Protein AF-A0A848DRW5-F1 (afdb_monomer_lite)

Structure (mmCIF, N/CA/C/O backbone):
data_AF-A0A848DRW5-F1
#
_entry.id   AF-A0A848DRW5-F1
#
loop_
_atom_site.group_PDB
_atom_site.id
_atom_site.type_symbol
_atom_site.label_atom_id
_atom_site.label_alt_id
_atom_site.label_comp_id
_atom_site.label_asym_id
_atom_site.label_entity_id
_atom_site.label_seq_id
_atom_site.pdbx_PDB_ins_code
_atom_site.Cartn_x
_atom_site.Cartn_y
_atom_site.Cartn_z
_atom_site.occupancy
_atom_site.B_iso_or_equiv
_atom_site.auth_seq_id
_atom_site.auth_comp_id
_atom_site.auth_asym_id
_atom_site.auth_atom_id
_atom_site.pdbx_PDB_model_num
ATOM 1 N N . MET A 1 1 ? -23.170 29.047 -53.902 1.00 37.53 1 MET A N 1
ATOM 2 C CA . MET A 1 1 ? -21.726 29.084 -53.579 1.00 37.53 1 MET A CA 1
ATOM 3 C C . MET A 1 1 ? -21.581 29.762 -52.217 1.00 37.53 1 MET A C 1
ATOM 5 O O . MET A 1 1 ? -21.713 30.968 -52.165 1.00 37.53 1 MET A O 1
ATOM 9 N N . GLY A 1 2 ? -21.474 29.113 -51.060 1.00 36.97 2 GLY A N 1
ATOM 10 C CA . GLY A 1 2 ? -21.252 27.703 -50.750 1.00 36.97 2 GLY A CA 1
ATOM 11 C C . GLY A 1 2 ? -19.866 27.449 -50.143 1.00 36.97 2 GLY A C 1
ATOM 12 O O . GLY A 1 2 ? -19.053 26.840 -50.822 1.00 36.97 2 GLY A O 1
ATOM 13 N N . SER A 1 3 ? -19.614 27.896 -48.905 1.00 32.66 3 SER A N 1
ATOM 14 C CA . SER A 1 3 ? -18.585 27.358 -47.984 1.00 32.66 3 SER A CA 1
ATOM 15 C C . SER A 1 3 ? -18.775 27.987 -46.586 1.00 32.66 3 SER A C 1
ATOM 17 O O . SER A 1 3 ? -18.531 29.167 -46.382 1.00 32.66 3 SER A O 1
ATOM 19 N N . ASN A 1 4 ? -19.571 27.379 -45.713 1.00 30.14 4 ASN A N 1
ATOM 20 C CA . ASN A 1 4 ? -19.303 26.292 -44.761 1.00 30.14 4 ASN A CA 1
ATOM 21 C C . ASN A 1 4 ? -18.574 26.698 -43.466 1.00 30.14 4 ASN A C 1
ATOM 23 O O . ASN A 1 4 ? -17.451 27.190 -43.447 1.00 30.14 4 ASN A O 1
ATOM 27 N N . THR A 1 5 ? -19.308 26.437 -42.395 1.00 33.09 5 THR A N 1
ATOM 28 C CA . THR A 1 5 ? -19.076 26.585 -40.964 1.00 33.09 5 THR A CA 1
ATOM 29 C C . THR A 1 5 ? -18.045 25.604 -40.390 1.00 33.09 5 THR A C 1
ATOM 31 O O . THR A 1 5 ? -17.834 24.521 -40.928 1.00 33.09 5 THR A O 1
ATOM 34 N N . SER A 1 6 ? -17.580 25.955 -39.180 1.00 30.66 6 SER A N 1
ATOM 35 C CA . SER A 1 6 ? -17.273 25.078 -38.029 1.00 30.66 6 SER A CA 1
ATOM 36 C C . SER A 1 6 ? -16.055 24.144 -38.069 1.00 30.66 6 SER A C 1
ATOM 38 O O . SER A 1 6 ? -16.101 23.109 -38.716 1.00 30.66 6 SER A O 1
ATOM 40 N N . SER A 1 7 ? -15.074 24.406 -37.189 1.00 30.36 7 SER A N 1
ATOM 41 C CA . SER A 1 7 ? -14.689 23.460 -36.118 1.00 30.36 7 SER A CA 1
ATOM 42 C C . SER A 1 7 ? -13.694 24.081 -35.117 1.00 30.36 7 SER A C 1
ATOM 44 O O . SER A 1 7 ? -12.486 23.862 -35.177 1.00 30.36 7 SER A O 1
ATOM 46 N N . THR A 1 8 ? -14.199 24.833 -34.142 1.00 37.59 8 THR A N 1
ATOM 47 C CA . THR A 1 8 ? -13.554 24.976 -32.829 1.00 37.59 8 THR A CA 1
ATOM 48 C C . THR A 1 8 ? -14.194 23.952 -31.902 1.00 37.59 8 THR A C 1
ATOM 50 O O . THR A 1 8 ? -15.345 24.102 -31.504 1.00 37.59 8 THR A O 1
ATOM 53 N N . GLY A 1 9 ? -13.473 22.884 -31.572 1.00 37.50 9 GLY A N 1
ATOM 54 C CA . GLY A 1 9 ? -13.960 21.914 -30.599 1.00 37.50 9 GLY A CA 1
ATOM 55 C C . GLY A 1 9 ? -13.289 20.561 -30.712 1.00 37.50 9 GLY A C 1
ATOM 56 O O . GLY A 1 9 ? -13.831 19.683 -31.371 1.00 37.50 9 GLY A O 1
ATOM 57 N N . GLN A 1 10 ? -12.147 20.405 -30.039 1.00 32.62 10 GLN A N 1
ATOM 58 C CA . GLN A 1 10 ? -11.669 19.135 -29.480 1.00 32.62 10 GLN A CA 1
ATOM 59 C C . GLN A 1 10 ? -10.348 19.374 -28.736 1.00 32.62 10 GLN A C 1
ATOM 61 O O . GLN A 1 10 ? -9.283 19.080 -29.250 1.00 32.62 10 GLN A O 1
ATOM 66 N N . ASP A 1 11 ? -10.415 19.945 -27.528 1.00 31.95 11 ASP A N 1
ATOM 67 C CA . ASP A 1 11 ? -9.298 19.817 -26.572 1.00 31.95 11 ASP A CA 1
ATOM 68 C C . ASP A 1 11 ? -9.738 19.894 -25.097 1.00 31.95 11 ASP A C 1
ATOM 70 O O . ASP A 1 11 ? -9.044 20.368 -24.202 1.00 31.95 11 ASP A O 1
ATOM 74 N N . ALA A 1 12 ? -10.952 19.415 -24.814 1.00 32.66 12 ALA A N 1
ATOM 75 C CA . ALA A 1 12 ? -11.492 19.344 -23.460 1.00 32.66 12 ALA A CA 1
ATOM 76 C C . ALA A 1 12 ? -12.154 17.984 -23.224 1.00 32.66 12 ALA A C 1
ATOM 78 O O . ALA A 1 12 ? -13.377 17.868 -23.121 1.00 32.66 12 ALA A O 1
ATOM 79 N N . ALA A 1 13 ? -11.341 16.932 -23.114 1.00 32.81 13 ALA A N 1
ATOM 80 C CA . ALA A 1 13 ? -11.789 15.681 -22.513 1.00 32.81 13 ALA A CA 1
ATOM 81 C C . ALA A 1 13 ? -12.068 15.921 -21.014 1.00 32.81 13 ALA A C 1
ATOM 83 O O . ALA A 1 13 ? -11.191 15.921 -20.152 1.00 32.81 13 ALA A O 1
ATOM 84 N N . ALA A 1 14 ? -13.338 16.214 -20.752 1.00 33.53 14 ALA A N 1
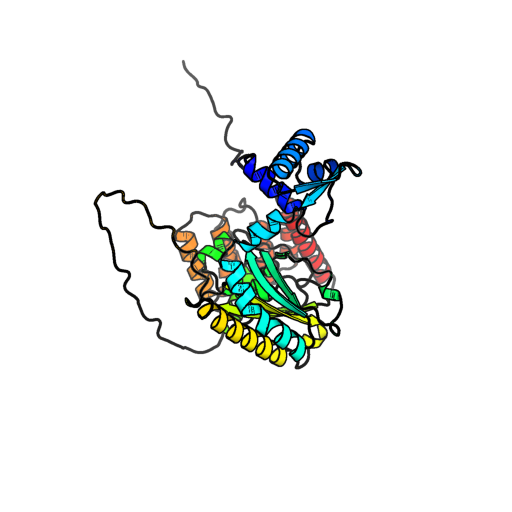ATOM 85 C CA . ALA A 1 14 ? -13.992 16.578 -19.507 1.00 33.53 14 ALA A CA 1
ATOM 86 C C . ALA A 1 14 ? -13.573 15.786 -18.248 1.00 33.53 14 ALA A C 1
ATOM 88 O O . ALA A 1 14 ? -14.058 14.684 -17.983 1.00 33.53 14 ALA A O 1
ATOM 89 N N . ARG A 1 15 ? -12.855 16.448 -17.331 1.00 39.75 15 ARG A N 1
ATOM 90 C CA . ARG A 1 15 ? -13.100 16.248 -15.893 1.00 39.75 15 ARG A CA 1
ATOM 91 C C . ARG A 1 15 ? -14.485 16.824 -15.601 1.00 39.75 15 ARG A C 1
ATOM 93 O O . ARG A 1 15 ? -14.624 18.038 -15.479 1.00 39.75 15 ARG A O 1
ATOM 100 N N . ARG A 1 16 ? -15.518 15.976 -15.525 1.00 43.88 16 ARG A N 1
ATOM 101 C CA . ARG A 1 16 ? -16.859 16.416 -15.096 1.00 43.88 16 ARG A CA 1
ATOM 102 C C . ARG A 1 16 ? -16.724 17.255 -13.814 1.00 43.88 16 ARG A C 1
ATOM 104 O O . ARG A 1 16 ? -16.046 16.792 -12.890 1.00 43.88 16 ARG A O 1
ATOM 111 N N . PRO A 1 17 ? -17.341 18.447 -13.720 1.00 49.00 17 PRO A N 1
ATOM 112 C CA . PRO A 1 17 ? -17.369 19.181 -12.464 1.00 49.00 17 PRO A CA 1
ATOM 113 C C . PRO A 1 17 ? -17.977 18.262 -11.404 1.00 49.00 17 PRO A C 1
ATOM 115 O O . PRO A 1 17 ? -19.083 17.751 -11.575 1.00 49.00 17 PRO A O 1
ATOM 118 N N . THR A 1 18 ? -17.216 17.969 -10.344 1.00 60.12 18 THR A N 1
ATOM 119 C CA . THR A 1 18 ? -17.706 17.133 -9.240 1.00 60.12 18 THR A CA 1
ATOM 120 C C . THR A 1 18 ? -19.030 17.708 -8.752 1.00 60.12 18 THR A C 1
ATOM 122 O O . THR A 1 18 ? -19.083 18.891 -8.415 1.00 60.12 18 THR A O 1
ATOM 125 N N . SER A 1 19 ? -20.075 16.876 -8.727 1.00 80.56 19 SER A N 1
ATOM 126 C CA . SER A 1 19 ? -21.398 17.245 -8.219 1.00 80.56 19 SER A CA 1
ATOM 127 C C . SER A 1 19 ? -21.306 17.804 -6.795 1.00 80.56 19 SER A C 1
ATOM 129 O O . SER A 1 19 ? -20.317 17.574 -6.095 1.00 80.56 19 SER A O 1
ATOM 131 N N . SER A 1 20 ? -22.343 18.501 -6.331 1.00 78.50 20 SER A N 1
ATOM 132 C CA . SER A 1 20 ? -22.431 18.985 -4.943 1.00 78.50 20 SER A CA 1
ATOM 133 C C . SER A 1 20 ? -22.132 17.878 -3.920 1.00 78.50 20 SER A C 1
ATOM 135 O O . SER A 1 20 ? -21.348 18.093 -2.999 1.00 78.50 20 SER A O 1
ATOM 137 N N . ALA A 1 21 ? -22.654 16.667 -4.141 1.00 77.88 21 ALA A N 1
ATOM 138 C CA . ALA A 1 21 ? -22.347 15.486 -3.333 1.00 77.88 21 ALA A CA 1
ATOM 139 C C . ALA A 1 21 ? -20.860 15.084 -3.408 1.00 77.88 21 ALA A C 1
ATOM 141 O O . ALA A 1 21 ? -20.236 14.780 -2.392 1.00 77.88 21 ALA A O 1
ATOM 142 N N . GLY A 1 22 ? -20.254 15.133 -4.599 1.00 80.88 22 GLY A N 1
ATOM 143 C CA . GLY A 1 22 ? -18.822 14.885 -4.778 1.00 80.88 22 GLY A CA 1
ATOM 144 C C . GLY A 1 22 ? -17.940 15.913 -4.061 1.00 80.88 22 GLY A C 1
ATOM 145 O O . GLY A 1 22 ? -16.915 15.547 -3.484 1.00 80.88 22 GLY A O 1
ATOM 146 N N . GLN A 1 23 ? -18.342 17.185 -4.054 1.00 86.81 23 GLN A N 1
ATOM 147 C CA . GLN A 1 23 ? -17.650 18.251 -3.325 1.00 86.81 23 GLN A CA 1
ATOM 148 C C . GLN A 1 23 ? -17.807 18.100 -1.808 1.00 86.81 23 GLN A C 1
ATOM 150 O O . GLN A 1 23 ? -16.812 18.215 -1.099 1.00 86.81 23 GLN A O 1
ATOM 155 N N . ALA A 1 24 ? -19.003 17.760 -1.316 1.00 87.50 24 ALA A N 1
ATOM 156 C CA . ALA A 1 24 ? -19.244 17.463 0.098 1.00 87.50 24 ALA A CA 1
ATOM 157 C C . ALA A 1 24 ? -18.370 16.294 0.588 1.00 87.50 24 ALA A C 1
ATOM 159 O O . ALA A 1 24 ? -17.691 16.400 1.606 1.00 87.50 24 ALA A O 1
ATOM 160 N N . ALA A 1 25 ? -18.295 15.208 -0.189 1.00 84.69 25 ALA A N 1
ATOM 161 C CA . ALA A 1 25 ? -17.447 14.064 0.136 1.00 84.69 25 ALA A CA 1
ATOM 162 C C . ALA A 1 25 ? -15.947 14.406 0.115 1.00 84.69 25 ALA A C 1
ATOM 164 O O . ALA A 1 25 ? -15.179 13.871 0.912 1.00 84.69 25 ALA A O 1
ATOM 165 N N . ARG A 1 26 ? -15.502 15.281 -0.800 1.00 86.19 26 ARG A N 1
ATOM 166 C CA . ARG A 1 26 ? -14.122 15.798 -0.793 1.00 86.19 26 ARG A CA 1
ATOM 167 C C . ARG A 1 26 ? -13.860 16.641 0.450 1.00 86.19 26 ARG A C 1
ATOM 169 O O . ARG A 1 26 ? -12.825 16.448 1.066 1.00 86.19 26 ARG A O 1
ATOM 176 N N . LEU A 1 27 ? -14.806 17.495 0.833 1.00 91.88 27 LEU A N 1
ATOM 177 C CA . LEU A 1 27 ? -14.697 18.334 2.020 1.00 91.88 27 LEU A CA 1
ATOM 178 C C . LEU A 1 27 ? -14.564 17.500 3.298 1.00 91.88 27 LEU A C 1
ATOM 180 O O . LEU A 1 27 ? -13.649 17.743 4.074 1.00 91.88 27 LEU A O 1
ATOM 184 N N . LEU A 1 28 ? -15.404 16.477 3.489 1.00 89.19 28 LEU A N 1
ATOM 185 C CA . LEU A 1 28 ? -15.298 15.576 4.646 1.00 89.19 28 LEU A CA 1
ATOM 186 C C . LEU A 1 28 ? -13.928 14.882 4.723 1.00 89.19 28 LEU A C 1
ATOM 188 O O . LEU A 1 28 ? -13.393 14.679 5.810 1.00 89.19 28 LEU A O 1
ATOM 192 N N . ARG A 1 29 ? -13.323 14.548 3.575 1.00 85.69 29 ARG A N 1
ATOM 193 C CA . ARG A 1 29 ? -11.991 13.924 3.530 1.00 85.69 29 ARG A CA 1
ATOM 194 C C . ARG A 1 29 ? -10.858 14.852 3.969 1.00 85.69 29 ARG A C 1
ATOM 196 O O . ARG A 1 29 ? -9.834 14.331 4.392 1.00 85.69 29 ARG A O 1
ATOM 203 N N . GLU A 1 30 ? -11.029 16.173 3.938 1.00 89.25 30 GLU A N 1
ATOM 204 C CA . GLU A 1 30 ? -10.008 17.117 4.427 1.00 89.25 30 GLU A CA 1
ATOM 205 C C . GLU A 1 30 ? -9.815 17.049 5.951 1.00 89.25 30 GLU A C 1
ATOM 207 O O . GLU A 1 30 ? -8.764 17.430 6.472 1.00 89.25 30 GLU A O 1
ATOM 212 N N . PHE A 1 31 ? -10.795 16.515 6.682 1.00 84.75 31 PHE A N 1
ATOM 213 C CA . PHE A 1 31 ? -10.673 16.246 8.115 1.00 84.75 31 PHE A CA 1
ATOM 214 C C . PHE A 1 31 ? -9.910 14.946 8.415 1.00 84.75 31 PHE A C 1
ATOM 216 O O . PHE A 1 31 ? -9.454 14.738 9.539 1.00 84.75 31 PHE A O 1
ATOM 223 N N . ALA A 1 32 ? -9.728 14.060 7.429 1.00 72.06 32 ALA A N 1
ATOM 224 C CA . ALA A 1 32 ? -9.037 12.793 7.632 1.00 72.06 32 ALA A CA 1
ATOM 225 C C . ALA A 1 32 ? -7.512 12.997 7.709 1.00 72.06 32 ALA A C 1
ATOM 227 O O . ALA A 1 32 ? -6.865 13.311 6.713 1.00 72.06 32 ALA A O 1
ATOM 228 N N . GLY A 1 33 ? -6.923 12.768 8.888 1.00 57.34 33 GLY A N 1
ATOM 229 C CA . GLY A 1 33 ? -5.467 12.801 9.095 1.00 57.34 33 GLY A CA 1
ATOM 230 C C . GLY A 1 33 ? -4.848 14.195 9.268 1.00 57.34 33 GLY A C 1
ATOM 231 O O . GLY A 1 33 ? -3.626 14.300 9.264 1.00 57.34 33 GLY A O 1
ATOM 232 N N . GLY A 1 34 ? -5.664 15.245 9.419 1.00 63.91 34 GLY A N 1
ATOM 233 C CA . GLY A 1 34 ? -5.224 16.613 9.724 1.00 63.91 34 GLY A CA 1
ATOM 234 C C . GLY A 1 34 ? -5.689 17.108 11.104 1.00 63.91 34 GLY A C 1
ATOM 235 O O . GLY A 1 34 ? -6.137 16.299 11.919 1.00 63.91 34 GLY A O 1
ATOM 236 N N . PRO A 1 35 ? -5.594 18.426 11.375 1.00 67.56 35 PRO A N 1
ATOM 237 C CA . PRO A 1 35 ? -6.158 19.047 12.574 1.00 67.56 35 PRO A CA 1
ATOM 238 C C . PRO A 1 35 ? -7.641 18.705 12.747 1.00 67.56 35 PRO A C 1
ATOM 240 O O . PRO A 1 35 ? -8.377 18.641 11.758 1.00 67.56 35 PRO A O 1
ATOM 243 N N . ARG A 1 36 ? -8.060 18.485 14.002 1.00 75.50 36 ARG A N 1
ATOM 244 C CA . ARG A 1 36 ? -9.447 18.126 14.348 1.00 75.50 36 ARG A CA 1
ATOM 245 C C . ARG A 1 36 ? -10.440 19.213 13.939 1.00 75.50 36 ARG A C 1
ATOM 247 O O . ARG A 1 36 ? -11.510 18.880 13.437 1.00 75.50 36 ARG A O 1
ATOM 254 N N . ASP A 1 37 ? -10.024 20.468 14.076 1.00 87.38 37 ASP A N 1
ATOM 255 C CA . ASP A 1 37 ? -10.833 21.645 13.790 1.00 87.38 37 ASP A CA 1
ATOM 256 C C . ASP A 1 37 ? -10.267 22.384 12.571 1.00 87.38 37 ASP A C 1
ATOM 258 O O . ASP A 1 37 ? -9.054 22.584 12.450 1.00 87.38 37 ASP A O 1
ATOM 262 N N . ARG A 1 38 ? -11.134 22.770 11.631 1.00 89.69 38 ARG A N 1
ATOM 263 C CA . ARG A 1 38 ? -10.745 23.432 10.374 1.00 89.69 38 ARG A CA 1
ATOM 264 C C . ARG A 1 38 ? -11.637 24.634 10.093 1.00 89.69 38 ARG A C 1
ATOM 266 O O . ARG A 1 38 ? -12.861 24.561 10.209 1.00 89.69 38 ARG A O 1
ATOM 273 N N . GLY A 1 39 ? -11.032 25.732 9.645 1.00 89.44 39 GLY A N 1
ATOM 274 C CA . GLY A 1 39 ? -11.755 26.947 9.258 1.00 89.44 39 GLY A CA 1
ATOM 275 C C . GLY A 1 39 ? -12.180 26.973 7.782 1.00 89.44 39 GLY A C 1
ATOM 276 O O . GLY A 1 39 ? -11.535 26.392 6.907 1.00 89.44 39 GLY A O 1
ATOM 277 N N . VAL A 1 40 ? -13.221 27.754 7.466 1.00 90.75 40 VAL A N 1
ATOM 278 C CA . VAL A 1 40 ? -13.752 27.919 6.091 1.00 90.75 40 VAL A CA 1
ATOM 279 C C . VAL A 1 40 ? -12.672 28.363 5.092 1.00 90.75 40 VAL A C 1
ATOM 281 O O . VAL A 1 40 ? -12.647 27.906 3.949 1.00 90.75 40 VAL A O 1
ATOM 284 N N . ARG A 1 41 ? -11.764 29.260 5.504 1.00 89.00 41 ARG A N 1
ATOM 285 C CA . ARG A 1 41 ? -10.698 29.796 4.633 1.00 89.00 41 ARG A CA 1
ATOM 286 C C . ARG A 1 41 ? -9.667 28.731 4.260 1.00 89.00 41 ARG A C 1
ATOM 288 O O . ARG A 1 41 ? -9.222 28.696 3.115 1.00 89.00 41 ARG A O 1
ATOM 295 N N . GLU A 1 42 ? -9.312 27.872 5.209 1.00 87.25 42 GLU A N 1
ATOM 296 C CA . GLU A 1 42 ? -8.340 26.798 5.005 1.00 87.25 42 GLU A CA 1
ATOM 297 C C . GLU A 1 42 ? -8.897 25.733 4.066 1.00 87.25 42 GLU A C 1
ATOM 299 O O . GLU A 1 42 ? -8.239 25.360 3.096 1.00 87.25 42 GLU A O 1
ATOM 304 N N . LEU A 1 43 ? -10.144 25.316 4.300 1.00 89.31 43 LEU A N 1
ATOM 305 C CA . LEU A 1 43 ? -10.839 24.329 3.474 1.00 89.31 43 LEU A CA 1
ATOM 306 C C . LEU A 1 43 ? -11.076 24.839 2.047 1.00 89.31 43 LEU A C 1
ATOM 308 O O . LEU A 1 43 ? -10.898 24.090 1.088 1.00 89.31 43 LEU A O 1
ATOM 312 N N . ALA A 1 44 ? -11.410 26.123 1.881 1.00 90.06 44 ALA A N 1
ATOM 313 C CA . ALA A 1 44 ? -11.530 26.744 0.562 1.00 90.06 44 ALA A CA 1
ATOM 314 C C . ALA A 1 44 ? -10.212 26.678 -0.225 1.00 90.06 44 ALA A C 1
ATOM 316 O O . ALA A 1 44 ? -10.215 26.317 -1.405 1.00 90.06 44 ALA A O 1
ATOM 317 N N . ARG A 1 45 ? -9.083 26.956 0.443 1.00 88.00 45 ARG A N 1
ATOM 318 C CA . ARG A 1 45 ? -7.749 26.860 -0.160 1.00 88.00 45 ARG A CA 1
ATOM 319 C C . ARG A 1 45 ? -7.384 25.416 -0.507 1.00 88.00 45 ARG A C 1
ATOM 321 O O . ARG A 1 45 ? -6.912 25.177 -1.611 1.00 88.00 45 ARG A O 1
ATOM 328 N N . ALA A 1 46 ? -7.619 24.471 0.403 1.00 84.44 46 ALA A N 1
ATOM 329 C CA . ALA A 1 46 ? -7.286 23.059 0.206 1.00 84.44 46 ALA A CA 1
ATOM 330 C C . ALA A 1 46 ? -8.071 22.426 -0.957 1.00 84.44 46 ALA A C 1
ATOM 332 O O . ALA A 1 46 ? -7.519 21.672 -1.756 1.00 84.44 46 ALA A O 1
ATOM 333 N N . LEU A 1 47 ? -9.352 22.774 -1.096 1.00 85.06 47 LEU A N 1
ATOM 334 C CA . LEU A 1 47 ? -10.230 22.200 -2.117 1.00 85.06 47 LEU A CA 1
ATOM 335 C C . LEU A 1 47 ? -10.174 22.929 -3.467 1.00 85.06 47 LEU A C 1
ATOM 337 O O . LEU A 1 47 ? -10.680 22.387 -4.456 1.00 85.06 47 LEU A O 1
ATOM 341 N N . GLY A 1 48 ? -9.591 24.134 -3.512 1.00 87.81 48 GLY A N 1
ATOM 342 C CA . GLY A 1 48 ? -9.616 25.012 -4.684 1.00 87.81 48 GLY A CA 1
ATOM 343 C C . GLY A 1 48 ? -11.023 25.525 -5.008 1.00 87.81 48 GLY A C 1
ATOM 344 O O . GLY A 1 48 ? -11.389 25.622 -6.176 1.00 87.81 48 GLY A O 1
ATOM 345 N N . LEU A 1 49 ? -11.840 25.788 -3.981 1.00 89.56 49 LEU A N 1
ATOM 346 C CA . LEU A 1 49 ? -13.243 26.198 -4.113 1.00 89.56 49 LEU A CA 1
ATOM 347 C C . LEU A 1 49 ? -13.475 27.604 -3.544 1.00 89.56 49 LEU A C 1
ATOM 349 O O . LEU A 1 49 ? -12.791 28.047 -2.624 1.00 89.56 49 LEU A O 1
ATOM 353 N N . GLY A 1 50 ? -14.496 28.298 -4.054 1.00 90.50 50 GLY A N 1
ATOM 354 C CA . GLY A 1 50 ? -14.915 29.592 -3.513 1.00 90.50 50 GLY A CA 1
ATOM 355 C C . GLY A 1 50 ? -15.423 29.480 -2.069 1.00 90.50 50 GLY A C 1
ATOM 356 O O . GLY A 1 50 ? -16.132 28.532 -1.723 1.00 90.50 50 GLY A O 1
ATOM 357 N N . LYS A 1 51 ? -15.111 30.480 -1.231 1.00 89.62 51 LYS A N 1
ATOM 358 C CA . LYS A 1 51 ? -15.498 30.519 0.196 1.00 89.62 51 LYS A CA 1
ATOM 359 C C . LYS A 1 51 ? -17.002 30.319 0.413 1.00 89.62 51 LYS A C 1
ATOM 361 O O . LYS A 1 51 ? -17.383 29.591 1.320 1.00 89.62 51 LYS A O 1
ATOM 366 N N . SER A 1 52 ? -17.844 30.908 -0.439 1.00 87.56 52 SER A N 1
ATOM 367 C CA . SER A 1 52 ? -19.305 30.753 -0.379 1.00 87.56 52 SER A CA 1
ATOM 368 C C . SER A 1 52 ? -19.756 29.308 -0.617 1.00 87.56 52 SER A C 1
ATOM 370 O O . SER A 1 52 ? -20.652 28.816 0.064 1.00 87.56 52 SER A O 1
ATOM 372 N N . THR A 1 53 ? -19.100 28.595 -1.538 1.00 88.56 53 THR A N 1
ATOM 373 C CA . THR A 1 53 ? -19.399 27.186 -1.833 1.00 88.56 53 THR A CA 1
ATOM 374 C C . THR A 1 53 ? -19.004 26.295 -0.662 1.00 88.56 53 THR A C 1
ATOM 376 O O . THR A 1 53 ? -19.805 25.478 -0.220 1.00 88.56 53 THR A O 1
ATOM 379 N N . VAL A 1 54 ? -17.801 26.494 -0.119 1.00 92.12 54 VAL A N 1
ATOM 380 C CA . VAL A 1 54 ? -17.308 25.750 1.049 1.00 92.12 54 VAL A CA 1
ATOM 381 C C . VAL A 1 54 ? -18.193 26.004 2.264 1.00 92.12 54 VAL A C 1
ATOM 383 O O . VAL A 1 54 ? -18.583 25.055 2.932 1.00 92.12 54 VAL A O 1
ATOM 386 N N . HIS A 1 55 ? -18.578 27.258 2.511 1.00 89.94 55 HIS A N 1
ATOM 387 C CA . HIS A 1 55 ? -19.457 27.602 3.624 1.00 89.94 55 HIS A CA 1
ATOM 388 C C . HIS A 1 55 ? -20.825 26.918 3.517 1.00 89.94 55 HIS A C 1
ATOM 390 O O . HIS A 1 55 ? -21.288 26.327 4.487 1.00 89.94 55 HIS A O 1
ATOM 396 N N . ARG A 1 56 ? -21.437 26.907 2.324 1.00 88.88 56 ARG A N 1
ATOM 397 C CA . ARG A 1 56 ? -22.713 26.214 2.090 1.00 88.88 56 ARG A CA 1
ATOM 398 C C . ARG A 1 56 ? -22.603 24.699 2.284 1.00 88.88 56 ARG A C 1
ATOM 400 O O . ARG A 1 56 ? -23.510 24.097 2.846 1.00 88.88 56 ARG A O 1
ATOM 407 N N . LEU A 1 57 ? -21.506 24.084 1.835 1.00 92.25 57 LEU A N 1
ATOM 408 C CA . LEU A 1 57 ? -21.257 22.654 2.048 1.00 92.25 57 LEU A CA 1
ATOM 409 C C . LEU A 1 57 ? -21.073 22.332 3.536 1.00 92.25 57 LEU A C 1
ATOM 411 O O . LEU A 1 57 ? -21.634 21.351 4.008 1.00 92.25 57 LEU A O 1
ATOM 415 N N . LEU A 1 58 ? -20.330 23.164 4.268 1.00 92.62 58 LEU A N 1
ATOM 416 C CA . LEU A 1 58 ? -20.125 23.019 5.710 1.00 92.62 58 LEU A CA 1
ATOM 417 C C . LEU A 1 58 ? -21.433 23.139 6.490 1.00 92.62 58 LEU A C 1
ATOM 419 O O . LEU A 1 58 ? -21.710 22.291 7.328 1.00 92.62 58 LEU A O 1
ATOM 423 N N . GLN A 1 59 ? -22.260 24.140 6.178 1.00 89.75 59 GLN A N 1
ATOM 424 C CA . GLN A 1 59 ? -23.570 24.288 6.811 1.00 89.75 59 GLN A CA 1
ATOM 425 C C . GLN A 1 59 ? -24.497 23.113 6.504 1.00 89.75 59 GLN A C 1
ATOM 427 O O . GLN A 1 59 ? -25.151 22.618 7.412 1.00 89.75 59 GLN A O 1
ATOM 432 N N . ALA A 1 60 ? -24.530 22.642 5.254 1.00 87.81 60 ALA A N 1
ATOM 433 C CA . ALA A 1 60 ? -25.333 21.480 4.889 1.00 87.81 60 ALA A CA 1
ATOM 434 C C . ALA A 1 60 ? -24.876 20.222 5.645 1.00 87.81 60 ALA A C 1
ATOM 436 O O . ALA A 1 60 ? -25.693 19.523 6.226 1.00 87.81 60 ALA A O 1
ATOM 437 N N . LEU A 1 61 ? -23.568 19.959 5.703 1.00 90.44 61 LEU A N 1
ATOM 438 C CA . LEU A 1 61 ? -23.019 18.811 6.430 1.00 90.44 61 LEU A CA 1
ATOM 439 C C . LEU A 1 61 ? -23.231 18.914 7.949 1.00 90.44 61 LEU A C 1
ATOM 441 O O . LEU A 1 61 ? -23.474 17.896 8.588 1.00 90.44 61 LEU A O 1
ATOM 445 N N . ALA A 1 62 ? -23.167 20.119 8.520 1.00 90.19 62 ALA A N 1
ATOM 446 C CA . ALA A 1 62 ? -23.471 20.347 9.930 1.00 90.19 62 ALA A CA 1
ATOM 447 C C . ALA A 1 62 ? -24.968 20.177 10.238 1.00 90.19 62 ALA A C 1
ATOM 449 O O . ALA A 1 62 ? -25.322 19.597 11.259 1.00 90.19 62 ALA A O 1
ATOM 450 N N . ALA A 1 63 ? -25.854 20.622 9.340 1.00 86.44 63 ALA A N 1
ATOM 451 C CA . ALA A 1 63 ? -27.299 20.426 9.470 1.00 86.44 63 ALA A CA 1
ATOM 452 C C . ALA A 1 63 ? -27.698 18.941 9.414 1.00 86.44 63 ALA A C 1
ATOM 454 O O . ALA A 1 63 ? -28.602 18.525 10.129 1.00 86.44 63 ALA A O 1
ATOM 455 N N . GLU A 1 64 ? -26.982 18.140 8.622 1.00 87.25 64 GLU A N 1
ATOM 456 C CA . GLU A 1 64 ? -27.126 16.677 8.566 1.00 87.25 64 GLU A CA 1
ATOM 457 C C . GLU A 1 64 ? -26.403 15.951 9.721 1.00 87.25 64 GLU A C 1
ATOM 459 O O . GLU A 1 64 ? -26.314 14.725 9.729 1.00 87.25 64 GLU A O 1
ATOM 464 N N . GLY A 1 65 ? -25.840 16.686 10.688 1.00 83.00 65 GLY A N 1
ATOM 465 C CA . GLY A 1 65 ? -25.171 16.116 11.860 1.00 83.00 65 GLY A CA 1
ATOM 466 C C . GLY A 1 65 ? -23.844 15.415 11.562 1.00 83.00 65 GLY A C 1
ATOM 467 O O . GLY A 1 65 ? -23.364 14.645 12.384 1.00 83.00 65 GLY A O 1
ATOM 468 N N . LEU A 1 66 ? -23.232 15.654 10.397 1.00 86.94 66 LEU A N 1
ATOM 469 C CA . LEU A 1 66 ? -21.934 15.074 10.027 1.00 86.94 66 LEU A CA 1
ATOM 470 C C . LEU A 1 66 ? -20.751 15.931 10.496 1.00 86.94 66 LEU A C 1
ATOM 472 O O . LEU A 1 66 ? -19.626 15.436 10.587 1.00 86.94 66 LEU A O 1
ATOM 476 N N . LEU A 1 67 ? -20.989 17.211 10.783 1.00 92.19 67 LEU A N 1
ATOM 477 C CA . LEU A 1 67 ? -19.993 18.138 11.311 1.00 92.19 67 LEU A CA 1
ATOM 478 C C . LEU A 1 67 ? -20.535 18.875 12.531 1.00 92.19 67 LEU A C 1
ATOM 480 O O . LEU A 1 67 ? -21.688 19.297 12.538 1.00 92.19 67 LEU A O 1
ATOM 484 N N . ASP A 1 68 ? -19.663 19.112 13.499 1.00 87.88 68 ASP A N 1
ATOM 485 C CA . ASP A 1 68 ? -19.891 20.094 14.548 1.00 87.88 68 ASP A CA 1
ATOM 486 C C . ASP A 1 68 ? -19.346 21.452 14.098 1.00 87.88 68 ASP A C 1
ATOM 488 O O . ASP A 1 68 ? -18.358 21.534 13.365 1.00 87.88 68 ASP A O 1
ATOM 492 N N . HIS A 1 69 ? -20.013 22.528 14.511 1.00 92.31 69 HIS A N 1
ATOM 493 C CA . HIS A 1 69 ? -19.577 23.899 14.257 1.00 92.31 69 HIS A CA 1
ATOM 494 C C . HIS A 1 69 ? -19.396 24.624 15.585 1.00 92.31 69 HIS A C 1
ATOM 496 O O . HIS A 1 69 ? -20.374 24.931 16.273 1.00 92.31 69 HIS A O 1
ATOM 502 N N . ASP A 1 70 ? -18.148 24.937 15.915 1.00 88.38 70 ASP A N 1
ATOM 503 C CA . ASP A 1 70 ? -17.839 25.793 17.047 1.00 88.38 70 ASP A CA 1
ATOM 504 C C . ASP A 1 70 ? -18.052 27.257 16.647 1.00 88.38 70 ASP A C 1
ATOM 506 O O . ASP A 1 70 ? -17.300 27.836 15.862 1.00 88.38 70 ASP A O 1
ATOM 510 N N . ARG A 1 71 ? -19.091 27.874 17.214 1.00 83.69 71 ARG A N 1
ATOM 511 C CA . ARG A 1 71 ? -19.437 29.275 16.946 1.00 83.69 71 ARG A CA 1
ATOM 512 C C . ARG A 1 71 ? -18.437 30.269 17.536 1.00 83.69 71 ARG A C 1
ATOM 514 O O . ARG A 1 71 ? -18.390 31.393 17.044 1.00 83.69 71 ARG A O 1
ATOM 521 N N . ALA A 1 72 ? -17.668 29.890 18.558 1.00 80.50 72 ALA A N 1
ATOM 522 C CA . ALA A 1 72 ? -16.692 30.776 19.186 1.00 80.50 72 ALA A CA 1
ATOM 523 C C . ALA A 1 72 ? -15.438 30.926 18.315 1.00 80.50 72 ALA A C 1
ATOM 525 O O . ALA A 1 72 ? -14.977 32.042 18.082 1.00 80.50 72 ALA A O 1
ATOM 526 N N . SER A 1 73 ? -14.917 29.816 17.786 1.00 83.31 73 SER A N 1
ATOM 527 C CA . SER A 1 73 ? -13.750 29.821 16.893 1.00 83.31 73 SER A CA 1
ATOM 528 C C . SER A 1 73 ? -14.104 29.927 15.401 1.00 83.31 73 SER A C 1
ATOM 530 O O . SER A 1 73 ? -13.238 30.233 14.579 1.00 83.31 73 SER A O 1
ATOM 532 N N . GLY A 1 74 ? -15.363 29.681 15.023 1.00 84.38 74 GLY A N 1
ATOM 533 C CA . GLY A 1 74 ? -15.815 29.620 13.628 1.00 84.38 74 GLY A CA 1
ATOM 534 C C . GLY A 1 74 ? -15.267 28.411 12.859 1.00 84.38 74 GLY A C 1
ATOM 535 O O . GLY A 1 74 ? -15.202 28.435 11.622 1.00 84.38 74 GLY A O 1
ATOM 536 N N . THR A 1 75 ? -14.816 27.382 13.580 1.00 90.00 75 THR A N 1
ATOM 537 C CA . THR A 1 75 ? -14.229 26.163 13.019 1.00 90.00 75 THR A CA 1
ATOM 538 C C . THR A 1 75 ? -15.236 25.020 12.995 1.00 90.00 75 THR A C 1
ATOM 540 O O . THR A 1 75 ? -16.252 25.030 13.690 1.00 90.00 75 THR A O 1
ATOM 543 N N . TYR A 1 76 ? -14.968 24.046 12.132 1.00 92.44 76 TYR A N 1
ATOM 544 C CA . TYR A 1 76 ? -15.769 22.838 11.988 1.00 92.44 76 TYR A CA 1
ATOM 545 C C . TYR A 1 76 ? -14.934 21.623 12.366 1.00 92.44 76 TYR A C 1
ATOM 547 O O . TYR A 1 76 ? -13.723 21.641 12.153 1.00 92.44 76 TYR A O 1
ATOM 555 N N . SER A 1 77 ? -15.577 20.565 12.847 1.00 89.50 77 SER A N 1
ATOM 556 C CA . SER A 1 77 ? -14.951 19.273 13.145 1.00 89.50 77 SER A CA 1
ATOM 557 C C . SER A 1 77 ? -15.896 18.117 12.816 1.00 89.50 77 SER A C 1
ATOM 559 O O . SER A 1 77 ? -17.089 18.322 12.600 1.00 89.50 77 SER A O 1
ATOM 561 N N . LEU A 1 78 ? -15.368 16.895 12.687 1.00 88.69 78 LEU A N 1
ATOM 562 C CA . LEU A 1 78 ? -16.195 15.714 12.408 1.00 88.69 78 LEU A CA 1
ATOM 563 C C . LEU A 1 78 ? -17.040 15.352 13.632 1.00 88.69 78 LEU A C 1
ATOM 565 O O . LEU A 1 78 ? -16.485 15.087 14.697 1.00 88.69 78 LEU A O 1
ATOM 569 N N . ASN A 1 79 ? -18.355 15.252 13.443 1.00 89.44 79 ASN A N 1
ATOM 570 C CA . ASN A 1 79 ? -19.259 14.767 14.480 1.00 89.44 79 ASN A CA 1
ATOM 571 C C . ASN A 1 79 ? -19.110 13.240 14.660 1.00 89.44 79 ASN A C 1
ATOM 573 O O . ASN A 1 79 ? -18.766 12.510 13.721 1.00 89.44 79 ASN A O 1
ATOM 577 N N . LEU A 1 80 ? -19.418 12.738 15.861 1.00 77.19 80 LEU A N 1
ATOM 578 C CA . LEU A 1 80 ? -19.406 11.309 16.196 1.00 77.19 80 LEU A CA 1
ATOM 579 C C . LEU A 1 80 ? -20.281 10.453 15.256 1.00 77.19 80 LEU A C 1
ATOM 581 O O . LEU A 1 80 ? -19.917 9.312 14.969 1.00 77.19 80 LEU A O 1
ATOM 585 N N . ALA A 1 81 ? -21.361 11.002 14.696 1.00 71.81 81 ALA A N 1
ATOM 586 C CA . ALA A 1 81 ? -22.222 10.317 13.730 1.00 71.81 81 ALA A CA 1
ATOM 587 C C . ALA A 1 81 ? -21.448 9.793 12.504 1.00 71.81 81 ALA A C 1
ATOM 589 O O . ALA A 1 81 ? -21.775 8.742 11.954 1.00 71.81 81 ALA A O 1
ATOM 590 N N . VAL A 1 82 ? -20.363 10.463 12.091 1.00 81.19 82 VAL A N 1
ATOM 591 C CA . VAL A 1 82 ? -19.501 9.989 10.992 1.00 81.19 82 VAL A CA 1
ATOM 592 C C . VAL A 1 82 ? -18.771 8.697 11.371 1.00 81.19 82 VAL A C 1
ATOM 594 O O . VAL A 1 82 ? -18.605 7.808 10.532 1.00 81.19 82 VAL A O 1
ATOM 597 N N . TYR A 1 83 ? -18.362 8.561 12.635 1.00 70.69 83 TYR A N 1
ATOM 598 C CA . TYR A 1 83 ? -17.776 7.327 13.157 1.00 70.69 83 TYR A CA 1
ATOM 599 C C . TYR A 1 83 ? -18.818 6.205 13.227 1.00 70.69 83 TYR A C 1
ATOM 601 O O . TYR A 1 83 ? -18.541 5.091 12.782 1.00 70.69 83 TYR A O 1
ATOM 609 N N . GLU A 1 84 ? -20.030 6.497 13.700 1.00 64.00 84 GLU A N 1
ATOM 610 C CA . GLU A 1 84 ? -21.135 5.529 13.741 1.00 64.00 84 GLU A CA 1
ATOM 611 C C . GLU A 1 84 ? -21.495 5.019 12.338 1.00 64.00 84 GLU A C 1
ATOM 613 O O . GLU A 1 84 ? -21.615 3.811 12.126 1.00 64.00 84 GLU A O 1
ATOM 618 N N . LEU A 1 85 ? -21.558 5.911 11.343 1.00 70.62 85 LEU A N 1
ATOM 619 C CA . LEU A 1 85 ? -21.734 5.544 9.936 1.00 70.62 85 LEU A CA 1
ATOM 620 C C . LEU A 1 85 ? -20.591 4.656 9.434 1.00 70.62 85 LEU A C 1
ATOM 622 O O . LEU A 1 85 ? -20.845 3.639 8.786 1.00 70.62 85 LEU A O 1
ATOM 626 N N . GLY A 1 86 ? -19.342 4.991 9.766 1.00 67.50 86 GLY A N 1
ATOM 627 C CA . GLY A 1 86 ? -18.178 4.162 9.449 1.00 67.50 86 GLY A CA 1
ATOM 628 C C . GLY A 1 86 ? -18.286 2.751 10.036 1.00 67.50 86 GLY A C 1
ATOM 629 O O . GLY A 1 86 ? -18.007 1.770 9.346 1.00 67.50 86 GLY A O 1
ATOM 630 N N . GLN A 1 87 ? -18.784 2.640 11.268 1.00 59.22 87 GLN A N 1
ATOM 631 C CA . GLN A 1 87 ? -19.021 1.366 11.943 1.00 59.22 87 GLN A CA 1
ATOM 632 C C . GLN A 1 87 ? -20.140 0.554 11.281 1.00 59.22 87 GLN A C 1
ATOM 634 O O . GLN A 1 87 ? -20.094 -0.666 11.318 1.00 59.22 87 GLN A O 1
ATOM 639 N N . THR A 1 88 ? -21.118 1.159 10.601 1.00 57.12 88 THR A N 1
ATOM 640 C CA . THR A 1 88 ? -22.157 0.379 9.890 1.00 57.12 88 THR A CA 1
ATOM 641 C C . THR A 1 88 ? -21.655 -0.354 8.639 1.00 57.12 88 THR A C 1
ATOM 643 O O . THR A 1 88 ? -22.364 -1.209 8.096 1.00 57.12 88 THR A O 1
ATOM 646 N N . ALA A 1 89 ? -20.423 -0.094 8.186 1.00 63.81 89 ALA A N 1
ATOM 647 C CA . ALA A 1 89 ? -19.807 -0.844 7.099 1.00 63.81 89 ALA A CA 1
ATOM 648 C C . ALA A 1 89 ? -19.482 -2.280 7.554 1.00 63.81 89 ALA A C 1
ATOM 650 O O . ALA A 1 89 ? -18.422 -2.563 8.109 1.00 63.81 89 ALA A O 1
ATOM 651 N N . ALA A 1 90 ? -20.394 -3.211 7.265 1.00 55.75 90 ALA A N 1
ATOM 652 C CA . ALA A 1 90 ? -20.343 -4.627 7.647 1.00 55.75 90 ALA A CA 1
ATOM 653 C C . ALA A 1 90 ? -18.968 -5.309 7.455 1.00 55.75 90 ALA A C 1
ATOM 655 O O . ALA A 1 90 ? -18.551 -6.114 8.286 1.00 55.75 90 ALA A O 1
ATOM 656 N N . GLY A 1 91 ? -18.233 -4.979 6.386 1.00 62.97 91 GLY A N 1
ATOM 657 C CA . GLY A 1 91 ? -16.895 -5.528 6.133 1.00 62.97 91 GLY A CA 1
ATOM 658 C C . GLY A 1 91 ? -15.812 -5.030 7.100 1.00 62.97 91 GLY A C 1
ATOM 659 O O . GLY A 1 91 ? -14.894 -5.779 7.426 1.00 62.97 91 GLY A O 1
ATOM 660 N N . HIS A 1 92 ? -15.919 -3.791 7.590 1.00 67.06 92 HIS A N 1
ATOM 661 C CA . HIS A 1 92 ? -14.969 -3.211 8.548 1.00 67.06 92 HIS A CA 1
ATOM 662 C C . HIS A 1 92 ? -15.169 -3.781 9.953 1.00 67.06 92 HIS A C 1
ATOM 664 O O . HIS A 1 92 ? -14.184 -4.148 10.589 1.00 67.06 92 HIS A O 1
ATOM 670 N N . LEU A 1 93 ? -16.420 -3.973 10.391 1.00 69.25 93 LEU A N 1
ATOM 671 C CA . LEU A 1 93 ? -16.715 -4.600 11.687 1.00 69.25 93 LEU A CA 1
ATOM 672 C C . LEU A 1 93 ? -16.191 -6.037 11.779 1.00 69.25 93 LEU A C 1
ATOM 674 O O . LEU A 1 93 ? -15.585 -6.402 12.785 1.00 69.25 93 LEU A O 1
ATOM 678 N N . ARG A 1 94 ? -16.380 -6.846 10.726 1.00 80.56 94 ARG A N 1
ATOM 679 C CA . ARG A 1 94 ? -15.890 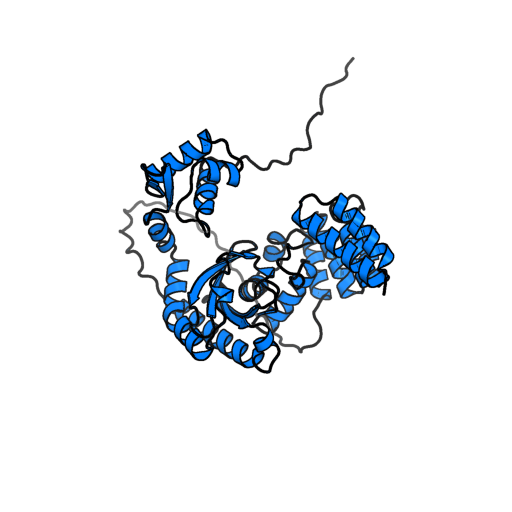-8.237 10.702 1.00 80.56 94 ARG A CA 1
ATOM 680 C C . ARG A 1 94 ? -14.370 -8.302 10.777 1.00 80.56 94 ARG A C 1
ATOM 682 O O . ARG A 1 94 ? -13.831 -9.089 11.551 1.00 80.56 94 ARG A O 1
ATOM 689 N N . LEU A 1 95 ? -13.683 -7.467 9.994 1.00 87.06 95 LEU A N 1
ATOM 690 C CA . LEU A 1 95 ? -12.223 -7.411 9.996 1.00 87.06 95 LEU A CA 1
ATOM 691 C C . LEU A 1 95 ? -11.687 -6.950 11.354 1.00 87.06 95 LEU A C 1
ATOM 693 O O . LEU A 1 95 ? -10.745 -7.559 11.861 1.00 87.06 95 LEU A O 1
ATOM 697 N N . LYS A 1 96 ? -12.300 -5.924 11.958 1.00 85.62 96 LYS A N 1
ATOM 698 C CA . LYS A 1 96 ? -11.933 -5.448 13.295 1.00 85.62 96 LYS A CA 1
ATOM 699 C C . LYS A 1 96 ? -12.078 -6.560 14.335 1.00 85.62 96 LYS A C 1
ATOM 701 O O . LYS A 1 96 ? -11.097 -6.897 14.992 1.00 85.62 96 LYS A O 1
ATOM 706 N N . ALA A 1 97 ? -13.252 -7.189 14.415 1.00 86.88 97 ALA A N 1
ATOM 707 C CA . ALA A 1 97 ? -13.521 -8.268 15.367 1.00 86.88 97 ALA A CA 1
ATOM 708 C C . ALA A 1 97 ? -12.563 -9.464 15.200 1.00 86.88 97 ALA A C 1
ATOM 710 O O . ALA A 1 97 ? -12.096 -10.033 16.183 1.00 86.88 97 ALA A O 1
ATOM 711 N N . ALA A 1 98 ? -12.219 -9.826 13.959 1.00 90.88 98 ALA A N 1
ATOM 712 C CA . ALA A 1 98 ? -11.260 -10.896 13.681 1.00 90.88 98 ALA A CA 1
ATOM 713 C C . ALA A 1 98 ? -9.810 -10.527 14.051 1.00 90.88 98 ALA A C 1
ATOM 715 O O . ALA A 1 98 ? -9.016 -11.404 14.399 1.00 90.88 98 ALA A O 1
ATOM 716 N N . THR A 1 99 ? -9.466 -9.242 13.955 1.00 92.75 99 THR A N 1
ATOM 717 C CA . THR A 1 99 ? -8.119 -8.706 14.191 1.00 92.75 99 THR A CA 1
ATOM 718 C C . THR A 1 99 ? -7.807 -8.548 15.673 1.00 92.75 99 THR A C 1
ATOM 720 O O . THR A 1 99 ? -6.699 -8.867 16.103 1.00 92.75 99 THR A O 1
ATOM 723 N N . GLU A 1 100 ? -8.760 -8.024 16.440 1.00 89.94 100 GLU A N 1
ATOM 724 C CA . GLU A 1 100 ? -8.556 -7.514 17.800 1.00 89.94 100 GLU A CA 1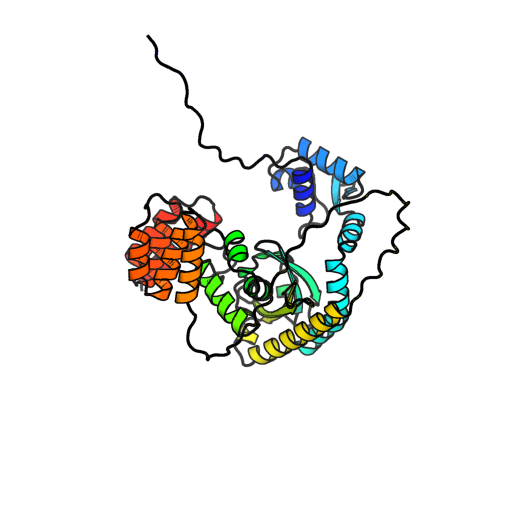
ATOM 725 C C . GLU A 1 100 ? -7.879 -8.521 18.752 1.00 89.94 100 GLU A C 1
ATOM 727 O O . GLU A 1 100 ? -6.900 -8.141 19.389 1.00 89.94 100 GLU A O 1
ATOM 732 N N . PRO A 1 101 ? -8.238 -9.822 18.766 1.00 88.56 101 PRO A N 1
ATOM 733 C CA . PRO A 1 101 ? -7.570 -10.801 19.630 1.00 88.56 101 PRO A CA 1
ATOM 734 C C . PRO A 1 101 ? -6.140 -11.168 19.201 1.00 88.56 101 PRO A C 1
ATOM 736 O O . PRO A 1 101 ? -5.417 -11.801 19.963 1.00 88.56 101 PRO A O 1
ATOM 739 N N . VAL A 1 102 ? -5.748 -10.868 17.958 1.00 93.81 102 VAL A N 1
ATOM 740 C CA . VAL A 1 102 ? -4.470 -11.306 17.366 1.00 93.81 102 VAL A CA 1
ATOM 741 C C . VAL A 1 102 ? -3.442 -10.182 17.354 1.00 93.81 102 VAL A C 1
ATOM 743 O O . VAL A 1 102 ? -2.252 -10.425 17.543 1.00 93.81 102 VAL A O 1
ATOM 746 N N . ILE A 1 103 ? -3.882 -8.946 17.120 1.00 93.06 103 ILE A N 1
ATOM 747 C CA . ILE A 1 103 ? -2.975 -7.815 16.909 1.00 93.06 103 ILE A CA 1
ATOM 748 C C . ILE A 1 103 ? -2.145 -7.480 18.158 1.00 93.06 103 ILE A C 1
ATOM 750 O O . ILE A 1 103 ? -0.968 -7.145 18.027 1.00 93.06 103 ILE A O 1
ATOM 754 N N . ASP A 1 104 ? -2.716 -7.636 19.356 1.00 90.75 104 ASP A N 1
ATOM 755 C CA . ASP A 1 104 ? -1.998 -7.411 20.615 1.00 90.75 104 ASP A CA 1
ATOM 756 C C . ASP A 1 104 ? -0.965 -8.514 20.903 1.00 90.75 104 ASP A C 1
ATOM 758 O O . ASP A 1 104 ? 0.144 -8.202 21.341 1.00 90.75 104 ASP A O 1
ATOM 762 N N . ASP A 1 105 ? -1.266 -9.781 20.583 1.00 91.12 105 ASP A N 1
ATOM 763 C CA . ASP A 1 105 ? -0.296 -10.887 20.673 1.00 91.12 105 ASP A CA 1
ATOM 764 C C . ASP A 1 105 ? 0.884 -10.665 19.720 1.00 91.12 105 ASP A C 1
ATOM 766 O O . ASP A 1 105 ? 2.046 -10.742 20.125 1.00 91.12 105 ASP A O 1
ATOM 770 N N . LEU A 1 106 ? 0.602 -10.296 18.465 1.00 92.44 106 LEU A N 1
ATOM 771 C CA . LEU A 1 106 ? 1.642 -9.985 17.485 1.00 92.44 106 LEU A CA 1
ATOM 772 C C . LEU A 1 106 ? 2.529 -8.830 17.945 1.00 92.44 106 LEU A C 1
ATOM 774 O O . LEU A 1 106 ? 3.753 -8.926 17.830 1.00 92.44 106 LEU A O 1
ATOM 778 N N . ARG A 1 107 ? 1.943 -7.754 18.486 1.00 90.88 107 ARG A N 1
ATOM 779 C CA . ARG A 1 107 ? 2.709 -6.634 19.049 1.00 90.88 107 ARG A CA 1
ATOM 780 C C . ARG A 1 107 ? 3.601 -7.119 20.188 1.00 90.88 107 ARG A C 1
ATOM 782 O O . ARG A 1 107 ? 4.791 -6.824 20.192 1.00 90.88 107 ARG A O 1
ATOM 789 N N . ASN A 1 108 ? 3.057 -7.888 21.129 1.00 90.31 108 ASN A N 1
ATOM 790 C CA . ASN A 1 108 ? 3.802 -8.360 22.297 1.00 90.31 108 ASN A CA 1
ATOM 791 C C . ASN A 1 108 ? 4.962 -9.292 21.911 1.00 90.31 108 ASN A C 1
ATOM 793 O O . ASN A 1 108 ? 6.063 -9.147 22.436 1.00 90.31 108 ASN A O 1
ATOM 797 N N . ARG A 1 109 ? 4.747 -10.210 20.963 1.00 90.81 109 ARG A N 1
ATOM 798 C CA . ARG A 1 109 ? 5.763 -11.178 20.512 1.00 90.81 109 ARG A CA 1
ATOM 799 C C . ARG A 1 109 ? 6.820 -10.574 19.595 1.00 90.81 109 ARG A C 1
ATOM 801 O O . ARG A 1 109 ? 7.982 -10.992 19.625 1.00 90.81 109 ARG A O 1
ATOM 808 N N . SER A 1 110 ? 6.428 -9.617 18.756 1.00 89.00 110 SER A N 1
ATOM 809 C CA . SER A 1 110 ? 7.377 -8.883 17.915 1.00 89.00 110 SER A CA 1
ATOM 810 C C . SER A 1 110 ? 8.163 -7.852 18.723 1.00 89.00 110 SER A C 1
ATOM 812 O O . SER A 1 110 ? 9.330 -7.623 18.425 1.00 89.00 110 SER A O 1
ATOM 814 N N . GLY A 1 111 ? 7.553 -7.259 19.754 1.00 88.44 111 GLY A N 1
ATOM 815 C CA . GLY A 1 111 ? 8.072 -6.074 20.436 1.00 88.44 111 GLY A CA 1
ATOM 816 C C . GLY A 1 111 ? 7.956 -4.803 19.589 1.00 88.44 111 GLY A C 1
ATOM 817 O O . GLY A 1 111 ? 8.558 -3.786 19.928 1.00 88.44 111 GLY A O 1
ATOM 818 N N . GLN A 1 112 ? 7.203 -4.849 18.489 1.00 89.75 112 GLN A N 1
ATOM 819 C CA . GLN A 1 112 ? 7.199 -3.850 17.423 1.00 89.75 112 GLN A CA 1
ATOM 820 C C . GLN A 1 112 ? 5.778 -3.380 17.107 1.00 89.75 112 GLN A C 1
ATOM 822 O O . GLN A 1 112 ? 4.791 -3.977 17.544 1.00 89.75 112 GLN A O 1
ATOM 827 N N . THR A 1 113 ? 5.664 -2.275 16.372 1.00 89.00 113 THR A N 1
ATOM 828 C CA . THR A 1 113 ? 4.359 -1.718 16.002 1.00 89.00 113 THR A CA 1
ATOM 829 C C . THR A 1 113 ? 3.695 -2.598 14.948 1.00 89.00 113 THR A C 1
ATOM 831 O O . THR A 1 113 ? 4.282 -2.883 13.904 1.00 89.00 113 THR A O 1
ATOM 834 N N . VAL A 1 114 ? 2.449 -3.000 15.199 1.00 92.69 114 VAL A N 1
ATOM 835 C CA . VAL A 1 114 ? 1.655 -3.830 14.281 1.00 92.69 114 VAL A CA 1
ATOM 836 C C . VAL A 1 114 ? 0.519 -3.007 13.697 1.00 92.69 114 VAL A C 1
ATOM 838 O O . VAL A 1 114 ? -0.148 -2.249 14.404 1.00 92.69 114 VAL A O 1
ATOM 841 N N . GLN A 1 115 ? 0.298 -3.141 12.392 1.00 92.81 115 GLN A N 1
ATOM 842 C CA . GLN A 1 115 ? -0.712 -2.380 11.660 1.00 92.81 115 GLN A CA 1
ATOM 843 C C . GLN A 1 115 ? -1.515 -3.287 10.734 1.00 92.81 115 GLN A C 1
ATOM 845 O O . GLN A 1 115 ? -0.953 -4.203 10.133 1.00 92.81 115 GLN A O 1
ATOM 850 N N . ILE A 1 116 ? -2.807 -2.986 10.586 1.00 94.81 116 ILE A N 1
ATOM 851 C CA . ILE A 1 116 ? -3.694 -3.627 9.609 1.00 94.81 116 ILE A CA 1
ATOM 852 C C . ILE A 1 116 ? -4.119 -2.599 8.578 1.00 94.81 116 ILE A C 1
ATOM 854 O O . ILE A 1 116 ? -4.744 -1.592 8.920 1.00 94.81 116 ILE A O 1
ATOM 858 N N . GLY A 1 117 ? -3.778 -2.859 7.320 1.00 91.94 117 GLY A N 1
ATOM 859 C CA . GLY A 1 117 ? -4.085 -1.993 6.190 1.00 91.94 117 GLY A CA 1
ATOM 860 C C . GLY A 1 117 ? -5.099 -2.616 5.238 1.00 91.94 117 GLY A C 1
ATOM 861 O O . GLY A 1 117 ? -5.070 -3.819 5.000 1.00 91.94 117 GLY A O 1
ATOM 862 N N . VAL A 1 118 ? -5.962 -1.794 4.645 1.00 91.69 118 VAL A N 1
ATOM 863 C CA . VAL A 1 118 ? -6.856 -2.186 3.545 1.00 91.69 118 VAL A CA 1
ATOM 864 C C . VAL A 1 118 ? -6.542 -1.379 2.293 1.00 91.69 118 VAL A C 1
ATOM 866 O O . VAL A 1 118 ? -6.261 -0.181 2.375 1.00 91.69 118 VAL A O 1
ATOM 869 N N . LEU A 1 119 ? -6.610 -2.023 1.129 1.00 88.25 119 LEU A N 1
ATOM 870 C CA . LEU A 1 119 ? -6.362 -1.363 -0.149 1.00 88.25 119 LEU A CA 1
ATOM 871 C C . LEU A 1 119 ? -7.580 -0.523 -0.565 1.00 88.25 119 LEU A C 1
ATOM 873 O O . LEU A 1 119 ? -8.734 -0.979 -0.534 1.00 88.25 119 LEU A O 1
ATOM 877 N N . ARG A 1 120 ? -7.326 0.724 -0.963 1.00 83.75 120 ARG A N 1
ATOM 878 C CA . ARG A 1 120 ? -8.308 1.665 -1.509 1.00 83.75 120 ARG A CA 1
ATOM 879 C C . ARG A 1 120 ? -7.694 2.397 -2.697 1.00 83.75 120 ARG A C 1
ATOM 881 O O . ARG A 1 120 ? -6.967 3.371 -2.537 1.00 83.75 120 ARG A O 1
ATOM 888 N N . GLY A 1 121 ? -8.018 1.924 -3.900 1.00 84.06 121 GLY A N 1
ATOM 889 C CA . GLY A 1 121 ? -7.375 2.415 -5.117 1.00 84.06 121 GLY A CA 1
ATOM 890 C C . GLY A 1 121 ? -5.881 2.093 -5.090 1.00 84.06 121 GLY A C 1
ATOM 891 O O . GLY A 1 121 ? -5.514 0.946 -4.858 1.00 84.06 121 GLY A O 1
ATOM 892 N N . THR A 1 122 ? -5.044 3.112 -5.274 1.00 85.50 122 THR A N 1
ATOM 893 C CA . THR A 1 122 ? -3.575 3.022 -5.232 1.00 85.50 122 THR A CA 1
ATOM 894 C C . THR A 1 122 ? -2.984 3.209 -3.832 1.00 85.50 122 THR A C 1
ATOM 896 O O . THR A 1 122 ? -1.764 3.267 -3.696 1.00 85.50 122 THR A O 1
ATOM 899 N N . ASP A 1 123 ? -3.821 3.328 -2.796 1.00 84.62 123 ASP A N 1
ATOM 900 C CA . ASP A 1 123 ? -3.389 3.626 -1.431 1.00 84.62 123 ASP A CA 1
ATOM 901 C C . ASP A 1 123 ? -3.736 2.507 -0.452 1.00 84.62 123 ASP A C 1
ATOM 903 O O . ASP A 1 123 ? -4.765 1.835 -0.569 1.00 84.62 123 ASP A O 1
ATOM 907 N N . ILE A 1 124 ? -2.901 2.363 0.573 1.00 88.56 124 ILE A N 1
ATOM 908 C CA . ILE A 1 124 ? -3.207 1.592 1.773 1.00 88.56 124 ILE A CA 1
ATOM 909 C C . ILE A 1 124 ? -3.805 2.522 2.834 1.00 88.56 124 ILE A C 1
ATOM 911 O O . ILE A 1 124 ? -3.318 3.636 3.035 1.00 88.56 124 ILE A O 1
ATOM 915 N N . ILE A 1 125 ? -4.854 2.066 3.522 1.00 85.12 125 ILE A N 1
ATOM 916 C CA . ILE A 1 125 ? -5.438 2.751 4.682 1.00 85.12 125 ILE A CA 1
ATOM 917 C C . ILE A 1 125 ? -5.336 1.850 5.910 1.00 85.12 125 ILE A C 1
ATOM 919 O O . ILE A 1 125 ? -5.908 0.761 5.922 1.00 85.12 125 ILE A O 1
ATOM 923 N N . TYR A 1 126 ? -4.646 2.313 6.952 1.00 86.44 126 TYR A N 1
ATOM 924 C CA . TYR A 1 126 ? -4.500 1.597 8.216 1.00 86.44 126 TYR A CA 1
ATOM 925 C C . TYR A 1 126 ? -5.722 1.781 9.117 1.00 86.44 126 TYR A C 1
ATOM 927 O O . TYR A 1 126 ? -5.935 2.850 9.703 1.00 86.44 126 TYR A O 1
ATOM 935 N N . VAL A 1 127 ? -6.505 0.710 9.227 1.00 85.44 127 VAL A N 1
ATOM 936 C CA . VAL A 1 127 ? -7.738 0.649 10.024 1.00 85.44 127 VAL A CA 1
ATOM 937 C C . VAL A 1 127 ? -7.454 0.321 11.487 1.00 85.44 127 VAL A C 1
ATOM 939 O O . VAL A 1 127 ? -8.113 0.856 12.367 1.00 85.44 127 VAL A O 1
ATOM 942 N N . GLU A 1 128 ? -6.415 -0.469 11.756 1.00 86.31 128 GLU A N 1
ATOM 943 C CA . GLU A 1 128 ? -5.975 -0.816 13.109 1.00 86.31 128 GLU A CA 1
ATOM 944 C C . GLU A 1 128 ? -4.470 -0.592 13.248 1.00 86.31 128 GLU A C 1
ATOM 946 O O . GLU A 1 128 ? -3.692 -0.835 12.320 1.00 86.31 128 GLU A O 1
ATOM 951 N N . ARG A 1 129 ? -4.061 -0.130 14.429 1.00 87.69 129 ARG A N 1
ATOM 952 C CA . ARG A 1 129 ? -2.661 0.074 14.809 1.00 87.69 129 ARG A CA 1
ATOM 953 C C . ARG A 1 129 ? -2.509 -0.274 16.286 1.00 87.69 129 ARG A C 1
ATOM 955 O O . ARG A 1 129 ? -3.323 0.151 17.107 1.00 87.69 129 ARG A O 1
ATOM 962 N N . ARG A 1 130 ? -1.481 -1.050 16.617 1.00 88.88 130 ARG A N 1
ATOM 963 C CA . ARG A 1 130 ? -1.025 -1.290 17.989 1.00 88.88 130 ARG A CA 1
ATOM 964 C C . ARG A 1 130 ? 0.434 -0.897 18.067 1.00 88.88 130 ARG A C 1
ATOM 966 O O . ARG A 1 130 ? 1.300 -1.565 17.507 1.00 88.88 130 ARG A O 1
ATOM 973 N N . GLU A 1 131 ? 0.671 0.228 18.718 1.00 84.12 131 GLU A N 1
ATOM 974 C CA . GLU A 1 131 ? 2.006 0.787 18.877 1.00 84.12 131 GLU A CA 1
ATOM 975 C C . GLU A 1 131 ? 2.766 0.005 19.943 1.00 84.12 131 GLU A C 1
ATOM 977 O O . GLU A 1 131 ? 2.198 -0.394 20.963 1.00 84.12 131 GLU A O 1
ATOM 982 N N . SER A 1 132 ? 4.045 -0.254 19.682 1.00 75.69 132 SER A N 1
ATOM 983 C CA . SER A 1 132 ? 4.948 -0.778 20.701 1.00 75.69 132 SER A CA 1
ATOM 984 C C . SER A 1 132 ? 5.423 0.356 21.602 1.00 75.69 132 SER A C 1
ATOM 986 O O . SER A 1 132 ? 5.725 1.446 21.129 1.00 75.69 132 SER A O 1
ATOM 988 N N . SER A 1 133 ? 5.553 0.074 22.897 1.00 63.41 133 SER A N 1
ATOM 989 C CA . SER A 1 133 ? 6.210 0.967 23.855 1.00 63.41 133 SER A CA 1
ATOM 990 C C . SER A 1 133 ? 7.742 0.925 23.773 1.00 63.41 133 SER A C 1
ATOM 992 O O . SER A 1 133 ? 8.401 1.757 24.386 1.00 63.41 133 SER A O 1
ATOM 994 N N . ARG A 1 134 ? 8.310 -0.052 23.048 1.00 56.25 134 ARG A N 1
ATOM 995 C CA . ARG A 1 134 ? 9.762 -0.303 22.935 1.00 56.25 134 ARG A CA 1
ATOM 996 C C . ARG A 1 134 ? 10.318 -0.079 21.526 1.00 56.25 134 ARG A C 1
ATOM 998 O O . ARG A 1 134 ? 11.526 0.056 21.369 1.00 56.25 134 ARG A O 1
ATOM 1005 N N . GLY A 1 135 ? 9.455 -0.081 20.510 1.00 52.66 135 GLY A N 1
ATOM 1006 C CA . GLY A 1 135 ? 9.822 0.232 19.130 1.00 52.66 135 GLY A CA 1
ATOM 1007 C C . GLY A 1 135 ? 9.926 1.742 18.938 1.00 52.66 135 GLY A C 1
ATOM 1008 O O . GLY A 1 135 ? 9.233 2.500 19.612 1.00 52.66 135 GLY A O 1
ATOM 1009 N N . LEU A 1 136 ? 10.790 2.182 18.024 1.00 50.97 136 LEU A N 1
ATOM 1010 C CA . LEU A 1 136 ? 10.941 3.591 17.663 1.00 50.97 136 LEU A CA 1
ATOM 1011 C C . LEU A 1 136 ? 9.570 4.283 17.520 1.00 50.97 136 LEU A C 1
ATOM 1013 O O . LEU A 1 136 ? 8.718 3.840 16.744 1.00 50.97 136 LEU A O 1
ATOM 1017 N N . GLN A 1 137 ? 9.394 5.422 18.204 1.00 55.28 137 GLN A N 1
ATOM 1018 C CA . GLN A 1 137 ? 8.246 6.323 18.015 1.00 55.28 137 GLN A CA 1
ATOM 1019 C C . GLN A 1 137 ? 8.126 6.843 16.565 1.00 55.28 137 GLN A C 1
ATOM 1021 O O . GLN A 1 137 ? 7.147 7.504 16.241 1.00 55.28 137 GLN A O 1
ATOM 1026 N N . LEU A 1 138 ? 9.062 6.499 15.666 1.00 54.81 138 LEU A N 1
ATOM 1027 C CA . LEU A 1 138 ? 9.029 6.787 14.226 1.00 54.81 138 LEU A CA 1
ATOM 1028 C C . LEU A 1 138 ? 7.674 6.492 13.566 1.00 54.81 138 LEU A C 1
ATOM 1030 O O . LEU A 1 138 ? 7.326 7.147 12.592 1.00 54.81 138 LEU A O 1
ATOM 1034 N N . PHE A 1 139 ? 6.908 5.515 14.065 1.00 55.50 139 PHE A N 1
ATOM 1035 C CA . PHE A 1 139 ? 5.637 5.115 13.452 1.00 55.50 139 PHE A CA 1
ATOM 1036 C C . PHE A 1 139 ? 4.391 5.805 14.025 1.00 55.50 139 PHE A C 1
ATOM 1038 O O . PHE A 1 139 ? 3.324 5.685 13.416 1.00 55.50 139 PHE A O 1
ATOM 1045 N N . SER A 1 140 ? 4.495 6.547 15.133 1.00 57.66 140 SER A N 1
ATOM 1046 C CA . SER A 1 140 ? 3.358 7.323 15.660 1.00 57.66 140 SER A CA 1
ATOM 1047 C C . SER A 1 140 ? 3.018 8.507 14.742 1.00 57.66 140 SER A C 1
ATOM 1049 O O . SER A 1 140 ? 1.848 8.853 14.578 1.00 57.66 140 SER A O 1
ATOM 1051 N N . SER A 1 141 ? 4.021 9.058 14.047 1.00 56.75 141 SER A N 1
ATOM 1052 C CA . SER A 1 141 ? 3.886 10.149 13.072 1.00 56.75 141 SER A CA 1
ATOM 1053 C C . SER A 1 141 ? 3.535 9.688 11.651 1.00 56.75 141 SER A C 1
ATOM 1055 O O . SER A 1 141 ? 3.207 10.520 10.803 1.00 56.75 141 SER A O 1
ATOM 1057 N N . VAL A 1 142 ? 3.561 8.377 11.365 1.00 62.00 142 VAL A N 1
ATOM 1058 C CA . VAL A 1 142 ? 3.274 7.860 10.018 1.00 62.00 142 VAL A CA 1
ATOM 1059 C C . VAL A 1 142 ? 1.776 7.990 9.706 1.00 62.00 142 VAL A C 1
ATOM 1061 O O . VAL A 1 142 ? 0.942 7.424 10.436 1.00 62.00 142 VAL A O 1
ATOM 1064 N N . PRO A 1 143 ? 1.413 8.672 8.597 1.00 66.38 143 PRO A N 1
ATOM 1065 C CA . PRO A 1 143 ? 0.028 8.835 8.181 1.00 66.38 143 PRO A CA 1
ATOM 1066 C C . PRO A 1 143 ? -0.710 7.501 8.069 1.00 66.38 143 PRO A C 1
ATOM 1068 O O . PRO A 1 143 ? -0.156 6.480 7.665 1.00 66.38 143 PRO A O 1
ATOM 1071 N N . ARG A 1 144 ? -2.011 7.511 8.373 1.00 76.31 144 ARG A N 1
ATOM 1072 C CA . ARG A 1 144 ? -2.862 6.322 8.202 1.00 76.31 144 ARG A CA 1
ATOM 1073 C C . ARG A 1 144 ? -3.099 5.958 6.738 1.00 76.31 144 ARG A C 1
ATOM 1075 O O . ARG A 1 144 ? -3.541 4.846 6.479 1.00 76.31 144 ARG A O 1
ATOM 1082 N N . ARG A 1 145 ? -2.825 6.867 5.801 1.00 82.81 145 ARG A N 1
ATOM 1083 C CA . ARG A 1 145 ? -2.952 6.647 4.360 1.00 82.81 145 ARG A CA 1
ATOM 1084 C C . ARG A 1 145 ? -1.602 6.840 3.688 1.00 82.81 145 ARG A C 1
ATOM 1086 O O . ARG A 1 145 ? -0.995 7.893 3.854 1.00 82.81 145 ARG A O 1
ATOM 1093 N N . LEU A 1 146 ? -1.166 5.846 2.925 1.00 83.31 146 LEU A N 1
ATOM 1094 C CA . LEU A 1 146 ? 0.097 5.871 2.187 1.00 83.31 146 LEU A CA 1
ATOM 1095 C C . LEU A 1 146 ? -0.094 5.284 0.783 1.00 83.31 146 LEU A C 1
ATOM 1097 O O . LEU A 1 146 ? -0.987 4.451 0.608 1.00 83.31 146 LEU A O 1
ATOM 1101 N N . PRO A 1 147 ? 0.759 5.639 -0.193 1.00 89.06 147 PRO A N 1
ATOM 1102 C CA . PRO A 1 147 ? 0.795 4.950 -1.475 1.00 89.06 147 PRO A CA 1
ATOM 1103 C C . PRO A 1 147 ? 1.083 3.461 -1.263 1.00 89.06 147 PRO A C 1
ATOM 1105 O O . PRO A 1 147 ? 2.064 3.098 -0.610 1.00 89.06 147 PRO A O 1
ATOM 1108 N N . ALA A 1 148 ? 0.223 2.591 -1.791 1.00 94.19 148 ALA A N 1
ATOM 1109 C CA . ALA A 1 148 ? 0.282 1.155 -1.531 1.00 94.19 148 ALA A CA 1
ATOM 1110 C C . ALA A 1 148 ? 1.612 0.545 -1.996 1.00 94.19 148 ALA A C 1
ATOM 1112 O O . ALA A 1 148 ? 2.185 -0.284 -1.287 1.00 94.19 148 ALA A O 1
ATOM 1113 N N . HIS A 1 149 ? 2.142 1.014 -3.128 1.00 95.38 149 HIS A N 1
ATOM 1114 C CA . HIS A 1 149 ? 3.396 0.532 -3.707 1.00 95.38 149 HIS A CA 1
ATOM 1115 C C . HIS A 1 149 ? 4.631 0.815 -2.843 1.00 95.38 149 HIS A C 1
ATOM 1117 O O . HIS A 1 149 ? 5.605 0.084 -2.955 1.00 95.38 149 HIS A O 1
ATOM 1123 N N . CYS A 1 150 ? 4.575 1.804 -1.944 1.00 94.38 150 CYS A N 1
ATOM 1124 C CA . CYS A 1 150 ? 5.661 2.139 -1.013 1.00 94.38 150 CYS A CA 1
ATOM 1125 C C . CYS A 1 150 ? 5.567 1.399 0.336 1.00 94.38 150 CYS A C 1
ATOM 1127 O O . CYS A 1 150 ? 6.298 1.733 1.272 1.00 94.38 150 CYS A O 1
ATOM 1129 N N . THR A 1 151 ? 4.634 0.452 0.496 1.00 95.56 151 THR A N 1
ATOM 1130 C CA . THR A 1 151 ? 4.365 -0.218 1.781 1.00 95.56 151 THR A CA 1
ATOM 1131 C C . THR A 1 151 ? 4.329 -1.735 1.637 1.00 95.56 151 THR A C 1
ATOM 1133 O O . THR A 1 151 ? 3.828 -2.258 0.648 1.00 95.56 151 THR A O 1
ATOM 1136 N N . SER A 1 152 ? 4.784 -2.462 2.660 1.00 96.94 152 SER A N 1
ATOM 1137 C CA . SER A 1 152 ? 4.706 -3.930 2.690 1.00 96.94 152 SER A CA 1
ATOM 1138 C C . SER A 1 152 ? 3.253 -4.425 2.621 1.00 96.94 152 SER A C 1
ATOM 1140 O O . SER A 1 152 ? 2.934 -5.281 1.798 1.00 96.94 152 SER A O 1
ATOM 1142 N N . SER A 1 153 ? 2.351 -3.837 3.421 1.00 96.94 153 SER A N 1
ATOM 1143 C CA . SER A 1 153 ? 0.910 -4.150 3.416 1.00 96.94 153 SER A CA 1
ATOM 1144 C C . SER A 1 153 ? 0.241 -3.859 2.071 1.00 96.94 153 SER A C 1
ATOM 1146 O O . SER A 1 153 ? -0.598 -4.633 1.618 1.00 96.94 153 SER A O 1
ATOM 1148 N N . GLY A 1 154 ? 0.601 -2.755 1.415 1.00 96.56 154 GLY A N 1
ATOM 1149 C CA . GLY A 1 154 ? 0.089 -2.439 0.088 1.00 96.56 154 GLY A CA 1
ATOM 1150 C C . GLY A 1 154 ? 0.595 -3.423 -0.959 1.00 96.56 154 GLY A C 1
ATOM 1151 O O . GLY A 1 154 ? -0.213 -3.952 -1.712 1.00 96.56 154 GLY A O 1
ATOM 1152 N N . LYS A 1 155 ? 1.889 -3.760 -0.951 1.00 98.00 155 LYS A N 1
ATOM 1153 C CA . LYS A 1 155 ? 2.464 -4.745 -1.876 1.00 98.00 155 LYS A CA 1
ATOM 1154 C C . LYS A 1 155 ? 1.813 -6.123 -1.764 1.00 98.00 155 LYS A C 1
ATOM 1156 O O . LYS A 1 155 ? 1.429 -6.673 -2.786 1.00 98.00 155 LYS A O 1
ATOM 1161 N N . VAL A 1 156 ? 1.596 -6.669 -0.562 1.00 98.06 156 VAL A N 1
ATOM 1162 C CA . VAL A 1 156 ? 0.907 -7.976 -0.447 1.00 98.06 156 VAL A CA 1
ATOM 1163 C C . VAL A 1 156 ? -0.524 -7.947 -0.983 1.00 98.06 156 VAL A C 1
ATOM 1165 O O . VAL A 1 156 ? -0.993 -8.951 -1.507 1.00 98.06 156 VAL A O 1
ATOM 1168 N N . LEU A 1 157 ? -1.219 -6.811 -0.872 1.00 97.06 157 LEU A N 1
ATOM 1169 C CA . LEU A 1 157 ? -2.578 -6.659 -1.392 1.00 97.06 157 LEU A CA 1
ATOM 1170 C C . LEU A 1 157 ? -2.604 -6.438 -2.904 1.00 97.06 157 LEU A C 1
ATOM 1172 O O . LEU A 1 157 ? -3.454 -6.998 -3.587 1.00 97.06 157 LEU A O 1
ATOM 1176 N N . LEU A 1 158 ? -1.672 -5.645 -3.431 1.00 96.38 158 LEU A N 1
ATOM 1177 C CA . LEU A 1 158 ? -1.516 -5.425 -4.866 1.00 96.38 158 LEU A CA 1
ATOM 1178 C C . LEU A 1 158 ? -1.096 -6.710 -5.587 1.00 96.38 158 LEU A C 1
ATOM 1180 O O . LEU A 1 158 ? -1.579 -6.973 -6.683 1.00 96.38 158 LEU A O 1
ATOM 1184 N N . ALA A 1 159 ? -0.256 -7.532 -4.955 1.00 96.00 159 ALA A N 1
ATOM 1185 C CA . ALA A 1 159 ? 0.147 -8.834 -5.475 1.00 96.00 159 ALA A CA 1
ATOM 1186 C C . ALA A 1 159 ? -1.038 -9.803 -5.623 1.00 96.00 159 ALA A C 1
ATOM 1188 O O . ALA A 1 159 ? -1.001 -10.692 -6.465 1.00 96.00 159 ALA A O 1
ATOM 1189 N N . ASP A 1 160 ? -2.116 -9.634 -4.857 1.00 94.00 160 ASP A N 1
ATOM 1190 C CA . ASP A 1 160 ? -3.307 -10.485 -4.967 1.00 94.00 160 ASP A CA 1
ATOM 1191 C C . ASP A 1 160 ? -4.319 -9.996 -6.019 1.00 94.00 160 ASP A C 1
ATOM 1193 O O . ASP A 1 160 ? -5.313 -10.670 -6.281 1.00 94.00 160 ASP A O 1
ATOM 1197 N N . LEU A 1 161 ? -4.100 -8.819 -6.618 1.00 89.12 161 LEU A N 1
ATOM 1198 C CA . LEU A 1 161 ? -4.995 -8.290 -7.643 1.00 89.12 161 LEU A CA 1
ATOM 1199 C C . LEU A 1 161 ? -4.873 -9.063 -8.956 1.00 89.12 161 LEU A C 1
ATOM 1201 O O . LEU A 1 161 ? -3.791 -9.487 -9.362 1.00 89.12 161 LEU A O 1
ATOM 1205 N N . GLU A 1 162 ? -5.996 -9.152 -9.667 1.00 83.12 162 GLU A N 1
ATOM 1206 C CA . GLU A 1 162 ? -6.005 -9.584 -11.061 1.00 83.12 162 GLU A CA 1
ATOM 1207 C C . GLU A 1 162 ? -5.220 -8.590 -11.939 1.00 83.12 162 GLU A C 1
ATOM 1209 O O . GLU A 1 162 ? -5.319 -7.376 -11.714 1.00 83.12 162 GLU A O 1
ATOM 1214 N N . PRO A 1 163 ? -4.496 -9.060 -12.975 1.00 80.31 163 PRO A N 1
ATOM 1215 C CA . PRO A 1 163 ? -3.671 -8.199 -13.828 1.00 80.31 163 PRO A CA 1
ATOM 1216 C C . PRO A 1 163 ? -4.434 -7.019 -14.441 1.00 80.31 163 PRO A C 1
ATOM 1218 O O . PRO A 1 163 ? -3.945 -5.890 -14.428 1.00 80.31 163 PRO A O 1
ATOM 1221 N N . ALA A 1 164 ? -5.670 -7.252 -14.899 1.00 73.25 164 ALA A N 1
ATOM 1222 C CA . ALA A 1 164 ? -6.528 -6.202 -15.447 1.00 73.25 164 ALA A CA 1
ATOM 1223 C C . ALA A 1 164 ? -6.808 -5.101 -14.411 1.00 73.25 164 ALA A C 1
ATOM 1225 O O . ALA A 1 164 ? -6.667 -3.913 -14.697 1.00 73.25 164 ALA A O 1
ATOM 1226 N N . ARG A 1 165 ? -7.119 -5.488 -13.168 1.00 77.81 165 ARG A N 1
ATOM 1227 C CA . ARG A 1 165 ? -7.380 -4.531 -12.091 1.00 77.81 165 ARG A CA 1
ATOM 1228 C C . ARG A 1 165 ? -6.125 -3.764 -11.683 1.00 77.81 165 ARG A C 1
ATOM 1230 O O . ARG A 1 165 ? -6.218 -2.585 -11.345 1.00 77.81 165 ARG A O 1
ATOM 1237 N N . PHE A 1 166 ? -4.963 -4.410 -11.696 1.00 85.69 166 PHE A N 1
ATOM 1238 C CA . PHE A 1 166 ? -3.692 -3.735 -11.450 1.00 85.69 166 PHE A CA 1
ATOM 1239 C C . PHE A 1 166 ? -3.401 -2.679 -12.529 1.00 85.69 166 PHE A C 1
ATOM 1241 O O . PHE A 1 166 ? -3.099 -1.536 -12.186 1.00 85.69 166 PHE A O 1
ATOM 1248 N N . ALA A 1 167 ? -3.581 -3.023 -13.809 1.00 76.19 167 ALA A N 1
ATOM 1249 C CA . ALA A 1 167 ? -3.393 -2.103 -14.933 1.00 76.19 167 ALA A CA 1
ATOM 1250 C C . ALA A 1 167 ? -4.353 -0.897 -14.884 1.00 76.19 167 ALA A C 1
ATOM 1252 O O . ALA A 1 167 ? -3.949 0.226 -15.176 1.00 76.19 167 ALA A O 1
ATOM 1253 N N . GLU A 1 168 ? -5.601 -1.097 -14.447 1.00 74.62 168 GLU A N 1
ATOM 1254 C CA . GLU A 1 168 ? -6.552 0.001 -14.214 1.00 74.62 168 GLU A CA 1
ATOM 1255 C C . GLU A 1 168 ? -6.097 0.969 -13.110 1.00 74.62 168 GLU A C 1
ATOM 1257 O O . GLU A 1 168 ? -6.323 2.176 -13.208 1.00 74.62 168 GLU A O 1
ATOM 1262 N N . LEU A 1 169 ? -5.500 0.449 -12.032 1.00 75.19 169 LEU A N 1
ATOM 1263 C CA . LEU A 1 169 ? -5.034 1.260 -10.902 1.00 75.19 169 LEU A CA 1
ATOM 1264 C C . LEU A 1 169 ? -3.731 1.995 -11.215 1.00 75.19 169 LEU A C 1
ATOM 1266 O O . LEU A 1 169 ? -3.532 3.115 -10.741 1.00 75.19 169 LEU A O 1
ATOM 1270 N N . TYR A 1 170 ? -2.869 1.381 -12.021 1.00 82.50 170 TYR A N 1
ATOM 1271 C CA . TYR A 1 170 ? -1.570 1.915 -12.411 1.00 82.50 170 TYR A CA 1
ATOM 1272 C C . TYR A 1 170 ? -1.465 2.051 -13.933 1.00 82.50 170 TYR A C 1
ATOM 1274 O O . TYR A 1 170 ? -0.637 1.391 -14.556 1.00 82.50 170 TYR A O 1
ATOM 1282 N N . PRO A 1 171 ? -2.264 2.945 -14.547 1.00 70.38 171 PRO A N 1
ATOM 1283 C CA . PRO A 1 171 ? -2.257 3.115 -15.992 1.00 70.38 171 PRO A CA 1
ATOM 1284 C C . PRO A 1 171 ? -0.996 3.822 -16.488 1.00 70.38 171 PRO A C 1
ATOM 1286 O O . PRO A 1 171 ? -0.779 3.847 -17.684 1.00 70.38 171 PRO A O 1
ATOM 1289 N N . GLY A 1 172 ? -0.210 4.460 -15.611 1.00 68.56 172 GLY A N 1
ATOM 1290 C CA . GLY A 1 172 ? 1.007 5.194 -15.964 1.00 68.56 172 GLY A CA 1
ATOM 1291 C C . GLY A 1 172 ? 2.274 4.334 -15.972 1.00 68.56 172 GLY A C 1
ATOM 1292 O O . GLY A 1 172 ? 2.225 3.117 -15.848 1.00 68.56 172 GLY A O 1
ATOM 1293 N N . ILE A 1 173 ? 3.421 5.003 -16.096 1.00 69.19 173 ILE A N 1
ATOM 1294 C CA . ILE A 1 173 ? 4.754 4.369 -16.084 1.00 69.19 173 ILE A CA 1
ATOM 1295 C C . ILE A 1 173 ? 5.461 4.646 -14.757 1.00 69.19 173 ILE A C 1
ATOM 1297 O O . ILE A 1 173 ? 6.077 3.760 -14.168 1.00 69.19 173 ILE A O 1
ATOM 1301 N N . TRP A 1 174 ? 5.326 5.883 -14.275 1.00 74.50 174 TRP A N 1
ATOM 1302 C CA . TRP A 1 174 ? 5.986 6.387 -13.079 1.00 74.50 174 TRP A CA 1
ATOM 1303 C C . TRP A 1 174 ? 5.059 6.373 -11.871 1.00 74.50 174 TRP A C 1
ATOM 1305 O O . TRP A 1 174 ? 3.856 6.624 -11.973 1.00 74.50 174 TRP A O 1
ATOM 1315 N N . LEU A 1 175 ? 5.659 6.136 -10.714 1.00 80.88 175 LEU A N 1
ATOM 1316 C CA . LEU A 1 175 ? 5.019 6.133 -9.413 1.00 80.88 175 LEU A CA 1
ATOM 1317 C C . LEU A 1 175 ? 5.649 7.220 -8.536 1.00 80.88 175 LEU A C 1
ATOM 1319 O O . LEU A 1 175 ? 6.866 7.426 -8.584 1.00 80.88 175 LEU A O 1
ATOM 1323 N N . PRO A 1 176 ? 4.855 7.916 -7.706 1.00 75.06 176 PRO A N 1
ATOM 1324 C CA . PRO A 1 176 ? 5.406 8.874 -6.764 1.00 75.06 176 PRO A CA 1
ATOM 1325 C C . PRO A 1 176 ? 6.264 8.140 -5.726 1.00 75.06 176 PRO A C 1
ATOM 1327 O O . PRO A 1 176 ? 5.799 7.207 -5.072 1.00 75.06 176 PRO A O 1
ATOM 1330 N N . GLY A 1 177 ? 7.515 8.572 -5.571 1.00 80.12 177 GLY A N 1
ATOM 1331 C CA . GLY A 1 177 ? 8.411 8.094 -4.520 1.00 80.12 177 GLY A CA 1
ATOM 1332 C C . GLY A 1 177 ? 8.335 8.982 -3.279 1.00 80.12 177 GLY A C 1
ATOM 1333 O O . GLY A 1 177 ? 8.318 10.208 -3.403 1.00 80.12 177 GLY A O 1
ATOM 1334 N N . LEU A 1 178 ? 8.304 8.370 -2.095 1.00 78.12 178 LEU A N 1
ATOM 1335 C CA . LEU A 1 178 ? 8.384 9.073 -0.807 1.00 78.12 178 LEU A CA 1
ATOM 1336 C C . LEU A 1 178 ? 9.836 9.248 -0.347 1.00 78.12 178 LEU A C 1
ATOM 1338 O O . LEU A 1 178 ? 10.168 10.225 0.317 1.00 78.12 178 LEU A O 1
ATOM 1342 N N . THR A 1 179 ? 10.712 8.323 -0.730 1.00 80.44 179 THR A N 1
ATOM 1343 C CA . THR A 1 179 ? 12.142 8.341 -0.425 1.00 80.44 179 THR A CA 1
ATOM 1344 C C . THR A 1 179 ? 12.952 7.980 -1.668 1.00 80.44 179 THR A C 1
ATOM 1346 O O . THR A 1 179 ? 12.414 7.607 -2.711 1.00 80.44 179 THR A O 1
ATOM 1349 N N . GLN A 1 180 ? 14.279 8.046 -1.553 1.00 76.56 180 GLN A N 1
ATOM 1350 C CA . GLN A 1 180 ? 15.193 7.611 -2.614 1.00 76.56 180 GLN A CA 1
ATOM 1351 C C . GLN A 1 180 ? 15.173 6.090 -2.850 1.00 76.56 180 GLN A C 1
ATOM 1353 O O . GLN A 1 180 ? 15.682 5.633 -3.869 1.00 76.56 180 GLN A O 1
ATOM 1358 N N . LYS A 1 181 ? 14.608 5.316 -1.911 1.00 83.12 181 LYS A N 1
ATOM 1359 C CA . LYS A 1 181 ? 14.476 3.856 -2.004 1.00 83.12 181 LYS A CA 1
ATOM 1360 C C . LYS A 1 181 ? 13.109 3.412 -2.526 1.00 83.12 181 LYS A C 1
ATOM 1362 O O . LYS A 1 181 ? 12.927 2.224 -2.751 1.00 83.12 181 LYS A O 1
ATOM 1367 N N . SER A 1 182 ? 12.147 4.328 -2.687 1.00 87.56 182 SER A N 1
ATOM 1368 C CA . SER A 1 182 ? 10.812 3.983 -3.179 1.00 87.56 182 SER A CA 1
ATOM 1369 C C . SER A 1 182 ? 10.867 3.384 -4.582 1.00 87.56 182 SER A C 1
ATOM 1371 O O . SER A 1 182 ? 11.558 3.904 -5.458 1.00 87.56 182 SER A O 1
ATOM 1373 N N . ILE A 1 183 ? 10.047 2.359 -4.812 1.00 89.25 183 ILE A N 1
ATOM 1374 C CA . ILE A 1 183 ? 9.752 1.874 -6.159 1.00 89.25 183 ILE A CA 1
ATOM 1375 C C . ILE A 1 183 ? 9.060 2.996 -6.932 1.00 89.25 183 ILE A C 1
ATOM 1377 O O . ILE A 1 183 ? 8.042 3.536 -6.492 1.00 89.25 183 ILE A O 1
ATOM 1381 N N . THR A 1 184 ? 9.626 3.364 -8.079 1.00 84.56 184 THR A N 1
ATOM 1382 C CA . THR A 1 184 ? 9.182 4.543 -8.844 1.00 84.56 184 THR A CA 1
ATOM 1383 C C . THR A 1 184 ? 8.682 4.217 -10.241 1.00 84.56 184 THR A C 1
ATOM 1385 O O . THR A 1 184 ? 8.236 5.119 -10.943 1.00 84.56 184 THR A O 1
ATOM 1388 N N . THR A 1 185 ? 8.680 2.944 -10.638 1.00 81.88 185 THR A N 1
ATOM 1389 C CA . THR A 1 185 ? 8.111 2.503 -11.917 1.00 81.88 185 THR A CA 1
ATOM 1390 C C . THR A 1 185 ? 7.099 1.385 -11.720 1.00 81.88 185 THR A C 1
ATOM 1392 O O . THR A 1 185 ? 7.232 0.560 -10.816 1.00 81.88 185 THR A O 1
ATOM 1395 N N . VAL A 1 186 ? 6.091 1.334 -12.591 1.00 83.88 186 VAL A N 1
ATOM 1396 C CA . VAL A 1 186 ? 5.095 0.250 -12.604 1.00 83.88 186 VAL A CA 1
ATOM 1397 C C . VAL A 1 186 ? 5.743 -1.094 -12.935 1.00 83.88 186 VAL A C 1
ATOM 1399 O O . VAL A 1 186 ? 5.362 -2.107 -12.358 1.00 83.88 186 VAL A O 1
ATOM 1402 N N . ALA A 1 187 ? 6.762 -1.102 -13.795 1.00 78.81 187 ALA A N 1
ATOM 1403 C CA . ALA A 1 187 ? 7.517 -2.301 -14.152 1.00 78.81 187 ALA A CA 1
ATOM 1404 C C . ALA A 1 187 ? 8.288 -2.887 -12.953 1.00 78.81 187 ALA A C 1
ATOM 1406 O O . ALA A 1 187 ? 8.210 -4.084 -12.681 1.00 78.81 187 ALA A O 1
ATOM 1407 N N . GLU A 1 188 ? 8.991 -2.048 -12.185 1.00 85.06 188 GLU A N 1
ATOM 1408 C CA . GLU A 1 188 ? 9.660 -2.478 -10.951 1.00 85.06 188 GLU A CA 1
ATOM 1409 C C . GLU A 1 188 ? 8.664 -2.923 -9.881 1.00 85.06 188 GLU A C 1
ATOM 1411 O O . GLU A 1 188 ? 8.908 -3.920 -9.200 1.00 85.06 188 GLU A O 1
ATOM 1416 N N . LEU A 1 189 ? 7.531 -2.225 -9.760 1.00 92.31 189 LEU A N 1
ATOM 1417 C CA . LEU A 1 189 ? 6.468 -2.635 -8.853 1.00 92.31 189 LEU A CA 1
ATOM 1418 C C . LEU A 1 189 ? 5.956 -4.024 -9.227 1.00 92.31 189 LEU A C 1
ATOM 1420 O O . LEU A 1 189 ? 5.926 -4.887 -8.362 1.00 92.31 189 LEU A O 1
ATOM 1424 N N . ALA A 1 190 ? 5.612 -4.261 -10.494 1.00 88.12 190 ALA A N 1
ATOM 1425 C CA . ALA A 1 190 ? 5.119 -5.555 -10.961 1.00 88.12 190 ALA A CA 1
ATOM 1426 C C . ALA A 1 190 ? 6.069 -6.704 -10.579 1.00 88.12 190 ALA A C 1
ATOM 1428 O O . ALA A 1 190 ? 5.617 -7.683 -9.990 1.00 88.12 190 ALA A O 1
ATOM 1429 N N . ARG A 1 191 ? 7.387 -6.533 -10.770 1.00 84.44 191 ARG A N 1
ATOM 1430 C CA . ARG A 1 191 ? 8.389 -7.517 -10.322 1.00 84.44 191 ARG A CA 1
ATOM 1431 C C . ARG A 1 191 ? 8.327 -7.797 -8.825 1.00 84.44 191 ARG A C 1
ATOM 1433 O O . ARG A 1 191 ? 8.331 -8.951 -8.409 1.00 84.44 191 ARG A O 1
ATOM 1440 N N . GLU A 1 192 ? 8.311 -6.747 -8.010 1.00 92.50 192 GLU A N 1
ATOM 1441 C CA . GLU A 1 192 ? 8.259 -6.904 -6.554 1.00 92.50 192 GLU A CA 1
ATOM 1442 C C . GLU A 1 192 ? 6.960 -7.600 -6.115 1.00 92.50 192 GLU A C 1
ATOM 1444 O O . GLU A 1 192 ? 6.960 -8.383 -5.163 1.00 92.50 192 GLU A O 1
ATOM 1449 N N . LEU A 1 193 ? 5.853 -7.345 -6.820 1.00 94.56 193 LEU A N 1
ATOM 1450 C CA . LEU A 1 193 ? 4.566 -7.985 -6.563 1.00 94.56 193 LEU A CA 1
ATOM 1451 C C . LEU A 1 193 ? 4.557 -9.465 -6.953 1.00 94.56 193 LEU A C 1
ATOM 1453 O O . LEU A 1 193 ? 3.960 -10.257 -6.228 1.00 94.56 193 LEU A O 1
ATOM 1457 N N . ASP A 1 194 ? 5.227 -9.853 -8.035 1.00 90.06 194 ASP A N 1
ATOM 1458 C CA . ASP A 1 194 ? 5.358 -11.261 -8.424 1.00 90.06 194 ASP A CA 1
ATOM 1459 C C . ASP A 1 194 ? 6.152 -12.045 -7.377 1.00 90.06 194 ASP A C 1
ATOM 1461 O O . ASP A 1 194 ? 5.673 -13.061 -6.869 1.00 90.06 194 ASP A O 1
ATOM 1465 N N . VAL A 1 195 ? 7.289 -11.498 -6.935 1.00 92.12 195 VAL A N 1
ATOM 1466 C CA . VAL A 1 195 ? 8.078 -12.071 -5.834 1.00 92.12 195 VAL A CA 1
ATOM 1467 C C . VAL A 1 195 ? 7.239 -12.166 -4.558 1.00 92.12 195 VAL A C 1
ATOM 1469 O O . VAL A 1 195 ? 7.252 -13.188 -3.869 1.00 92.12 195 VAL A O 1
ATOM 1472 N N . ALA A 1 196 ? 6.474 -11.118 -4.234 1.00 94.56 196 ALA A N 1
ATOM 1473 C CA . ALA A 1 196 ? 5.586 -11.120 -3.077 1.00 94.56 196 ALA A CA 1
ATOM 1474 C C . ALA A 1 196 ? 4.471 -12.173 -3.179 1.00 94.56 196 ALA A C 1
ATOM 1476 O O . ALA A 1 196 ? 4.119 -12.788 -2.166 1.00 94.56 196 ALA A O 1
ATOM 1477 N N . ARG A 1 197 ? 3.934 -12.401 -4.383 1.00 92.69 197 ARG A N 1
ATOM 1478 C CA . ARG A 1 197 ? 2.905 -13.410 -4.657 1.00 92.69 197 ARG A CA 1
ATOM 1479 C C . ARG A 1 197 ? 3.444 -14.819 -4.438 1.00 92.69 197 ARG A C 1
ATOM 1481 O O . ARG A 1 197 ? 2.776 -15.607 -3.775 1.00 92.69 197 ARG A O 1
ATOM 1488 N N . GLU A 1 198 ? 4.642 -15.110 -4.939 1.00 91.31 198 GLU A N 1
ATOM 1489 C CA . GLU A 1 198 ? 5.289 -16.421 -4.804 1.00 91.31 198 GLU A CA 1
ATOM 1490 C C . GLU A 1 198 ? 5.612 -16.762 -3.346 1.00 91.31 198 GLU A C 1
ATOM 1492 O O . GLU A 1 198 ? 5.283 -17.849 -2.872 1.00 91.31 198 GLU A O 1
ATOM 1497 N N . ARG A 1 199 ? 6.205 -15.822 -2.599 1.00 93.69 199 ARG A N 1
ATOM 1498 C CA . ARG A 1 199 ? 6.593 -16.053 -1.194 1.00 93.69 199 ARG A CA 1
ATOM 1499 C C . ARG A 1 199 ? 5.440 -15.897 -0.195 1.00 93.69 199 ARG A C 1
ATOM 1501 O O . ARG A 1 199 ? 5.549 -16.327 0.953 1.00 93.69 199 ARG A O 1
ATOM 1508 N N . GLY A 1 200 ? 4.340 -15.256 -0.596 1.00 93.75 200 GLY A N 1
ATOM 1509 C CA . GLY A 1 200 ? 3.166 -15.018 0.250 1.00 93.75 200 GLY A CA 1
ATOM 1510 C C . GLY A 1 200 ? 3.359 -13.949 1.335 1.00 93.75 200 GLY A C 1
ATOM 1511 O O . GLY A 1 200 ? 2.622 -13.930 2.323 1.00 93.75 200 GLY A O 1
ATOM 1512 N N . TRP A 1 201 ? 4.354 -13.076 1.183 1.00 97.12 201 TRP A N 1
ATOM 1513 C CA . TRP A 1 201 ? 4.639 -11.940 2.065 1.00 97.12 201 TRP A CA 1
ATOM 1514 C C . TRP A 1 201 ? 5.353 -10.832 1.280 1.00 97.12 201 TRP A C 1
ATOM 1516 O O . TRP A 1 201 ? 5.844 -11.066 0.179 1.00 97.12 201 TRP A O 1
ATOM 1526 N N . ALA A 1 202 ? 5.420 -9.614 1.813 1.00 97.06 202 ALA A N 1
ATOM 1527 C CA . ALA A 1 202 ? 6.200 -8.527 1.215 1.00 97.06 202 ALA A CA 1
ATOM 1528 C C . ALA A 1 202 ? 6.924 -7.705 2.275 1.00 97.06 202 ALA A C 1
ATOM 1530 O O . ALA A 1 202 ? 6.534 -7.707 3.442 1.00 97.06 202 ALA A O 1
ATOM 1531 N N . HIS A 1 203 ? 7.950 -6.969 1.859 1.00 95.12 203 HIS A N 1
ATOM 1532 C CA . HIS A 1 203 ? 8.658 -6.024 2.713 1.00 95.12 203 HIS A CA 1
ATOM 1533 C C . HIS A 1 203 ? 8.684 -4.622 2.107 1.00 95.12 203 HIS A C 1
ATOM 1535 O O . HIS A 1 203 ? 8.420 -4.397 0.924 1.00 95.12 203 HIS A O 1
ATOM 1541 N N . ASN A 1 204 ? 8.980 -3.669 2.976 1.00 92.44 204 ASN A N 1
ATOM 1542 C CA . ASN A 1 204 ? 9.343 -2.303 2.640 1.00 92.44 204 ASN A CA 1
ATOM 1543 C C . ASN A 1 204 ? 10.658 -2.020 3.372 1.00 92.44 204 ASN A C 1
ATOM 1545 O O . ASN A 1 204 ? 10.706 -2.199 4.588 1.00 92.44 204 ASN A O 1
ATOM 1549 N N . LEU A 1 205 ? 11.702 -1.621 2.641 1.00 90.81 205 LEU A N 1
ATOM 1550 C CA . LEU A 1 205 ? 13.040 -1.328 3.178 1.00 90.81 205 LEU A CA 1
ATOM 1551 C C . LEU A 1 205 ? 13.393 0.140 2.948 1.00 90.81 205 LEU A C 1
ATOM 1553 O O . LEU A 1 205 ? 14.240 0.481 2.122 1.00 90.81 205 LEU A O 1
ATOM 1557 N N . GLY A 1 206 ? 12.738 1.026 3.688 1.00 85.94 206 GLY A N 1
ATOM 1558 C CA . GLY A 1 206 ? 13.006 2.454 3.612 1.00 85.94 206 GLY A CA 1
ATOM 1559 C C . GLY A 1 206 ? 12.244 3.196 2.515 1.00 85.94 206 GLY A C 1
ATOM 1560 O O . GLY A 1 206 ? 12.581 4.338 2.218 1.00 85.94 206 GLY A O 1
ATOM 1561 N N . GLU A 1 207 ? 11.234 2.583 1.894 1.00 90.94 207 GLU A N 1
ATOM 1562 C CA . GLU A 1 207 ? 10.442 3.173 0.803 1.00 90.94 207 GLU A CA 1
ATOM 1563 C C . GLU A 1 207 ? 9.423 4.192 1.302 1.00 90.94 207 GLU A C 1
ATOM 1565 O O . GLU A 1 207 ? 9.067 5.102 0.562 1.00 90.94 207 GLU A O 1
ATOM 1570 N N . THR A 1 208 ? 8.940 4.033 2.538 1.00 85.50 208 THR A N 1
ATOM 1571 C CA . THR A 1 208 ? 8.054 5.010 3.197 1.00 85.50 208 THR A CA 1
ATOM 1572 C C . THR A 1 208 ? 8.858 6.075 3.941 1.00 85.50 208 THR A C 1
ATOM 1574 O O . THR A 1 208 ? 8.584 7.263 3.811 1.00 85.50 208 THR A O 1
ATOM 1577 N N . LEU A 1 209 ? 9.845 5.640 4.725 1.00 83.12 209 LEU A N 1
ATOM 1578 C CA . LEU A 1 209 ? 10.737 6.469 5.532 1.00 83.12 209 LEU A CA 1
ATOM 1579 C C . LEU A 1 209 ? 12.068 5.723 5.629 1.00 83.12 209 LEU A C 1
ATOM 1581 O O . LEU A 1 209 ? 12.047 4.535 5.918 1.00 83.12 209 LEU A O 1
ATOM 1585 N N . LEU A 1 210 ? 13.204 6.382 5.383 1.00 81.31 210 LEU A N 1
ATOM 1586 C CA . LEU A 1 210 ? 14.503 5.708 5.205 1.00 81.31 210 LEU A CA 1
ATOM 1587 C C . LEU A 1 210 ? 14.934 4.836 6.397 1.00 81.31 210 LEU A C 1
ATOM 1589 O O . LEU A 1 210 ? 15.550 3.793 6.190 1.00 81.31 210 LEU A O 1
ATOM 1593 N N . GLU A 1 211 ? 14.585 5.254 7.612 1.00 80.88 211 GLU A N 1
ATOM 1594 C CA . GLU A 1 211 ? 14.920 4.598 8.888 1.00 80.88 211 GLU A CA 1
ATOM 1595 C C . GLU A 1 211 ? 13.930 3.484 9.263 1.00 80.88 211 GLU A C 1
ATOM 1597 O O . GLU A 1 211 ? 14.110 2.779 10.256 1.00 80.88 211 GLU A O 1
ATOM 1602 N N . ALA A 1 212 ? 12.867 3.328 8.476 1.00 84.31 212 ALA A N 1
ATOM 1603 C CA . ALA A 1 212 ? 11.776 2.412 8.731 1.00 84.31 212 ALA A CA 1
ATOM 1604 C C . ALA A 1 212 ? 11.761 1.280 7.712 1.00 84.31 212 ALA A C 1
ATOM 1606 O O . ALA A 1 212 ? 11.860 1.478 6.499 1.00 84.31 212 ALA A O 1
ATOM 1607 N N . ALA A 1 213 ? 11.503 0.085 8.212 1.00 90.00 213 ALA A N 1
ATOM 1608 C CA . ALA A 1 213 ? 11.212 -1.063 7.394 1.00 90.00 213 ALA A CA 1
ATOM 1609 C C . ALA A 1 213 ? 9.983 -1.806 7.926 1.00 90.00 213 ALA A C 1
ATOM 1611 O O . ALA A 1 213 ? 9.466 -1.532 9.008 1.00 90.00 213 ALA A O 1
ATOM 1612 N N . SER A 1 214 ? 9.423 -2.702 7.124 1.00 93.19 214 SER A N 1
ATOM 1613 C CA . SER A 1 214 ? 8.284 -3.510 7.559 1.00 93.19 214 SER A CA 1
ATOM 1614 C C . SER A 1 214 ? 8.169 -4.787 6.754 1.00 93.19 214 SER A C 1
ATOM 1616 O O . SER A 1 214 ? 8.569 -4.820 5.593 1.00 93.19 214 SER A O 1
ATOM 1618 N N . VAL A 1 215 ? 7.560 -5.800 7.360 1.00 96.00 215 VAL A N 1
ATOM 1619 C CA . VAL A 1 215 ? 7.171 -7.058 6.712 1.00 96.00 215 VAL A CA 1
ATOM 1620 C C . VAL A 1 215 ? 5.662 -7.200 6.830 1.00 96.00 215 VAL A C 1
ATOM 1622 O O . VAL A 1 215 ? 5.103 -6.846 7.867 1.00 96.00 215 VAL A O 1
ATOM 1625 N N . ALA A 1 216 ? 5.002 -7.706 5.792 1.00 98.00 216 ALA A N 1
ATOM 1626 C CA . ALA A 1 216 ? 3.564 -7.920 5.780 1.00 98.00 216 ALA A CA 1
ATOM 1627 C C . ALA A 1 216 ? 3.161 -9.257 5.165 1.00 98.00 216 ALA A C 1
ATOM 1629 O O . ALA A 1 216 ? 3.855 -9.785 4.299 1.00 98.00 216 ALA A O 1
ATOM 1630 N N . ALA A 1 217 ? 1.992 -9.748 5.571 1.00 98.38 217 ALA A N 1
ATOM 1631 C CA . ALA A 1 217 ? 1.328 -10.911 4.994 1.00 98.38 217 ALA A CA 1
ATOM 1632 C C . ALA A 1 217 ? -0.170 -10.626 4.749 1.00 98.38 217 ALA A C 1
ATOM 1634 O O . ALA A 1 217 ? -0.771 -9.821 5.474 1.00 98.38 217 ALA A O 1
ATOM 1635 N N . PRO A 1 218 ? -0.790 -11.263 3.737 1.00 98.06 218 PRO A N 1
ATOM 1636 C CA . PRO A 1 218 ? -2.185 -11.023 3.385 1.00 98.06 218 PRO A CA 1
ATOM 1637 C C . PRO A 1 218 ? -3.152 -11.735 4.342 1.00 98.06 218 PRO A C 1
ATOM 1639 O O . PRO A 1 218 ? -3.053 -12.938 4.575 1.00 98.06 218 PRO A O 1
ATOM 1642 N N . ILE A 1 219 ? -4.139 -10.997 4.843 1.00 97.62 219 ILE A N 1
ATOM 1643 C CA . ILE A 1 219 ? -5.339 -11.525 5.499 1.00 97.62 219 ILE A CA 1
ATOM 1644 C C . ILE A 1 219 ? -6.355 -11.845 4.405 1.00 97.62 219 ILE A C 1
ATOM 1646 O O . ILE A 1 219 ? -6.754 -10.959 3.643 1.00 97.62 219 ILE A O 1
ATOM 1650 N N . ARG A 1 220 ? -6.778 -13.106 4.341 1.00 94.19 220 ARG A N 1
ATOM 1651 C CA . ARG A 1 220 ? -7.645 -13.628 3.285 1.00 94.19 220 ARG A CA 1
ATOM 1652 C C . ARG A 1 220 ? -9.070 -13.849 3.781 1.00 94.19 220 ARG A C 1
ATOM 1654 O O . ARG A 1 220 ? -9.287 -14.222 4.934 1.00 94.19 220 ARG A O 1
ATOM 1661 N N . ASP A 1 221 ? -10.031 -13.597 2.902 1.00 88.19 221 ASP A N 1
ATOM 1662 C CA . ASP A 1 221 ? -11.429 -13.969 3.103 1.00 88.19 221 ASP A CA 1
ATOM 1663 C C . ASP A 1 221 ? -11.645 -15.481 2.854 1.00 88.19 221 ASP A C 1
ATOM 1665 O O . ASP A 1 221 ? -10.721 -16.180 2.424 1.00 88.19 221 ASP A O 1
ATOM 1669 N N . PRO A 1 222 ? -12.854 -16.017 3.106 1.00 85.31 222 PRO A N 1
ATOM 1670 C CA . PRO A 1 222 ? -13.165 -17.425 2.842 1.00 85.31 222 PRO A CA 1
ATOM 1671 C C . PRO A 1 222 ? -13.017 -17.859 1.378 1.00 85.31 222 PRO A C 1
ATOM 1673 O O . PRO A 1 222 ? -12.845 -19.044 1.116 1.00 85.31 222 PRO A O 1
ATOM 1676 N N . ASN A 1 223 ? -13.061 -16.919 0.429 1.00 84.12 223 ASN A N 1
ATOM 1677 C CA . ASN A 1 223 ? -12.855 -17.186 -0.996 1.00 84.12 223 ASN A CA 1
ATOM 1678 C C . ASN A 1 223 ? -11.366 -17.166 -1.377 1.00 84.12 223 ASN A C 1
ATOM 1680 O O . ASN A 1 223 ? -11.025 -17.274 -2.552 1.00 84.12 223 ASN A O 1
ATOM 1684 N N . GLY A 1 224 ? -10.474 -16.987 -0.400 1.00 86.31 224 GLY A N 1
ATOM 1685 C CA . GLY A 1 224 ? -9.036 -16.912 -0.605 1.00 86.31 224 GLY A CA 1
ATOM 1686 C C . GLY A 1 224 ? -8.541 -15.548 -1.081 1.00 86.31 224 GLY A C 1
ATOM 1687 O O . GLY A 1 224 ? -7.344 -15.425 -1.316 1.00 86.31 224 GLY A O 1
ATOM 1688 N N . ARG A 1 225 ? -9.386 -14.514 -1.182 1.00 90.31 225 ARG A N 1
ATOM 1689 C CA . ARG A 1 225 ? -8.986 -13.170 -1.637 1.00 90.31 225 ARG A CA 1
ATOM 1690 C C . ARG A 1 225 ? -8.352 -12.374 -0.505 1.00 90.31 225 ARG A C 1
ATOM 1692 O O . ARG A 1 225 ? -8.892 -12.343 0.600 1.00 90.31 225 ARG A O 1
ATOM 1699 N N . ALA A 1 226 ? -7.247 -11.685 -0.763 1.00 94.38 226 ALA A N 1
ATOM 1700 C CA . ALA A 1 226 ? -6.609 -10.807 0.210 1.00 94.38 226 ALA A CA 1
ATOM 1701 C C . ALA A 1 226 ? -7.442 -9.528 0.412 1.00 94.38 226 ALA A C 1
ATOM 1703 O O . ALA A 1 226 ? -7.574 -8.691 -0.480 1.00 94.38 226 ALA A O 1
ATOM 1704 N N . VAL A 1 227 ? -8.018 -9.369 1.605 1.00 92.50 227 VAL A N 1
ATOM 1705 C CA . VAL A 1 227 ? -8.903 -8.241 1.956 1.00 92.50 227 VAL A CA 1
ATOM 1706 C C . VAL A 1 227 ? -8.226 -7.195 2.840 1.00 92.50 227 VAL A C 1
ATOM 1708 O O . VAL A 1 227 ? -8.680 -6.050 2.898 1.00 92.50 227 VAL A O 1
ATOM 1711 N N . ALA A 1 228 ? -7.141 -7.573 3.514 1.00 95.69 228 ALA A N 1
ATOM 1712 C CA . ALA A 1 228 ? -6.299 -6.692 4.316 1.00 95.69 228 ALA A CA 1
ATOM 1713 C C . ALA A 1 228 ? -4.858 -7.225 4.379 1.00 95.69 228 ALA A C 1
ATOM 1715 O O . ALA A 1 228 ? -4.609 -8.389 4.081 1.00 95.69 228 ALA A O 1
ATOM 1716 N N . GLY A 1 229 ? -3.904 -6.382 4.759 1.00 97.31 229 GLY A N 1
ATOM 1717 C CA . GLY A 1 229 ? -2.530 -6.773 5.066 1.00 97.31 229 GLY A CA 1
ATOM 1718 C C . GLY A 1 229 ? -2.254 -6.556 6.547 1.00 97.31 229 GLY A C 1
ATOM 1719 O O . GLY A 1 229 ? -2.602 -5.500 7.077 1.00 97.31 229 GLY A O 1
ATOM 1720 N N . VAL A 1 230 ? -1.642 -7.535 7.213 1.00 97.75 230 VAL A N 1
ATOM 1721 C CA . VAL A 1 230 ? -1.047 -7.343 8.543 1.00 97.75 230 VAL A CA 1
ATOM 1722 C C . VAL A 1 230 ? 0.441 -7.114 8.376 1.00 97.75 230 VAL A C 1
ATOM 1724 O O . VAL A 1 230 ? 1.108 -7.901 7.708 1.00 97.75 230 VAL A O 1
ATOM 1727 N N . SER A 1 231 ? 0.957 -6.053 8.988 1.00 96.25 231 SER A N 1
ATOM 1728 C CA . SER A 1 231 ? 2.378 -5.718 8.940 1.00 96.25 231 SER A CA 1
ATOM 1729 C C . SER A 1 231 ? 2.965 -5.461 10.311 1.00 96.25 231 SER A C 1
ATOM 1731 O O . SER A 1 231 ? 2.313 -4.846 11.157 1.00 96.25 231 SER A O 1
ATOM 1733 N N . VAL A 1 232 ? 4.220 -5.866 10.479 1.00 93.81 232 VAL A N 1
ATOM 1734 C CA . VAL A 1 232 ? 5.081 -5.475 11.595 1.00 93.81 232 VAL A CA 1
ATOM 1735 C C . VAL A 1 232 ? 6.059 -4.430 11.072 1.00 93.81 232 VAL A C 1
ATOM 1737 O O . VAL A 1 232 ? 6.750 -4.656 10.077 1.00 93.81 232 VAL A O 1
ATOM 1740 N N . ALA A 1 233 ? 6.077 -3.276 11.725 1.00 90.00 233 ALA A N 1
ATOM 1741 C CA . ALA A 1 233 ? 6.907 -2.135 11.388 1.00 90.00 233 ALA A CA 1
ATOM 1742 C C . ALA A 1 233 ? 8.102 -2.069 12.344 1.00 90.00 233 ALA A C 1
ATOM 1744 O O . ALA A 1 233 ? 7.916 -2.100 13.560 1.00 90.00 233 ALA A O 1
ATOM 1745 N N . VAL A 1 234 ? 9.310 -2.012 11.791 1.00 87.75 234 VAL A N 1
ATOM 1746 C CA . VAL A 1 234 ? 10.573 -2.160 12.522 1.00 87.75 234 VAL A CA 1
ATOM 1747 C C . VAL A 1 234 ? 11.598 -1.119 12.064 1.00 87.75 234 VAL A C 1
ATOM 1749 O O . VAL A 1 234 ? 11.459 -0.560 10.972 1.00 87.75 234 VAL A O 1
ATOM 1752 N N . PRO A 1 235 ? 12.636 -0.851 12.865 1.00 83.88 235 PRO A N 1
ATOM 1753 C CA . PRO A 1 235 ? 13.794 -0.080 12.420 1.00 83.88 235 PRO A CA 1
ATOM 1754 C C . PRO A 1 235 ? 14.501 -0.763 11.238 1.00 83.88 235 PRO A C 1
ATOM 1756 O O . PRO A 1 235 ? 14.542 -1.993 11.162 1.00 83.88 235 PRO A O 1
ATOM 1759 N N . ALA A 1 236 ? 15.012 0.019 10.286 1.00 84.56 236 ALA A N 1
ATOM 1760 C CA . ALA A 1 236 ? 15.569 -0.520 9.042 1.00 84.56 236 ALA A CA 1
ATOM 1761 C C . ALA A 1 236 ? 16.780 -1.448 9.253 1.00 84.56 236 ALA A C 1
ATOM 1763 O O . ALA A 1 236 ? 16.926 -2.414 8.509 1.00 84.56 236 ALA A O 1
ATOM 1764 N N . ASP A 1 237 ? 17.603 -1.188 10.268 1.00 80.56 237 ASP A N 1
ATOM 1765 C CA . ASP A 1 237 ? 18.758 -2.003 10.667 1.00 80.56 237 ASP A CA 1
ATOM 1766 C C . ASP A 1 237 ? 18.348 -3.394 11.187 1.00 80.56 237 ASP A C 1
ATOM 1768 O O . ASP A 1 237 ? 18.933 -4.400 10.797 1.00 80.56 237 ASP A O 1
ATOM 1772 N N . GLN A 1 238 ? 17.254 -3.496 11.946 1.00 79.69 238 GLN A N 1
ATOM 1773 C CA . GLN A 1 238 ? 16.758 -4.774 12.485 1.00 79.69 238 GLN A CA 1
ATOM 1774 C C . GLN A 1 238 ? 16.244 -5.751 11.420 1.00 79.69 238 GLN A C 1
ATOM 1776 O O . GLN A 1 238 ? 16.048 -6.935 11.704 1.00 79.69 238 GLN A O 1
ATOM 1781 N N . LEU A 1 239 ? 15.975 -5.259 10.209 1.00 78.69 239 LEU A N 1
ATOM 1782 C CA . LEU A 1 239 ? 15.616 -6.086 9.059 1.00 78.69 239 LEU A CA 1
ATOM 1783 C C . LEU A 1 239 ? 16.836 -6.516 8.227 1.00 78.69 239 LEU A C 1
ATOM 1785 O O . LEU A 1 239 ? 16.685 -7.406 7.393 1.00 78.69 239 LEU A O 1
ATOM 1789 N N . GLN A 1 240 ? 18.009 -5.905 8.440 1.00 66.88 240 GLN A N 1
ATOM 1790 C CA . GLN A 1 240 ? 19.270 -6.278 7.784 1.00 66.88 240 GLN A CA 1
ATOM 1791 C C . GLN A 1 240 ? 19.971 -7.456 8.477 1.00 66.88 240 GLN A C 1
ATOM 1793 O O . GLN A 1 240 ? 20.674 -8.214 7.812 1.00 66.88 240 GLN A O 1
ATOM 1798 N N . ASP A 1 241 ? 19.735 -7.645 9.776 1.00 63.22 241 ASP A N 1
ATOM 1799 C CA . ASP A 1 241 ? 20.207 -8.809 10.530 1.00 63.22 241 ASP A CA 1
ATOM 1800 C C . ASP A 1 241 ? 19.324 -10.057 10.288 1.00 63.22 241 ASP A C 1
ATOM 1802 O O . ASP A 1 241 ? 18.364 -10.046 9.515 1.00 63.22 241 ASP A O 1
ATOM 1806 N N . ALA A 1 242 ? 19.568 -11.146 11.030 1.00 60.94 242 ALA A N 1
ATOM 1807 C CA . ALA A 1 242 ? 18.755 -12.375 11.026 1.00 60.94 242 ALA A CA 1
ATOM 1808 C C . ALA A 1 242 ? 17.262 -12.183 11.421 1.00 60.94 242 ALA A C 1
ATOM 1810 O O . ALA A 1 242 ? 16.507 -13.153 11.534 1.00 60.94 242 ALA A O 1
ATOM 1811 N N . GLY A 1 243 ? 16.810 -10.943 11.642 1.00 73.94 243 GLY A N 1
ATOM 1812 C CA . GLY A 1 243 ? 15.461 -10.584 12.076 1.00 73.94 243 GLY A CA 1
ATOM 1813 C C . GLY A 1 243 ? 14.366 -10.782 11.024 1.00 73.94 243 GLY A C 1
ATOM 1814 O O . GLY A 1 243 ? 13.211 -10.982 11.405 1.00 73.94 243 GLY A O 1
ATOM 1815 N N . LEU A 1 244 ? 14.692 -10.782 9.722 1.00 86.44 244 LEU A N 1
ATOM 1816 C CA . LEU A 1 244 ? 13.693 -10.905 8.648 1.00 86.44 244 LEU A CA 1
ATOM 1817 C C . LEU A 1 244 ? 12.816 -12.154 8.808 1.00 86.44 244 LEU A C 1
ATOM 1819 O O . LEU A 1 244 ? 11.593 -12.032 8.863 1.00 86.44 244 LEU A O 1
ATOM 1823 N N . ASN A 1 245 ? 13.428 -13.335 8.943 1.00 89.69 245 ASN A N 1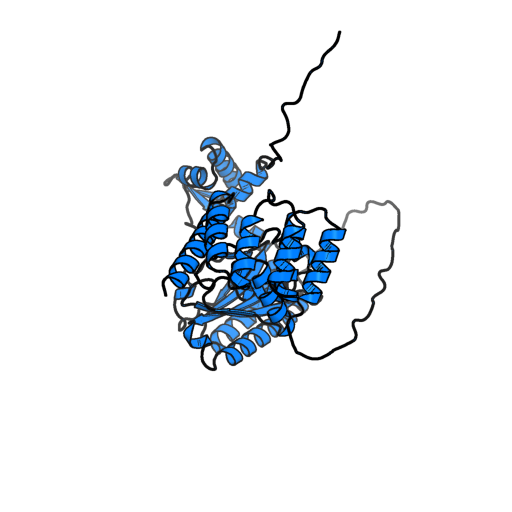
ATOM 1824 C CA . ASN A 1 245 ? 12.697 -14.605 9.038 1.00 89.69 245 ASN A CA 1
ATOM 1825 C C . ASN A 1 245 ? 11.760 -14.625 10.252 1.00 89.69 245 ASN A C 1
ATOM 1827 O O . ASN A 1 245 ? 10.588 -14.973 10.126 1.00 89.69 245 ASN A O 1
ATOM 1831 N N . ARG A 1 246 ? 12.234 -14.130 11.404 1.00 91.31 246 ARG A N 1
ATOM 1832 C CA . ARG A 1 246 ? 11.415 -14.004 12.616 1.00 91.31 246 ARG A CA 1
ATOM 1833 C C . ARG A 1 246 ? 10.158 -13.168 12.364 1.00 91.31 246 ARG A C 1
ATOM 1835 O O . ARG A 1 246 ? 9.071 -13.547 12.801 1.00 91.31 246 ARG A O 1
ATOM 1842 N N . TYR A 1 247 ? 10.287 -12.017 11.705 1.00 92.94 247 TYR A N 1
ATOM 1843 C CA . TYR A 1 247 ? 9.140 -11.144 11.455 1.00 92.94 247 TYR A CA 1
ATOM 1844 C C . TYR A 1 247 ? 8.208 -11.700 10.376 1.00 92.94 247 TYR A C 1
ATOM 1846 O O . TYR A 1 247 ? 6.996 -11.572 10.540 1.00 92.94 247 TYR A O 1
ATOM 1854 N N . VAL A 1 248 ? 8.740 -12.358 9.337 1.00 95.31 248 VAL A N 1
ATOM 1855 C CA . VAL A 1 248 ? 7.954 -13.089 8.325 1.00 95.31 248 VAL A CA 1
ATOM 1856 C C . VAL A 1 248 ? 7.078 -14.150 8.992 1.00 95.31 248 VAL A C 1
ATOM 1858 O O . VAL A 1 248 ? 5.861 -14.145 8.793 1.00 95.31 248 VAL A O 1
ATOM 1861 N N . ASP A 1 249 ? 7.663 -14.994 9.843 1.00 94.69 249 ASP A N 1
ATOM 1862 C CA . ASP A 1 249 ? 6.936 -16.055 10.546 1.00 94.69 249 ASP A CA 1
ATOM 1863 C C . ASP A 1 249 ? 5.811 -15.486 11.415 1.00 94.69 249 ASP A C 1
ATOM 1865 O O . ASP A 1 249 ? 4.675 -15.970 11.382 1.00 94.69 249 ASP A O 1
ATOM 1869 N N . LEU A 1 250 ? 6.098 -14.409 12.155 1.00 95.12 250 LEU A N 1
ATOM 1870 C CA . LEU A 1 250 ? 5.109 -13.733 12.992 1.00 95.12 250 LEU A CA 1
ATOM 1871 C C . LEU A 1 250 ? 3.954 -13.156 12.165 1.00 95.12 250 LEU A C 1
ATOM 1873 O O . LEU A 1 250 ? 2.793 -13.409 12.499 1.00 95.12 250 LEU A O 1
ATOM 1877 N N . VAL A 1 251 ? 4.227 -12.417 11.082 1.00 96.69 251 VAL A N 1
ATOM 1878 C CA . VAL A 1 251 ? 3.145 -11.827 10.273 1.00 96.69 251 VAL A CA 1
ATOM 1879 C C . VAL A 1 251 ? 2.337 -12.885 9.540 1.00 96.69 251 VAL A C 1
ATOM 1881 O O . VAL A 1 251 ? 1.118 -12.759 9.470 1.00 96.69 251 VAL A O 1
ATOM 1884 N N . GLN A 1 252 ? 2.961 -13.956 9.044 1.00 97.38 252 GLN A N 1
ATOM 1885 C CA . GLN A 1 252 ? 2.241 -15.041 8.380 1.00 97.38 252 GLN A CA 1
ATOM 1886 C C . GLN A 1 252 ? 1.382 -15.847 9.359 1.00 97.38 252 GLN A C 1
ATOM 1888 O O . GLN A 1 252 ? 0.269 -16.255 9.014 1.00 97.38 252 GLN A O 1
ATOM 1893 N N . LEU A 1 253 ? 1.872 -16.090 10.578 1.00 96.69 253 LEU A N 1
ATOM 1894 C CA . LEU A 1 253 ? 1.086 -16.717 11.639 1.00 96.69 253 LEU A CA 1
ATOM 1895 C C . LEU A 1 253 ? -0.114 -15.837 12.012 1.00 96.69 253 LEU A C 1
ATOM 1897 O O . LEU A 1 253 ? -1.246 -16.324 12.069 1.00 96.69 253 LEU A O 1
ATOM 1901 N N . GLY A 1 254 ? 0.132 -14.540 12.195 1.00 96.94 254 GLY A N 1
ATOM 1902 C CA . GLY A 1 254 ? -0.884 -13.529 12.463 1.00 96.94 254 GLY A CA 1
ATOM 1903 C C . GLY A 1 254 ? -1.954 -13.462 11.379 1.00 96.94 254 GLY A C 1
ATOM 1904 O O . GLY A 1 254 ? -3.144 -13.586 11.666 1.00 96.94 254 GLY A O 1
ATOM 1905 N N . ALA A 1 255 ? -1.535 -13.353 10.120 1.00 97.62 255 ALA A N 1
ATOM 1906 C CA . ALA A 1 255 ? -2.414 -13.304 8.960 1.00 97.62 255 ALA A CA 1
ATOM 1907 C C . ALA A 1 255 ? -3.316 -14.539 8.880 1.00 97.62 255 ALA A C 1
ATOM 1909 O O . ALA A 1 255 ? -4.531 -14.412 8.713 1.00 97.62 255 ALA A O 1
ATOM 1910 N N . ARG A 1 256 ? -2.753 -15.740 9.073 1.00 97.06 256 ARG A N 1
ATOM 1911 C CA . ARG A 1 256 ? -3.515 -16.999 9.097 1.00 97.06 256 ARG A CA 1
ATOM 1912 C C . ARG A 1 256 ? -4.513 -17.043 10.256 1.00 97.06 256 ARG A C 1
ATOM 1914 O O . ARG A 1 256 ? -5.648 -17.476 10.064 1.00 97.06 256 ARG A O 1
ATOM 1921 N N . ALA A 1 257 ? -4.122 -16.581 11.443 1.00 96.44 257 ALA A N 1
ATOM 1922 C CA . ALA A 1 257 ? -5.000 -16.533 12.609 1.00 96.44 257 ALA A CA 1
ATOM 1923 C C . ALA A 1 257 ? -6.175 -15.557 12.429 1.00 96.44 257 ALA A C 1
ATOM 1925 O O . ALA A 1 257 ? -7.297 -15.890 12.815 1.00 96.44 257 ALA A O 1
ATOM 1926 N N . ILE A 1 258 ? -5.937 -14.390 11.823 1.00 96.38 258 ILE A N 1
ATOM 1927 C CA . ILE A 1 258 ? -6.987 -13.411 11.505 1.00 96.38 258 ILE A CA 1
ATOM 1928 C C . ILE A 1 258 ? -7.891 -13.945 10.388 1.00 96.38 258 ILE A C 1
ATOM 1930 O O . ILE A 1 258 ? -9.107 -13.874 10.516 1.00 96.38 258 ILE A O 1
ATOM 1934 N N . SER A 1 259 ? -7.328 -14.548 9.336 1.00 95.69 259 SER A N 1
ATOM 1935 C CA . SER A 1 259 ? -8.101 -15.104 8.210 1.00 95.69 259 SER A CA 1
ATOM 1936 C C . SER A 1 259 ? -9.071 -16.202 8.667 1.00 95.69 259 SER A C 1
ATOM 1938 O O . SER A 1 259 ? -10.244 -16.188 8.300 1.00 95.69 259 SER A O 1
ATOM 1940 N N . ARG A 1 260 ? -8.623 -17.114 9.547 1.00 93.94 260 ARG A N 1
ATOM 1941 C CA . ARG A 1 260 ? -9.502 -18.137 10.147 1.00 93.94 260 ARG A CA 1
ATOM 1942 C C . ARG A 1 260 ? -10.640 -17.518 10.953 1.00 93.94 260 ARG A C 1
ATOM 1944 O O . ARG A 1 260 ? -11.780 -17.946 10.817 1.00 93.94 260 ARG A O 1
ATOM 1951 N N . ARG A 1 261 ? -10.346 -16.496 11.762 1.00 92.50 261 ARG A N 1
ATOM 1952 C CA . ARG A 1 261 ? -11.377 -15.774 12.520 1.00 92.50 261 ARG A CA 1
ATOM 1953 C C . ARG A 1 261 ? -12.359 -15.075 11.591 1.00 92.50 261 ARG A C 1
ATOM 1955 O O . ARG A 1 261 ? -13.556 -15.196 11.795 1.00 92.50 261 ARG A O 1
ATOM 1962 N N . LEU A 1 262 ? -11.881 -14.411 10.542 1.00 89.94 262 LEU A N 1
ATOM 1963 C CA . LEU A 1 262 ? -12.730 -13.713 9.577 1.00 89.94 262 LEU A CA 1
ATOM 1964 C C . LEU A 1 262 ? -13.751 -14.651 8.912 1.00 89.94 262 LEU A C 1
ATOM 1966 O O . LEU A 1 262 ? -14.892 -14.246 8.684 1.00 89.94 262 LEU A O 1
ATOM 1970 N N . ALA A 1 263 ? -13.361 -15.903 8.657 1.00 86.62 263 ALA A N 1
ATOM 1971 C CA . ALA A 1 263 ? -14.258 -16.936 8.146 1.00 86.62 263 ALA A CA 1
ATOM 1972 C C . ALA A 1 263 ? -15.333 -17.376 9.154 1.00 86.62 263 ALA A C 1
ATOM 1974 O O . ALA A 1 263 ? -16.430 -17.735 8.742 1.00 86.62 263 ALA A O 1
ATOM 1975 N N . MET A 1 264 ? -15.035 -17.309 10.453 1.00 81.81 264 MET A N 1
ATOM 1976 C CA . MET A 1 264 ? -15.936 -17.706 11.544 1.00 81.81 264 MET A CA 1
ATOM 1977 C C . MET A 1 264 ? -16.826 -16.563 12.054 1.00 81.81 264 MET A C 1
ATOM 1979 O O . MET A 1 264 ? -17.828 -16.822 12.712 1.00 81.81 264 MET A O 1
ATOM 1983 N N . VAL A 1 265 ? -16.474 -15.299 11.785 1.00 70.38 265 VAL A N 1
ATOM 1984 C CA . VAL A 1 265 ? -17.289 -14.146 12.196 1.00 70.38 265 VAL A CA 1
ATOM 1985 C C . VAL A 1 265 ? -18.529 -14.069 11.306 1.00 70.38 265 VAL A C 1
ATOM 1987 O O . VAL A 1 265 ? -18.504 -13.460 10.228 1.00 70.38 265 VAL A O 1
ATOM 1990 N N . GLU A 1 266 ? -19.616 -14.676 11.772 1.00 56.09 266 GLU A N 1
ATOM 1991 C CA . GLU A 1 266 ? -20.977 -14.352 11.356 1.00 56.09 266 GLU A CA 1
ATOM 1992 C C . GLU A 1 266 ? -21.350 -12.980 11.930 1.00 56.09 266 GLU A C 1
ATOM 1994 O O . GLU A 1 266 ? -21.139 -12.692 13.108 1.00 56.09 266 GLU A O 1
ATOM 1999 N N . LEU A 1 267 ? -21.870 -12.085 11.089 1.00 51.56 267 LEU A N 1
ATOM 2000 C CA . LEU A 1 267 ? -22.474 -10.856 11.600 1.00 51.56 267 LEU A CA 1
ATOM 2001 C C . LEU A 1 267 ? -23.788 -11.222 12.293 1.00 51.56 267 LEU A C 1
ATOM 2003 O O . LEU A 1 267 ? -24.491 -12.091 11.773 1.00 51.56 267 LEU A O 1
ATOM 2007 N N . PRO A 1 268 ? -24.200 -10.520 13.366 1.00 41.59 268 PRO A N 1
ATOM 2008 C CA . PRO A 1 268 ? -25.595 -10.543 13.765 1.00 41.59 268 PRO A CA 1
ATOM 2009 C C . PRO A 1 268 ? -26.411 -10.104 12.549 1.00 41.59 268 PRO A C 1
ATOM 2011 O O . PRO A 1 268 ? -26.364 -8.947 12.121 1.00 41.59 268 PRO A O 1
ATOM 2014 N N . THR A 1 269 ? -27.103 -11.058 11.927 1.00 36.69 269 THR A N 1
ATOM 2015 C CA . THR A 1 269 ? -28.051 -10.770 10.862 1.00 36.69 269 THR A CA 1
ATOM 2016 C C . THR A 1 269 ? -29.028 -9.765 11.430 1.00 36.69 269 THR A C 1
ATOM 2018 O O . THR A 1 269 ? -29.760 -10.089 12.366 1.00 36.69 269 THR A O 1
ATOM 2021 N N . ARG A 1 270 ? -29.042 -8.543 10.881 1.00 39.47 270 ARG A N 1
ATOM 2022 C CA . ARG A 1 270 ? -30.149 -7.612 11.094 1.00 39.47 270 ARG A CA 1
ATOM 2023 C C . ARG A 1 270 ? -31.402 -8.418 10.802 1.00 39.47 270 ARG A C 1
ATOM 2025 O O . ARG A 1 270 ? -31.592 -8.834 9.658 1.00 39.47 270 ARG A O 1
ATOM 2032 N N . THR A 1 271 ? -32.189 -8.704 11.834 1.00 34.22 271 THR A N 1
ATOM 2033 C CA . THR A 1 271 ? -33.446 -9.432 11.725 1.00 34.22 271 THR A CA 1
ATOM 2034 C C . THR A 1 271 ? -34.211 -8.763 10.595 1.00 34.22 271 THR A C 1
ATOM 2036 O O . THR A 1 271 ? -34.554 -7.580 10.689 1.00 34.22 271 THR A O 1
ATOM 2039 N N . ARG A 1 272 ? -34.371 -9.461 9.462 1.00 34.00 272 ARG A N 1
ATOM 2040 C CA . ARG A 1 272 ? -35.207 -8.980 8.362 1.00 34.00 272 ARG A CA 1
ATOM 2041 C C . ARG A 1 272 ? -36.579 -8.767 8.982 1.00 34.00 272 ARG A C 1
ATOM 2043 O O . ARG A 1 272 ? -37.268 -9.738 9.272 1.00 34.00 272 ARG A O 1
ATOM 2050 N N . ARG A 1 273 ? -36.973 -7.509 9.202 1.00 36.16 273 ARG A N 1
ATOM 2051 C CA . ARG A 1 273 ? -38.391 -7.179 9.337 1.00 36.16 273 ARG A CA 1
ATOM 2052 C C . ARG A 1 273 ? -39.077 -7.796 8.121 1.00 36.16 273 ARG A C 1
ATOM 2054 O O . ARG A 1 273 ? -38.645 -7.563 6.990 1.00 36.16 273 ARG A O 1
ATOM 2061 N N . SER A 1 274 ? -40.044 -8.667 8.392 1.00 28.53 274 SER A N 1
ATOM 2062 C CA . SER A 1 274 ? -40.756 -9.476 7.411 1.00 28.53 274 SER A CA 1
ATOM 2063 C C . SER A 1 274 ? -41.175 -8.632 6.205 1.00 28.53 274 SER A C 1
ATOM 2065 O O . SER A 1 274 ? -41.758 -7.564 6.399 1.00 28.53 274 SER A O 1
ATOM 2067 N N . PRO A 1 275 ? -40.902 -9.064 4.962 1.00 31.62 275 PRO A N 1
ATOM 2068 C CA . PRO A 1 275 ? -41.409 -8.351 3.807 1.00 31.62 275 PRO A CA 1
ATOM 2069 C C . PRO A 1 275 ? -42.926 -8.548 3.740 1.00 31.62 275 PRO A C 1
ATOM 2071 O O . PRO A 1 275 ? -43.420 -9.676 3.682 1.00 31.62 275 PRO A O 1
ATOM 2074 N N . MET A 1 276 ? -43.659 -7.433 3.748 1.00 29.05 276 MET A N 1
ATOM 2075 C CA . MET A 1 276 ? -45.053 -7.385 3.320 1.00 29.05 276 MET A CA 1
ATOM 2076 C C . MET A 1 276 ? -45.150 -8.028 1.932 1.00 29.05 276 MET A C 1
ATOM 2078 O O . MET A 1 276 ? -44.392 -7.693 1.021 1.00 29.05 276 MET A O 1
ATOM 2082 N N . ARG A 1 277 ? -46.057 -8.999 1.799 1.00 30.53 277 ARG A N 1
ATOM 2083 C CA . ARG A 1 277 ? -46.341 -9.718 0.555 1.00 30.53 277 ARG A CA 1
ATOM 2084 C C . ARG A 1 277 ? -46.689 -8.726 -0.558 1.00 30.53 277 ARG A C 1
ATOM 2086 O O . ARG A 1 277 ? -47.749 -8.114 -0.514 1.00 30.53 277 ARG A O 1
ATOM 2093 N N . GLN A 1 278 ? -45.868 -8.670 -1.601 1.00 32.59 278 GLN A N 1
ATOM 2094 C CA . GLN A 1 278 ? -46.340 -8.337 -2.941 1.00 32.59 278 GLN A CA 1
ATOM 2095 C C . GLN A 1 278 ? -45.886 -9.419 -3.914 1.00 32.59 278 GLN A C 1
ATOM 2097 O O . GLN A 1 278 ? -44.710 -9.646 -4.177 1.00 32.59 278 GLN A O 1
ATOM 2102 N N . THR A 1 279 ? -46.886 -10.140 -4.394 1.00 30.92 279 THR A N 1
ATOM 2103 C CA . THR A 1 279 ? -46.851 -11.080 -5.503 1.00 30.92 279 THR A CA 1
ATOM 2104 C C . THR A 1 279 ? -46.506 -10.365 -6.808 1.00 30.92 279 THR A C 1
ATOM 2106 O O . THR A 1 279 ? -47.244 -9.455 -7.179 1.00 30.92 279 THR A O 1
ATOM 2109 N N . ARG A 1 280 ? -45.503 -10.850 -7.559 1.00 30.30 280 ARG A N 1
ATOM 2110 C CA . ARG A 1 280 ? -45.661 -11.268 -8.972 1.00 30.30 280 ARG A CA 1
ATOM 2111 C C . ARG A 1 280 ? -44.359 -11.780 -9.626 1.00 30.30 280 ARG A C 1
ATOM 2113 O O . ARG A 1 280 ? -43.360 -11.086 -9.700 1.00 30.30 280 ARG A O 1
ATOM 2120 N N . ARG A 1 281 ? -44.481 -13.033 -10.084 1.00 26.25 281 ARG A N 1
ATOM 2121 C CA . ARG A 1 281 ? -43.896 -13.794 -11.212 1.00 26.25 281 ARG A CA 1
ATOM 2122 C C . ARG A 1 281 ? -42.777 -13.223 -12.118 1.00 26.25 281 ARG A C 1
ATOM 2124 O O . ARG A 1 281 ? -42.957 -12.179 -12.728 1.00 26.25 281 ARG A O 1
ATOM 2131 N N . ALA A 1 282 ? -41.847 -14.160 -12.391 1.00 24.36 282 ALA A N 1
ATOM 2132 C CA . ALA A 1 282 ? -41.065 -14.446 -13.616 1.00 24.36 282 ALA A CA 1
ATOM 2133 C C . ALA A 1 282 ? -39.931 -13.459 -13.983 1.00 24.36 282 ALA A C 1
ATOM 2135 O O . ALA A 1 282 ? -40.081 -12.264 -13.808 1.00 24.36 282 ALA A O 1
ATOM 2136 N N . ALA A 1 283 ? -38.761 -13.868 -14.485 1.00 26.66 283 ALA A N 1
ATOM 2137 C CA . ALA A 1 283 ? -38.373 -15.101 -15.168 1.00 26.66 283 ALA A CA 1
ATOM 2138 C C . ALA A 1 283 ? -36.903 -15.474 -14.881 1.00 26.66 283 ALA A C 1
ATOM 2140 O O . ALA A 1 283 ? -36.082 -14.632 -14.524 1.00 26.66 283 ALA A O 1
ATOM 2141 N N . ALA A 1 284 ? -36.609 -16.762 -15.042 1.00 26.56 284 ALA A N 1
ATOM 2142 C CA . ALA A 1 284 ? -35.300 -17.373 -14.893 1.00 26.56 284 ALA A CA 1
ATOM 2143 C C . ALA A 1 284 ? -34.361 -17.017 -16.054 1.00 26.56 284 ALA A C 1
ATOM 2145 O O . ALA A 1 284 ? -34.772 -17.058 -17.210 1.00 26.56 284 ALA A O 1
ATOM 2146 N N . TRP A 1 285 ? -33.089 -16.773 -15.737 1.00 22.44 285 TRP A N 1
ATOM 2147 C CA . TRP A 1 285 ? -31.967 -17.004 -16.643 1.00 22.44 285 TRP A CA 1
ATOM 2148 C C . TRP A 1 285 ? -30.734 -17.368 -15.810 1.00 22.44 285 TRP A C 1
ATOM 2150 O O . TRP A 1 285 ? -30.365 -16.661 -14.874 1.00 22.44 285 TRP A O 1
ATOM 2160 N N . THR A 1 286 ? -30.133 -18.510 -16.123 1.00 24.78 286 THR A N 1
ATOM 2161 C CA . THR A 1 286 ? -28.868 -19.006 -15.568 1.00 24.78 286 THR A CA 1
ATOM 2162 C C . THR A 1 286 ? -28.007 -19.399 -16.759 1.00 24.78 286 THR A C 1
ATOM 2164 O O . THR A 1 286 ? -28.531 -20.001 -17.699 1.00 24.78 286 THR A O 1
ATOM 2167 N N . PRO A 1 287 ? -26.694 -19.156 -16.702 1.00 24.94 287 PRO A N 1
ATOM 2168 C CA . PRO A 1 287 ? -25.797 -20.206 -17.147 1.00 24.94 287 PRO A CA 1
ATOM 2169 C C . PRO A 1 287 ? -24.721 -20.522 -16.111 1.00 24.94 287 PRO A C 1
ATOM 2171 O O . PRO A 1 287 ? -24.201 -19.663 -15.399 1.00 24.94 287 PRO A O 1
ATOM 2174 N N . ALA A 1 288 ? -24.439 -21.817 -16.051 1.00 23.08 288 ALA A N 1
ATOM 2175 C CA . ALA A 1 288 ? -23.405 -22.457 -15.271 1.00 23.08 288 ALA A CA 1
ATOM 2176 C C . ALA A 1 288 ? -22.006 -21.962 -15.669 1.00 23.08 288 ALA A C 1
ATOM 2178 O O . ALA A 1 288 ? -21.695 -21.843 -16.853 1.00 23.08 288 ALA A O 1
ATOM 2179 N N . ILE A 1 289 ? -21.147 -21.742 -14.672 1.00 25.14 289 ILE A N 1
ATOM 2180 C CA . ILE A 1 289 ? -19.702 -21.615 -14.867 1.00 25.14 289 ILE A CA 1
ATOM 2181 C C . ILE A 1 289 ? -19.080 -22.935 -14.422 1.00 25.14 289 ILE A C 1
ATOM 2183 O O . ILE A 1 289 ? -19.071 -23.273 -13.239 1.00 25.14 289 ILE A O 1
ATOM 2187 N N . THR A 1 290 ? -18.587 -23.687 -15.401 1.00 25.30 290 THR A N 1
ATOM 2188 C CA . THR A 1 290 ? -17.781 -24.888 -15.213 1.00 25.30 290 THR A CA 1
ATOM 2189 C C . THR A 1 290 ? -16.443 -24.505 -14.588 1.00 25.30 290 THR A C 1
ATOM 2191 O O . THR A 1 290 ? -15.639 -23.779 -15.172 1.00 25.30 290 THR A O 1
ATOM 2194 N N . THR A 1 291 ? -16.207 -25.006 -13.382 1.00 26.25 291 THR A N 1
ATOM 2195 C CA . THR A 1 291 ? -14.926 -24.992 -12.681 1.00 26.25 291 THR A CA 1
ATOM 2196 C C . THR A 1 291 ? -13.890 -25.809 -13.453 1.00 26.25 291 THR A C 1
ATOM 2198 O O . THR A 1 291 ? -14.117 -26.971 -13.786 1.00 26.25 291 THR A O 1
ATOM 2201 N N . ARG A 1 292 ? -12.722 -25.215 -13.716 1.00 25.86 292 ARG A N 1
ATOM 2202 C CA . ARG A 1 292 ? -11.551 -25.918 -14.254 1.00 25.86 292 ARG A CA 1
ATOM 2203 C C . ARG A 1 292 ? -10.472 -25.982 -13.162 1.00 25.86 292 ARG A C 1
ATOM 2205 O O . ARG A 1 292 ? -10.178 -24.947 -12.565 1.00 25.86 292 ARG A O 1
ATOM 2212 N N . PRO A 1 293 ? -9.894 -27.156 -12.859 1.00 26.67 293 PRO A N 1
ATOM 2213 C CA . PRO A 1 293 ? -8.884 -27.280 -11.814 1.00 26.67 293 PRO A CA 1
ATOM 2214 C C . PRO A 1 293 ? -7.532 -26.733 -12.299 1.00 26.67 293 PRO A C 1
ATOM 2216 O O . PRO A 1 293 ? -7.098 -27.036 -13.409 1.00 26.67 293 PRO A O 1
ATOM 2219 N N . ARG A 1 294 ? -6.844 -25.948 -11.458 1.00 27.73 294 ARG A N 1
ATOM 2220 C CA . ARG A 1 294 ? -5.409 -25.654 -11.621 1.00 27.73 294 ARG A CA 1
ATOM 2221 C C . ARG A 1 294 ? -4.612 -26.808 -11.019 1.00 27.73 294 ARG A C 1
ATOM 2223 O O . ARG A 1 294 ? -4.546 -26.939 -9.801 1.00 27.73 294 ARG A O 1
ATOM 2230 N N . SER A 1 295 ? -4.000 -27.617 -11.873 1.00 28.45 295 SER A N 1
ATOM 2231 C CA . SER A 1 295 ? -2.932 -28.551 -11.516 1.00 28.45 295 SER A CA 1
ATOM 2232 C C . SER A 1 295 ? -1.584 -28.000 -11.974 1.00 28.45 295 SER A C 1
ATOM 2234 O O . SER A 1 295 ? -1.496 -27.466 -13.078 1.00 28.45 295 SER A O 1
ATOM 2236 N N . GLY A 1 296 ? -0.540 -28.213 -11.171 1.00 26.78 296 GLY A N 1
ATOM 2237 C CA . GLY A 1 296 ? 0.849 -28.181 -11.634 1.00 26.78 296 GLY A CA 1
ATOM 2238 C C . GLY A 1 296 ? 1.743 -27.202 -10.885 1.00 26.78 296 GLY A C 1
ATOM 2239 O O . GLY A 1 296 ? 1.868 -26.044 -11.267 1.00 26.78 296 GLY A O 1
ATOM 2240 N N . SER A 1 297 ? 2.391 -27.694 -9.833 1.00 34.31 297 SER A N 1
ATOM 2241 C CA . SER A 1 297 ? 3.640 -27.153 -9.301 1.00 34.31 297 SER A CA 1
ATOM 2242 C C . SER A 1 297 ? 4.795 -27.485 -10.253 1.00 34.31 297 SER A C 1
ATOM 2244 O O . SER A 1 297 ? 4.966 -28.652 -10.603 1.00 34.31 297 SER A O 1
ATOM 2246 N N . ALA A 1 298 ? 5.607 -26.492 -10.612 1.00 27.97 298 ALA A N 1
ATOM 2247 C CA . ALA A 1 298 ? 6.915 -26.659 -11.248 1.00 27.97 298 ALA A CA 1
ATOM 2248 C C . ALA A 1 298 ? 7.874 -25.553 -10.739 1.00 27.97 298 ALA A C 1
ATOM 2250 O O . ALA A 1 298 ? 7.394 -24.549 -10.212 1.00 27.97 298 ALA A O 1
ATOM 2251 N N . PRO A 1 299 ? 9.201 -25.771 -10.782 1.00 30.75 299 PRO A N 1
ATOM 2252 C CA . PRO A 1 299 ? 10.139 -25.265 -9.782 1.00 30.75 299 PRO A CA 1
ATOM 2253 C C . PRO A 1 299 ? 10.654 -23.841 -10.043 1.00 30.75 299 PRO A C 1
ATOM 2255 O O . PRO A 1 299 ? 10.666 -23.343 -11.162 1.00 30.75 299 PRO A O 1
ATOM 2258 N N . THR A 1 300 ? 11.132 -23.221 -8.964 1.00 48.81 300 THR A N 1
ATOM 2259 C CA . THR A 1 300 ? 11.831 -21.932 -8.874 1.00 48.81 300 THR A CA 1
ATOM 2260 C C . THR A 1 300 ? 13.039 -21.822 -9.804 1.00 48.81 300 THR A C 1
ATOM 2262 O O . THR A 1 300 ? 14.038 -22.509 -9.587 1.00 48.81 300 THR A O 1
ATOM 2265 N N . THR A 1 301 ? 12.994 -20.891 -10.763 1.00 34.44 301 THR A N 1
ATOM 2266 C CA . THR A 1 301 ? 14.133 -20.048 -11.190 1.00 34.44 301 THR A CA 1
ATOM 2267 C C . THR A 1 301 ? 13.657 -18.963 -12.169 1.00 34.44 301 THR A C 1
ATOM 2269 O O . THR A 1 301 ? 13.265 -19.265 -13.287 1.00 34.44 301 THR A O 1
ATOM 2272 N N . GLY A 1 302 ? 13.740 -17.693 -11.752 1.00 35.22 302 GLY A N 1
ATOM 2273 C CA . GLY A 1 302 ? 13.609 -16.516 -12.622 1.00 35.22 302 GLY A CA 1
ATOM 2274 C C . GLY A 1 302 ? 12.194 -15.937 -12.751 1.00 35.22 302 GLY A C 1
ATOM 2275 O O . GLY A 1 302 ? 11.281 -16.591 -13.234 1.00 35.22 302 GLY A O 1
ATOM 2276 N N . THR A 1 303 ? 12.032 -14.669 -12.363 1.00 49.31 303 THR A N 1
ATOM 2277 C CA . THR A 1 303 ? 10.878 -13.808 -12.689 1.00 49.31 303 THR A CA 1
ATOM 2278 C C . THR A 1 303 ? 10.466 -13.951 -14.159 1.00 49.31 303 THR A C 1
ATOM 2280 O O . THR A 1 303 ? 11.280 -13.708 -15.051 1.00 49.31 303 THR A O 1
ATOM 2283 N N . GLY A 1 304 ? 9.205 -14.303 -14.423 1.00 54.06 304 GLY A N 1
ATOM 2284 C CA . GLY A 1 304 ? 8.690 -14.546 -15.772 1.00 54.06 304 GLY A CA 1
ATOM 2285 C C . GLY A 1 304 ? 8.335 -13.266 -16.527 1.00 54.06 304 GLY A C 1
ATOM 2286 O O . GLY A 1 304 ? 7.163 -13.018 -16.790 1.00 54.06 304 GLY A O 1
ATOM 2287 N N . TRP A 1 305 ? 9.319 -12.454 -16.922 1.00 60.91 305 TRP A N 1
ATOM 2288 C CA . TRP A 1 305 ? 9.074 -11.295 -17.797 1.00 60.91 305 TRP A CA 1
ATOM 2289 C C . TRP A 1 305 ? 8.359 -11.667 -19.103 1.00 60.91 305 TRP A C 1
ATOM 2291 O O . TRP A 1 305 ? 7.542 -10.892 -19.591 1.00 60.91 305 TRP A O 1
ATOM 2301 N N . VAL A 1 306 ? 8.583 -12.885 -19.600 1.00 68.88 306 VAL A N 1
ATOM 2302 C CA . VAL A 1 306 ? 7.833 -13.480 -20.716 1.00 68.88 306 VAL A CA 1
ATOM 2303 C C . VAL A 1 306 ? 6.323 -13.488 -20.435 1.00 68.88 306 VAL A C 1
ATOM 2305 O O . VAL A 1 306 ? 5.539 -13.056 -21.271 1.00 68.88 306 VAL A O 1
ATOM 2308 N N . GLN A 1 307 ? 5.907 -13.859 -19.221 1.00 56.91 307 GLN A N 1
ATOM 2309 C CA . GLN A 1 307 ? 4.498 -13.868 -18.813 1.00 56.91 307 GLN A CA 1
ATOM 2310 C C . GLN A 1 307 ? 3.912 -12.448 -18.689 1.00 56.91 307 GLN A C 1
ATOM 2312 O O . GLN A 1 307 ? 2.745 -12.219 -19.005 1.00 56.91 307 GLN A O 1
ATOM 2317 N N . ILE A 1 308 ? 4.718 -11.468 -18.265 1.00 58.22 308 ILE A N 1
ATOM 2318 C CA . ILE A 1 308 ? 4.309 -10.054 -18.223 1.00 58.22 308 ILE A CA 1
ATOM 2319 C C . ILE A 1 308 ? 4.126 -9.505 -19.646 1.00 58.22 308 ILE A C 1
ATOM 2321 O O . ILE A 1 308 ? 3.165 -8.778 -19.903 1.00 58.22 308 ILE A O 1
ATOM 2325 N N . VAL A 1 309 ? 5.019 -9.858 -20.576 1.00 72.56 309 VAL A N 1
ATOM 2326 C CA . VAL A 1 309 ? 4.884 -9.499 -21.996 1.00 72.56 309 VAL A CA 1
ATOM 2327 C C . VAL A 1 309 ? 3.604 -10.102 -22.575 1.00 72.56 309 VAL A C 1
ATOM 2329 O O . VAL A 1 309 ? 2.843 -9.364 -23.193 1.00 72.56 309 VAL A O 1
ATOM 2332 N N . GLU A 1 310 ? 3.295 -11.369 -22.284 1.00 70.81 310 GLU A N 1
ATOM 2333 C CA . GLU A 1 310 ? 2.040 -12.015 -22.703 1.00 70.81 310 GLU A CA 1
ATOM 2334 C C . GLU A 1 310 ? 0.791 -11.286 -22.175 1.00 70.81 310 GLU A C 1
ATOM 2336 O O . GLU A 1 310 ? -0.202 -11.138 -22.892 1.00 70.81 310 GLU A O 1
ATOM 2341 N N . TRP A 1 311 ? 0.820 -10.784 -20.937 1.00 67.88 311 TRP A N 1
ATOM 2342 C CA . TRP A 1 311 ? -0.284 -9.984 -20.394 1.00 67.88 311 TRP A CA 1
ATOM 2343 C C . TRP A 1 311 ? -0.428 -8.640 -21.098 1.00 67.88 311 TRP A C 1
ATOM 2345 O O . TRP A 1 311 ? -1.549 -8.215 -21.381 1.00 67.88 311 TRP A O 1
ATOM 2355 N N . TYR A 1 312 ? 0.684 -7.968 -21.398 1.00 69.38 312 TYR A N 1
ATOM 2356 C CA . TYR A 1 312 ? 0.647 -6.729 -22.168 1.00 69.38 312 TYR A CA 1
ATOM 2357 C C . TYR A 1 312 ? 0.258 -6.960 -23.632 1.00 69.38 312 TYR A C 1
ATOM 2359 O O . TYR A 1 312 ? -0.395 -6.092 -24.204 1.00 69.38 312 TYR A O 1
ATOM 2367 N N . ASP A 1 313 ? 0.587 -8.112 -24.220 1.00 75.94 313 ASP A N 1
ATOM 2368 C CA . ASP A 1 313 ? 0.095 -8.535 -25.536 1.00 75.94 313 ASP A CA 1
ATOM 2369 C C . ASP A 1 313 ? -1.423 -8.680 -25.534 1.00 75.94 313 ASP A C 1
ATOM 2371 O O . ASP A 1 313 ? -2.099 -8.154 -26.417 1.00 75.94 313 ASP A O 1
ATOM 2375 N N . GLU A 1 314 ? -1.972 -9.344 -24.518 1.00 67.25 314 GLU A N 1
ATOM 2376 C CA . GLU A 1 314 ? -3.416 -9.498 -24.381 1.00 67.25 314 GLU A CA 1
ATOM 2377 C C . GLU A 1 314 ? -4.109 -8.153 -24.135 1.00 67.25 314 GLU A C 1
ATOM 2379 O O . GLU A 1 314 ? -5.098 -7.828 -24.790 1.00 67.25 314 GLU A O 1
ATOM 2384 N N . LEU A 1 315 ? -3.551 -7.306 -23.267 1.00 64.06 315 LEU A N 1
ATOM 2385 C CA . LEU A 1 315 ? -4.077 -5.961 -23.029 1.00 64.06 315 LEU A CA 1
ATOM 2386 C C . LEU A 1 315 ? -3.989 -5.071 -24.274 1.00 64.06 315 LEU A C 1
ATOM 2388 O O . LEU A 1 315 ? -4.910 -4.295 -24.518 1.00 64.06 315 LEU A O 1
ATOM 2392 N N . ALA A 1 316 ? -2.923 -5.172 -25.071 1.0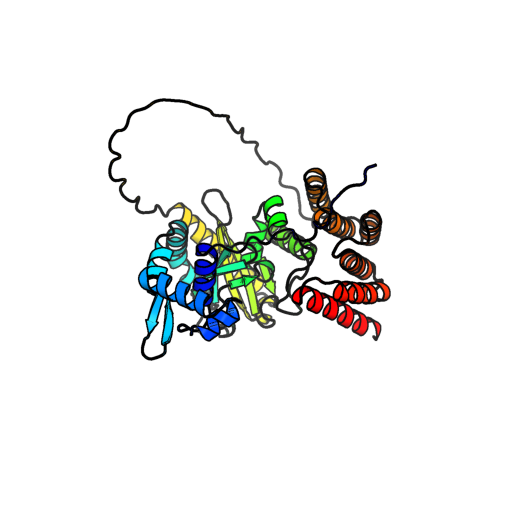0 74.62 316 ALA A N 1
ATOM 2393 C CA . ALA A 1 316 ? -2.780 -4.419 -26.316 1.00 74.62 316 ALA A CA 1
ATOM 2394 C C . ALA A 1 316 ? -3.750 -4.906 -27.404 1.00 74.62 316 ALA A C 1
ATOM 2396 O O . ALA A 1 316 ? -4.183 -4.108 -28.230 1.00 74.62 316 ALA A O 1
ATOM 2397 N N . ARG A 1 317 ? -4.132 -6.193 -27.393 1.00 73.81 317 ARG A N 1
ATOM 2398 C CA . ARG A 1 317 ? -5.201 -6.725 -28.258 1.00 73.81 317 ARG A CA 1
ATOM 2399 C C . ARG A 1 317 ? -6.585 -6.235 -27.839 1.00 73.81 317 ARG A C 1
ATOM 2401 O O . ARG A 1 317 ? -7.424 -5.972 -28.695 1.00 73.81 317 ARG A O 1
ATOM 2408 N N . LEU A 1 318 ? -6.827 -6.123 -26.534 1.00 59.38 318 LEU A N 1
ATOM 2409 C CA . LEU A 1 318 ? -8.121 -5.716 -25.977 1.00 59.38 318 LEU A CA 1
ATOM 2410 C C . LEU A 1 318 ? -8.302 -4.193 -25.910 1.00 59.38 318 LEU A C 1
ATOM 2412 O O . LEU A 1 318 ? -9.431 -3.715 -25.798 1.00 59.38 318 LEU A O 1
ATOM 2416 N N . THR A 1 319 ? -7.211 -3.423 -25.947 1.00 57.88 319 THR A N 1
ATOM 2417 C CA . THR A 1 319 ? -7.233 -1.965 -25.788 1.00 57.88 319 THR A CA 1
ATOM 2418 C C . THR A 1 319 ? -6.297 -1.275 -26.777 1.00 57.88 319 THR A C 1
ATOM 2420 O O . THR A 1 319 ? -5.118 -1.600 -26.863 1.00 57.88 319 THR A O 1
ATOM 2423 N N . ASP A 1 320 ? -6.781 -0.232 -27.457 1.00 64.94 320 ASP A N 1
ATOM 2424 C CA . ASP A 1 320 ? -5.939 0.630 -28.301 1.00 64.94 320 ASP A CA 1
ATOM 2425 C C . ASP A 1 320 ? -5.260 1.741 -27.474 1.00 64.94 320 ASP A C 1
ATOM 2427 O O . ASP A 1 320 ? -5.302 2.926 -27.799 1.00 64.94 320 ASP A O 1
ATOM 2431 N N . SER A 1 321 ? -4.689 1.374 -26.322 1.00 69.62 321 SER A N 1
ATOM 2432 C CA . SER A 1 321 ? -4.097 2.333 -25.387 1.00 69.62 321 SER A CA 1
ATOM 2433 C C . SER A 1 321 ? -2.612 2.552 -25.690 1.00 69.62 321 SER A C 1
ATOM 2435 O O . SER A 1 321 ? -1.808 1.627 -25.520 1.00 69.62 321 SER A O 1
ATOM 2437 N N . PRO A 1 322 ? -2.186 3.783 -26.037 1.00 67.44 322 PRO A N 1
ATOM 2438 C CA . PRO A 1 322 ? -0.770 4.084 -26.226 1.00 67.44 322 PRO A CA 1
ATOM 2439 C C . PRO A 1 322 ? 0.077 3.821 -24.977 1.00 67.44 322 PRO A C 1
ATOM 2441 O O . PRO A 1 322 ? 1.258 3.503 -25.079 1.00 67.44 322 PRO A O 1
ATOM 2444 N N . VAL A 1 323 ? -0.528 3.899 -23.788 1.00 64.69 323 VAL A N 1
ATOM 2445 C CA . VAL A 1 323 ? 0.185 3.664 -22.529 1.00 64.69 323 VAL A CA 1
ATOM 2446 C C . VAL A 1 323 ? 0.439 2.178 -22.282 1.00 64.69 323 VAL A C 1
ATOM 2448 O O . VAL A 1 323 ? 1.505 1.810 -21.796 1.00 64.69 323 VAL A O 1
ATOM 2451 N N . VAL A 1 324 ? -0.493 1.312 -22.692 1.00 67.88 324 VAL A N 1
ATOM 2452 C CA . VAL A 1 324 ? -0.300 -0.146 -22.669 1.00 67.88 324 VAL A CA 1
ATOM 2453 C C . VAL A 1 324 ? 0.847 -0.535 -23.602 1.00 67.88 324 VAL A C 1
ATOM 2455 O O . VAL A 1 324 ? 1.709 -1.316 -23.208 1.00 67.88 324 VAL A O 1
ATOM 2458 N N . ARG A 1 325 ? 0.926 0.070 -24.795 1.00 80.38 325 ARG A N 1
ATOM 2459 C CA . ARG A 1 325 ? 2.034 -0.158 -25.739 1.00 80.38 325 ARG A CA 1
ATOM 2460 C C . ARG A 1 325 ? 3.387 0.321 -25.204 1.00 80.38 325 ARG A C 1
ATOM 2462 O O . ARG A 1 325 ? 4.376 -0.394 -25.341 1.00 80.38 325 ARG A O 1
ATOM 2469 N N . LEU A 1 326 ? 3.434 1.480 -24.544 1.00 78.12 326 LEU A N 1
ATOM 2470 C CA . LEU A 1 326 ? 4.653 1.976 -23.891 1.00 78.12 326 LEU A CA 1
ATOM 2471 C C . LEU A 1 326 ? 5.113 1.051 -22.753 1.00 78.12 326 LEU A C 1
ATOM 2473 O O . LEU A 1 326 ? 6.287 0.691 -22.686 1.00 78.12 326 LEU A O 1
ATOM 2477 N N . ASN A 1 327 ? 4.190 0.614 -21.892 1.00 75.00 327 ASN A N 1
ATOM 2478 C CA . ASN A 1 327 ? 4.496 -0.329 -20.813 1.00 75.00 327 ASN A CA 1
ATOM 2479 C C . ASN A 1 327 ? 4.933 -1.698 -21.354 1.00 75.00 327 ASN A C 1
ATOM 2481 O O . ASN A 1 327 ? 5.834 -2.319 -20.789 1.00 75.00 327 ASN A O 1
ATOM 2485 N N . ARG A 1 328 ? 4.370 -2.135 -22.487 1.00 83.50 328 ARG A N 1
ATOM 2486 C CA . ARG A 1 328 ? 4.817 -3.333 -23.202 1.00 83.50 328 ARG A CA 1
ATOM 2487 C C . ARG A 1 328 ? 6.263 -3.207 -23.681 1.00 83.50 328 ARG A C 1
ATOM 2489 O O . ARG A 1 328 ? 7.024 -4.148 -23.505 1.00 83.50 328 ARG A O 1
ATOM 2496 N N . ALA A 1 329 ? 6.664 -2.071 -24.256 1.00 85.69 329 ALA A N 1
ATOM 2497 C CA . ALA A 1 329 ? 8.047 -1.860 -24.697 1.00 85.69 329 ALA A CA 1
ATOM 2498 C C . ALA A 1 329 ? 9.044 -1.946 -23.527 1.00 85.69 329 ALA A C 1
ATOM 2500 O O . ALA A 1 329 ? 10.111 -2.544 -23.662 1.00 85.69 329 ALA A O 1
ATOM 2501 N N . VAL A 1 330 ? 8.664 -1.431 -22.351 1.00 79.12 330 VAL A N 1
ATOM 2502 C CA . VAL A 1 330 ? 9.434 -1.627 -21.112 1.00 79.12 330 VAL A CA 1
ATOM 2503 C C . VAL A 1 330 ? 9.494 -3.107 -20.733 1.00 79.12 330 VAL A C 1
ATOM 2505 O O . VAL A 1 330 ? 10.579 -3.613 -20.474 1.00 79.12 330 VAL A O 1
ATOM 2508 N N . ALA A 1 331 ? 8.359 -3.813 -20.743 1.00 73.81 331 ALA A N 1
ATOM 2509 C CA . ALA A 1 331 ? 8.305 -5.237 -20.409 1.00 73.81 331 ALA A CA 1
ATOM 2510 C C . ALA A 1 331 ? 9.174 -6.098 -21.344 1.00 73.81 331 ALA A C 1
ATOM 2512 O O . ALA A 1 331 ? 9.907 -6.956 -20.863 1.00 73.81 331 ALA A O 1
ATOM 2513 N N . VAL A 1 332 ? 9.165 -5.826 -22.653 1.00 82.56 332 VAL A N 1
ATOM 2514 C CA . VAL A 1 332 ? 10.054 -6.476 -23.636 1.00 82.56 332 VAL A CA 1
ATOM 2515 C C . VAL A 1 332 ? 11.518 -6.148 -23.344 1.00 82.56 332 VAL A C 1
ATOM 2517 O O . VAL A 1 332 ? 12.369 -7.030 -23.383 1.00 82.56 332 VAL A O 1
ATOM 2520 N N . GLY A 1 333 ? 11.821 -4.894 -22.995 1.00 85.00 333 GLY A N 1
ATOM 2521 C CA . GLY A 1 333 ? 13.167 -4.479 -22.596 1.00 85.00 333 GLY A CA 1
ATOM 2522 C C . GLY A 1 333 ? 13.702 -5.206 -21.367 1.00 85.00 333 GLY A C 1
ATOM 2523 O O . GLY A 1 333 ? 14.909 -5.374 -21.209 1.00 85.00 333 GLY A O 1
ATOM 2524 N N . GLU A 1 334 ? 12.809 -5.655 -20.500 1.00 79.00 334 GLU A N 1
ATOM 2525 C CA . GLU A 1 334 ? 13.165 -6.414 -19.315 1.00 79.00 334 GLU A CA 1
ATOM 2526 C C . GLU A 1 334 ? 13.187 -7.933 -19.552 1.00 79.00 334 GLU A C 1
ATOM 2528 O O . GLU A 1 334 ? 13.999 -8.619 -18.932 1.00 79.00 334 GLU A O 1
ATOM 2533 N N . ALA A 1 335 ? 12.349 -8.450 -20.460 1.00 76.06 335 ALA A N 1
ATOM 2534 C CA . ALA A 1 335 ? 12.319 -9.860 -20.859 1.00 76.06 335 ALA A CA 1
ATOM 2535 C C . ALA A 1 335 ? 13.520 -10.245 -21.729 1.00 76.06 335 ALA A C 1
ATOM 2537 O O . ALA A 1 335 ? 14.268 -11.165 -21.404 1.00 76.06 335 ALA A O 1
ATOM 2538 N N . ASP A 1 336 ? 13.714 -9.491 -22.808 1.00 85.12 336 ASP A N 1
ATOM 2539 C CA . ASP A 1 336 ? 14.616 -9.827 -23.912 1.00 85.12 336 ASP A CA 1
ATOM 2540 C C . ASP A 1 336 ? 15.838 -8.891 -23.957 1.00 85.12 336 ASP A C 1
ATOM 2542 O O . ASP A 1 336 ? 16.679 -8.948 -24.858 1.00 85.12 336 ASP A O 1
ATOM 2546 N N . GLY A 1 337 ? 15.951 -8.011 -22.960 1.00 87.81 337 GLY A N 1
ATOM 2547 C CA . GLY A 1 337 ? 17.034 -7.054 -22.802 1.00 87.81 337 GLY A CA 1
ATOM 2548 C C . GLY A 1 337 ? 16.725 -5.669 -23.381 1.00 87.81 337 GLY A C 1
ATOM 2549 O O . GLY A 1 337 ? 15.885 -5.496 -24.267 1.00 87.81 337 GLY A O 1
ATOM 2550 N N . PRO A 1 338 ? 17.435 -4.628 -22.914 1.00 89.06 338 PRO A N 1
ATOM 2551 C CA . PRO A 1 338 ? 17.033 -3.239 -23.126 1.00 89.06 338 PRO A CA 1
ATOM 2552 C C . PRO A 1 338 ? 17.037 -2.821 -24.603 1.00 89.06 338 PRO A C 1
ATOM 2554 O O . PRO A 1 338 ? 16.260 -1.955 -24.995 1.00 89.06 338 PRO A O 1
ATOM 2557 N N . ARG A 1 339 ? 17.849 -3.470 -25.451 1.00 91.25 339 ARG A N 1
ATOM 2558 C CA . ARG A 1 339 ? 17.833 -3.255 -26.909 1.00 91.25 339 ARG A CA 1
ATOM 2559 C C . ARG A 1 339 ? 16.542 -3.747 -27.565 1.00 91.25 339 ARG A C 1
ATOM 2561 O O . ARG A 1 339 ? 16.041 -3.069 -28.456 1.00 91.25 339 ARG A O 1
ATOM 2568 N N . ALA A 1 340 ? 15.993 -4.876 -27.116 1.00 89.75 340 ALA A N 1
ATOM 2569 C CA . ALA A 1 340 ? 14.703 -5.371 -27.592 1.00 89.75 340 ALA A CA 1
ATOM 2570 C C . ALA A 1 340 ? 13.574 -4.413 -27.189 1.00 89.75 340 ALA A C 1
ATOM 2572 O O . ALA A 1 340 ? 12.717 -4.080 -28.006 1.00 89.75 340 ALA A O 1
ATOM 2573 N N . GLY A 1 341 ? 13.631 -3.878 -25.965 1.00 89.00 341 GLY A N 1
ATOM 2574 C CA . GLY A 1 341 ? 12.710 -2.833 -25.517 1.00 89.00 341 GLY A CA 1
ATOM 2575 C C . GLY A 1 341 ? 12.811 -1.551 -26.341 1.00 89.00 341 GLY A C 1
ATOM 2576 O O . GLY A 1 341 ? 11.787 -0.991 -26.718 1.00 89.00 341 GLY A O 1
ATOM 2577 N N . LEU A 1 342 ? 14.028 -1.099 -26.672 1.00 92.75 342 LEU A N 1
ATOM 2578 C CA . LEU A 1 342 ? 14.240 0.072 -27.535 1.00 92.75 342 LEU A CA 1
ATOM 2579 C C . LEU A 1 342 ? 13.698 -0.158 -28.951 1.00 92.75 342 LEU A C 1
ATOM 2581 O O . LEU A 1 342 ? 13.095 0.748 -29.517 1.00 92.75 342 LEU A O 1
ATOM 2585 N N . ALA A 1 343 ? 13.859 -1.362 -29.504 1.00 91.69 343 ALA A N 1
ATOM 2586 C CA . ALA A 1 343 ? 13.281 -1.721 -30.798 1.00 91.69 343 ALA A CA 1
ATOM 2587 C C . ALA A 1 343 ? 11.743 -1.729 -30.753 1.00 91.69 343 ALA A C 1
ATOM 2589 O O . ALA A 1 343 ? 11.097 -1.186 -31.646 1.00 91.69 343 ALA A O 1
ATOM 2590 N N . ALA A 1 344 ? 11.154 -2.283 -29.688 1.00 89.69 344 ALA A N 1
ATOM 2591 C CA . ALA A 1 344 ? 9.709 -2.254 -29.472 1.00 89.69 344 ALA A CA 1
ATOM 2592 C C . ALA A 1 344 ? 9.177 -0.824 -29.274 1.00 89.69 344 ALA A C 1
ATOM 2594 O O . ALA A 1 344 ? 8.087 -0.506 -29.741 1.00 89.69 344 ALA A O 1
ATOM 2595 N N . LEU A 1 345 ? 9.949 0.039 -28.607 1.00 91.25 345 LEU A N 1
ATOM 2596 C CA . LEU A 1 345 ? 9.619 1.448 -28.417 1.00 91.25 345 LEU A CA 1
ATOM 2597 C C . LEU A 1 345 ? 9.685 2.230 -29.735 1.00 91.25 345 LEU A C 1
ATOM 2599 O O . LEU A 1 345 ? 8.794 3.025 -29.996 1.00 91.25 345 LEU A O 1
ATOM 2603 N N . ALA A 1 346 ? 10.691 1.976 -30.578 1.00 90.56 346 ALA A N 1
ATOM 2604 C CA . ALA A 1 346 ? 10.880 2.661 -31.861 1.00 90.56 346 ALA A CA 1
ATOM 2605 C C . ALA A 1 346 ? 9.749 2.408 -32.875 1.00 90.56 346 ALA A C 1
ATOM 2607 O O . ALA A 1 346 ? 9.604 3.159 -33.834 1.00 90.56 346 ALA A O 1
ATOM 2608 N N . ALA A 1 347 ? 8.947 1.359 -32.669 1.00 87.94 347 ALA A N 1
ATOM 2609 C CA . ALA A 1 347 ? 7.740 1.099 -33.449 1.00 87.94 347 ALA A CA 1
ATOM 2610 C C . ALA A 1 347 ? 6.537 1.968 -33.022 1.00 87.94 347 ALA A C 1
ATOM 2612 O O . ALA A 1 347 ? 5.480 1.899 -33.650 1.00 87.94 347 ALA A O 1
ATOM 2613 N N . LEU A 1 348 ? 6.663 2.744 -31.941 1.00 87.75 348 LEU A N 1
ATOM 2614 C CA . LEU A 1 348 ? 5.629 3.638 -31.426 1.00 87.75 348 LEU A CA 1
ATOM 2615 C C . LEU A 1 348 ? 5.901 5.086 -31.847 1.00 87.75 348 LEU A C 1
ATOM 2617 O O . LEU A 1 348 ? 7.036 5.475 -32.101 1.00 87.75 348 LEU A O 1
ATOM 2621 N N . ASP A 1 349 ? 4.839 5.886 -31.893 1.00 84.31 349 ASP A N 1
ATOM 2622 C CA . ASP A 1 349 ? 4.927 7.320 -32.170 1.00 84.31 349 ASP A CA 1
ATOM 2623 C C . ASP A 1 349 ? 5.689 8.041 -31.036 1.00 84.31 349 ASP A C 1
ATOM 2625 O O . ASP A 1 349 ? 5.389 7.869 -29.847 1.00 84.31 349 ASP A O 1
ATOM 2629 N N . ASP A 1 350 ? 6.693 8.842 -31.396 1.00 82.69 350 ASP A N 1
ATOM 2630 C CA . ASP A 1 350 ? 7.568 9.536 -30.449 1.00 82.69 350 ASP A CA 1
ATOM 2631 C C . ASP A 1 350 ? 6.909 10.759 -29.786 1.00 82.69 350 ASP A C 1
ATOM 2633 O O . ASP A 1 350 ? 7.385 11.246 -28.751 1.00 82.69 350 ASP A O 1
ATOM 2637 N N . SER A 1 351 ? 5.770 11.204 -30.323 1.00 80.38 351 SER A N 1
ATOM 2638 C CA . SER A 1 351 ? 4.913 12.241 -29.750 1.00 80.38 351 SER A CA 1
ATOM 2639 C C . SER A 1 351 ? 4.088 11.740 -28.563 1.00 80.38 351 SER A C 1
ATOM 2641 O O . SER A 1 351 ? 3.519 12.550 -27.819 1.00 80.38 351 SER A O 1
ATOM 2643 N N . LEU A 1 352 ? 4.041 10.419 -28.333 1.00 79.44 352 LEU A N 1
ATOM 2644 C CA . LEU A 1 352 ? 3.267 9.846 -27.241 1.00 79.44 352 LEU A CA 1
ATOM 2645 C C . LEU A 1 352 ? 3.712 10.407 -25.882 1.00 79.44 352 LEU A C 1
ATOM 2647 O O . LEU A 1 352 ? 4.913 10.472 -25.578 1.00 79.44 352 LEU A O 1
ATOM 2651 N N . PRO A 1 353 ? 2.756 10.747 -24.994 1.00 70.06 353 PRO A N 1
ATOM 2652 C CA . PRO A 1 353 ? 3.085 11.165 -23.643 1.00 70.06 353 PRO A CA 1
ATOM 2653 C C . PRO A 1 353 ? 3.980 10.124 -22.968 1.00 70.06 353 PRO A C 1
ATOM 2655 O O . PRO A 1 353 ? 3.616 8.954 -22.877 1.00 70.06 353 PRO A O 1
ATOM 2658 N N . ARG A 1 354 ? 5.123 10.575 -22.434 1.00 75.81 354 ARG A N 1
ATOM 2659 C CA . ARG A 1 354 ? 6.133 9.758 -21.730 1.00 75.81 354 ARG A CA 1
ATOM 2660 C C . ARG A 1 354 ? 7.020 8.874 -22.615 1.00 75.81 354 ARG A C 1
ATOM 2662 O O . ARG A 1 354 ? 7.866 8.184 -22.053 1.00 75.81 354 ARG A O 1
ATOM 2669 N N . HIS A 1 355 ? 6.938 8.958 -23.945 1.00 88.81 355 HIS A N 1
ATOM 2670 C CA . HIS A 1 355 ? 7.845 8.235 -24.850 1.00 88.81 355 HIS A CA 1
ATOM 2671 C C . HIS A 1 355 ? 9.328 8.498 -24.526 1.00 88.81 355 HIS A C 1
ATOM 2673 O O . HIS A 1 355 ? 10.083 7.568 -24.247 1.00 88.81 355 HIS A O 1
ATOM 2679 N N . ALA A 1 356 ? 9.726 9.774 -24.428 1.00 87.50 356 ALA A N 1
ATOM 2680 C CA . ALA A 1 356 ? 11.093 10.164 -24.059 1.00 87.50 356 ALA A CA 1
ATOM 2681 C C . ALA A 1 356 ? 11.533 9.615 -22.687 1.00 87.50 356 ALA A C 1
ATOM 2683 O O . ALA A 1 356 ? 12.703 9.299 -22.492 1.00 87.50 356 ALA A O 1
ATOM 2684 N N . ALA A 1 357 ? 10.599 9.456 -21.742 1.00 84.00 357 ALA A N 1
ATOM 2685 C CA . ALA A 1 357 ? 10.897 8.896 -20.427 1.00 84.00 357 ALA A CA 1
ATOM 2686 C C . ALA A 1 357 ? 11.165 7.382 -20.497 1.00 84.00 357 ALA A C 1
ATOM 2688 O O . ALA A 1 357 ? 12.072 6.890 -19.829 1.00 84.00 357 ALA A O 1
ATOM 2689 N N . VAL A 1 358 ? 10.404 6.651 -21.319 1.00 84.62 358 VAL A N 1
ATOM 2690 C CA . VAL A 1 358 ? 10.619 5.214 -21.565 1.00 84.62 358 VAL A CA 1
ATOM 2691 C C . VAL A 1 358 ? 11.934 4.982 -22.296 1.00 84.62 358 VAL A C 1
ATOM 2693 O O . VAL A 1 358 ? 12.710 4.113 -21.900 1.00 84.62 358 VAL A O 1
ATOM 2696 N N . ALA A 1 359 ? 12.223 5.805 -23.305 1.00 91.50 359 ALA A N 1
ATOM 2697 C CA . ALA A 1 359 ? 13.507 5.783 -23.991 1.00 91.50 359 ALA A CA 1
ATOM 2698 C C . ALA A 1 359 ? 14.654 6.024 -22.997 1.00 91.50 359 ALA A C 1
ATOM 2700 O O . ALA A 1 359 ? 15.609 5.252 -22.971 1.00 91.50 359 ALA A O 1
ATOM 2701 N N . ALA A 1 360 ? 14.536 7.031 -22.120 1.00 89.75 360 ALA A N 1
ATOM 2702 C CA . ALA A 1 360 ? 15.535 7.312 -21.089 1.00 89.75 360 ALA A CA 1
ATOM 2703 C C . ALA A 1 360 ? 15.807 6.096 -20.190 1.00 89.75 360 ALA A C 1
ATOM 2705 O O . ALA A 1 360 ? 16.963 5.732 -19.982 1.00 89.75 360 ALA A O 1
ATOM 2706 N N . TYR A 1 361 ? 14.743 5.449 -19.705 1.00 87.31 361 TYR A N 1
ATOM 2707 C CA . TYR A 1 361 ? 14.830 4.259 -18.862 1.00 87.31 361 TYR A CA 1
ATOM 2708 C C . TYR A 1 361 ? 15.539 3.093 -19.563 1.00 87.31 361 TYR A C 1
ATOM 2710 O O . TYR A 1 361 ? 16.453 2.487 -19.004 1.00 87.31 361 TYR A O 1
ATOM 2718 N N . LEU A 1 362 ? 15.159 2.791 -20.806 1.00 90.00 362 LEU A N 1
ATOM 2719 C CA . LEU A 1 362 ? 15.747 1.683 -21.559 1.00 90.00 362 LEU A CA 1
ATOM 2720 C C . LEU A 1 362 ? 17.206 1.958 -21.955 1.00 90.00 362 LEU A C 1
ATOM 2722 O O . LEU A 1 362 ? 18.033 1.051 -21.881 1.00 90.00 362 LEU A O 1
ATOM 2726 N N . HIS A 1 363 ? 17.555 3.204 -22.298 1.00 93.19 363 HIS A N 1
ATOM 2727 C CA . HIS A 1 363 ? 18.950 3.610 -22.510 1.00 93.19 363 HIS A CA 1
ATOM 2728 C C . HIS A 1 363 ? 19.779 3.493 -21.226 1.00 93.19 363 HIS A C 1
ATOM 2730 O O . HIS A 1 363 ? 20.911 3.014 -21.276 1.00 93.19 363 HIS A O 1
ATOM 2736 N N . GLU A 1 364 ? 19.216 3.851 -20.068 1.00 91.56 364 GLU A N 1
ATOM 2737 C CA . GLU A 1 364 ? 19.884 3.670 -18.777 1.00 91.56 364 GLU A CA 1
ATOM 2738 C C . GLU A 1 364 ? 20.159 2.186 -18.503 1.00 91.56 364 GLU A C 1
ATOM 2740 O O . GLU A 1 364 ? 21.279 1.820 -18.148 1.00 91.56 364 GLU A O 1
ATOM 2745 N N . ARG A 1 365 ? 19.163 1.319 -18.727 1.00 87.69 365 ARG A N 1
ATOM 2746 C CA . ARG A 1 365 ? 19.299 -0.141 -18.590 1.00 87.69 365 ARG A CA 1
ATOM 2747 C C . ARG A 1 365 ? 20.301 -0.730 -19.584 1.00 87.69 365 ARG A C 1
ATOM 2749 O O . ARG A 1 365 ? 20.979 -1.695 -19.247 1.00 87.69 365 ARG A O 1
ATOM 2756 N N . ALA A 1 366 ? 20.429 -0.140 -20.772 1.00 90.12 366 ALA A N 1
ATOM 2757 C CA . ALA A 1 366 ? 21.440 -0.496 -21.769 1.00 90.12 366 ALA A CA 1
ATOM 2758 C C . ALA A 1 366 ? 22.858 0.005 -21.426 1.00 90.12 366 ALA A C 1
ATOM 2760 O O . ALA A 1 366 ? 23.796 -0.316 -22.153 1.00 90.12 366 ALA A O 1
ATOM 2761 N N . GLY A 1 367 ? 23.023 0.788 -20.352 1.00 90.06 367 GLY A N 1
ATOM 2762 C CA . GLY A 1 367 ? 24.300 1.381 -19.947 1.00 90.06 367 GLY A CA 1
ATOM 2763 C C . GLY A 1 367 ? 24.651 2.693 -20.661 1.00 90.06 367 GLY A C 1
ATOM 2764 O O . GLY A 1 367 ? 25.695 3.277 -20.381 1.00 90.06 367 GLY A O 1
ATOM 2765 N N . ASP A 1 368 ? 23.783 3.207 -21.535 1.00 92.44 368 ASP A N 1
ATOM 2766 C CA . ASP A 1 368 ? 23.969 4.493 -22.212 1.00 92.44 368 ASP A CA 1
ATOM 2767 C C . ASP A 1 368 ? 23.478 5.649 -21.326 1.00 92.44 368 ASP A C 1
ATOM 2769 O O . ASP A 1 368 ? 22.423 6.262 -21.530 1.00 92.44 368 ASP A O 1
ATOM 2773 N N . LEU A 1 369 ? 24.266 5.938 -20.288 1.00 91.56 369 LEU A N 1
ATOM 2774 C CA . LEU A 1 369 ? 23.920 6.932 -19.270 1.00 91.56 369 LEU A CA 1
ATOM 2775 C C . LEU A 1 369 ? 23.864 8.364 -19.825 1.00 91.56 369 LEU A C 1
ATOM 2777 O O . LEU A 1 369 ? 23.165 9.213 -19.267 1.00 91.56 369 LEU A O 1
ATOM 2781 N N . ALA A 1 370 ? 24.602 8.652 -20.901 1.00 90.94 370 ALA A N 1
ATOM 2782 C CA . ALA A 1 370 ? 24.635 9.975 -21.516 1.00 90.94 370 ALA A CA 1
ATOM 2783 C C . ALA A 1 370 ? 23.316 10.276 -22.236 1.00 90.94 370 ALA A C 1
ATOM 2785 O O . ALA A 1 370 ? 22.697 11.315 -21.981 1.00 90.94 370 ALA A O 1
ATOM 2786 N N . THR A 1 371 ? 22.857 9.345 -23.075 1.00 92.31 371 THR A N 1
ATOM 2787 C CA . THR A 1 371 ? 21.568 9.462 -23.762 1.00 92.31 371 THR A CA 1
ATOM 2788 C C . THR A 1 371 ? 20.418 9.434 -22.763 1.00 92.31 371 THR A C 1
ATOM 2790 O O . THR A 1 371 ? 19.527 10.282 -22.843 1.00 92.31 371 THR A O 1
ATOM 2793 N N . ALA A 1 372 ? 20.477 8.553 -21.761 1.00 90.94 372 ALA A N 1
ATOM 2794 C CA . ALA A 1 372 ? 19.467 8.477 -20.710 1.00 90.94 372 ALA A CA 1
ATOM 2795 C C . ALA A 1 372 ? 19.301 9.802 -19.947 1.00 90.94 372 ALA A C 1
ATOM 2797 O O . ALA A 1 372 ? 18.184 10.292 -19.802 1.00 90.94 372 ALA A O 1
ATOM 2798 N N . ALA A 1 373 ? 20.395 10.437 -19.507 1.00 91.00 373 ALA A N 1
ATOM 2799 C CA . ALA A 1 373 ? 20.326 11.704 -18.772 1.00 91.00 373 ALA A CA 1
ATOM 2800 C C . ALA A 1 373 ? 19.698 12.842 -19.601 1.00 91.00 373 ALA A C 1
ATOM 2802 O O . ALA A 1 373 ? 18.887 13.621 -19.084 1.00 91.00 373 ALA A O 1
ATOM 2803 N N . ARG A 1 374 ? 20.037 12.924 -20.896 1.00 94.94 374 ARG A N 1
ATOM 2804 C CA . ARG A 1 374 ? 19.441 13.895 -21.827 1.00 94.94 374 ARG A CA 1
ATOM 2805 C C . ARG A 1 374 ? 17.939 13.653 -21.984 1.00 94.94 374 ARG A C 1
ATOM 2807 O O . ARG A 1 374 ? 17.159 14.594 -21.857 1.00 94.94 374 ARG A O 1
ATOM 2814 N N . LEU A 1 375 ? 17.538 12.403 -22.199 1.00 93.38 375 LEU A N 1
ATOM 2815 C CA . LEU A 1 375 ? 16.137 12.030 -22.392 1.00 93.38 375 LEU A CA 1
ATOM 2816 C C . LEU A 1 375 ? 15.297 12.203 -21.116 1.00 93.38 375 LEU A C 1
ATOM 2818 O O . LEU A 1 375 ? 14.172 12.685 -21.204 1.00 93.38 375 LEU A O 1
ATOM 2822 N N . TYR A 1 376 ? 15.837 11.918 -19.924 1.00 90.19 376 TYR A N 1
ATOM 2823 C CA . TYR A 1 376 ? 15.158 12.236 -18.659 1.00 90.19 376 TYR A CA 1
ATOM 2824 C C . TYR A 1 376 ? 14.931 13.741 -18.493 1.00 90.19 376 TYR A C 1
ATOM 2826 O O . TYR A 1 376 ? 13.873 14.158 -18.022 1.00 90.19 376 TYR A O 1
ATOM 2834 N N . THR A 1 377 ? 15.900 14.560 -18.911 1.00 91.69 377 THR A N 1
ATOM 2835 C CA . THR A 1 377 ? 15.770 16.022 -18.890 1.00 91.69 377 THR A CA 1
ATOM 2836 C C . THR A 1 377 ? 14.667 16.472 -19.843 1.00 91.69 377 THR A C 1
ATOM 2838 O O . THR A 1 377 ? 13.788 17.237 -19.453 1.00 91.69 377 THR A O 1
ATOM 2841 N N . GLU A 1 378 ? 14.655 15.967 -21.076 1.00 91.06 378 GLU A N 1
ATOM 2842 C CA . GLU A 1 378 ? 13.604 16.254 -22.057 1.00 91.06 378 GLU A CA 1
ATOM 2843 C C . GLU A 1 378 ? 12.214 15.828 -21.552 1.00 91.06 378 GLU A C 1
ATOM 2845 O O . GLU A 1 378 ? 11.254 16.599 -21.608 1.00 91.06 378 GLU A O 1
ATOM 2850 N N . ALA A 1 379 ? 12.116 14.627 -20.983 1.00 87.69 379 ALA A N 1
ATOM 2851 C CA . ALA A 1 379 ? 10.886 14.109 -20.406 1.00 87.69 379 ALA A CA 1
ATOM 2852 C C . ALA A 1 379 ? 10.384 14.970 -19.237 1.00 87.69 379 ALA A C 1
ATOM 2854 O O . ALA A 1 379 ? 9.181 15.204 -19.131 1.00 87.69 379 ALA A O 1
ATOM 2855 N N . ALA A 1 380 ? 11.279 15.487 -18.388 1.00 83.31 380 ALA A N 1
ATOM 2856 C CA . ALA A 1 380 ? 10.911 16.374 -17.285 1.00 83.31 380 ALA A CA 1
ATOM 2857 C C . ALA A 1 380 ? 10.254 17.676 -17.783 1.00 83.31 380 ALA A C 1
ATOM 2859 O O . ALA A 1 380 ? 9.253 18.120 -17.212 1.00 83.31 380 ALA A O 1
ATOM 2860 N N . HIS A 1 381 ? 10.759 18.256 -18.879 1.00 86.31 381 HIS A N 1
ATOM 2861 C CA . HIS A 1 381 ? 10.162 19.448 -19.496 1.00 86.31 381 HIS A CA 1
ATOM 2862 C C . HIS A 1 381 ? 8.751 19.169 -20.029 1.00 86.31 381 HIS A C 1
ATOM 2864 O O . HIS A 1 381 ? 7.858 20.000 -19.873 1.00 86.31 381 HIS A O 1
ATOM 2870 N N . LYS A 1 382 ? 8.537 17.978 -20.599 1.00 80.75 382 LYS A N 1
ATOM 2871 C CA . LYS A 1 382 ? 7.249 17.534 -21.159 1.00 80.75 382 LYS A CA 1
ATOM 2872 C C . LYS A 1 382 ? 6.285 16.949 -20.108 1.00 80.75 382 LYS A C 1
ATOM 2874 O O . LYS A 1 382 ? 5.157 16.597 -20.445 1.00 80.75 382 LYS A O 1
ATOM 2879 N N . ALA A 1 383 ? 6.695 16.829 -18.842 1.00 75.31 383 ALA A N 1
ATOM 2880 C CA . ALA A 1 383 ? 5.896 16.175 -17.808 1.00 75.31 383 ALA A CA 1
ATOM 2881 C C . ALA A 1 383 ? 4.623 16.982 -17.453 1.00 75.31 383 ALA A C 1
ATOM 2883 O O . ALA A 1 383 ? 4.722 18.180 -17.150 1.00 75.31 383 ALA A O 1
ATOM 2884 N N . PRO A 1 384 ? 3.436 16.336 -17.412 1.00 61.19 384 PRO A N 1
ATOM 2885 C CA . PRO A 1 384 ? 2.146 17.009 -17.226 1.00 61.19 384 PRO A CA 1
ATOM 2886 C C . PRO A 1 384 ? 1.838 17.375 -15.767 1.00 61.19 384 PRO A C 1
ATOM 2888 O O . PRO A 1 384 ? 0.865 18.076 -15.495 1.00 61.19 384 PRO A O 1
ATOM 2891 N N . ASN A 1 385 ? 2.621 16.878 -14.805 1.00 59.66 385 ASN A N 1
ATOM 2892 C CA . ASN A 1 385 ? 2.433 17.161 -13.385 1.00 59.66 385 ASN A CA 1
ATOM 2893 C C . ASN A 1 385 ? 3.776 17.335 -12.660 1.00 59.66 385 ASN A C 1
ATOM 2895 O O . ASN A 1 385 ? 4.808 16.822 -13.095 1.00 59.66 385 ASN A O 1
ATOM 2899 N N . LEU A 1 386 ? 3.736 18.062 -11.539 1.00 54.84 386 LEU A N 1
ATOM 2900 C CA . LEU A 1 386 ? 4.921 18.431 -10.762 1.00 54.84 386 LEU A CA 1
ATOM 2901 C C . LEU A 1 386 ? 5.653 17.208 -10.190 1.00 54.84 386 LEU A C 1
ATOM 2903 O O . LEU A 1 386 ? 6.869 17.134 -10.287 1.00 54.84 386 LEU A O 1
ATOM 2907 N N . ALA A 1 387 ? 4.924 16.218 -9.669 1.00 50.56 387 ALA A N 1
ATOM 2908 C CA . ALA A 1 387 ? 5.534 15.028 -9.072 1.00 50.56 387 ALA A CA 1
ATOM 2909 C C . ALA A 1 387 ? 6.346 14.210 -10.094 1.00 50.56 387 ALA A C 1
ATOM 2911 O O . ALA A 1 387 ? 7.453 13.756 -9.800 1.00 50.56 387 ALA A O 1
ATO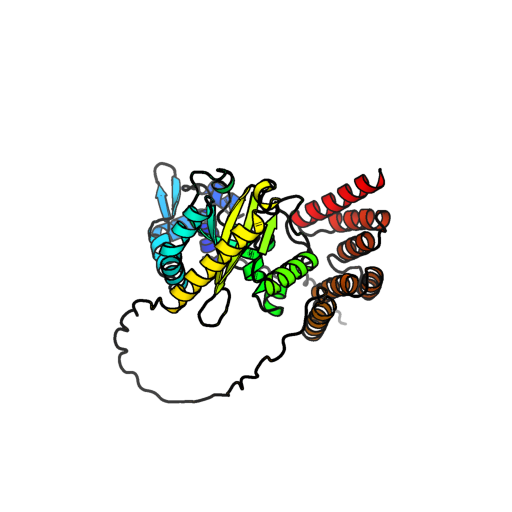M 2912 N N . GLU A 1 388 ? 5.811 14.049 -11.305 1.00 62.12 388 GLU A N 1
ATOM 2913 C CA . GLU A 1 388 ? 6.480 13.387 -12.424 1.00 62.12 388 GLU A CA 1
ATOM 2914 C C . GLU A 1 388 ? 7.689 14.198 -12.907 1.00 62.12 388 GLU A C 1
ATOM 2916 O O . GLU A 1 388 ? 8.769 13.637 -13.090 1.00 62.12 388 GLU A O 1
ATOM 2921 N N . ARG A 1 389 ? 7.556 15.527 -13.016 1.00 76.38 389 ARG A N 1
ATOM 2922 C CA . ARG A 1 389 ? 8.672 16.425 -13.348 1.00 76.38 389 ARG A CA 1
ATOM 2923 C C . ARG A 1 389 ? 9.812 16.323 -12.335 1.00 76.38 389 ARG A C 1
ATOM 2925 O O . ARG A 1 389 ? 10.963 16.153 -12.733 1.00 76.38 389 ARG A O 1
ATOM 2932 N N . ASP A 1 390 ? 9.502 16.384 -11.044 1.00 61.97 390 ASP A N 1
ATOM 2933 C CA . ASP A 1 390 ? 10.485 16.306 -9.959 1.00 61.97 390 ASP A CA 1
ATOM 2934 C C . ASP A 1 390 ? 11.173 14.940 -9.921 1.00 61.97 390 ASP A C 1
ATOM 2936 O O . ASP A 1 390 ? 12.370 14.834 -9.645 1.00 61.97 390 ASP A O 1
ATOM 2940 N N . HIS A 1 391 ? 10.430 13.866 -10.196 1.00 73.19 391 HIS A N 1
ATOM 2941 C CA . HIS A 1 391 ? 11.005 12.534 -10.336 1.00 73.19 391 HIS A CA 1
ATOM 2942 C C . HIS A 1 391 ? 12.021 12.484 -11.487 1.00 73.19 391 HIS A C 1
ATOM 2944 O O . HIS A 1 391 ? 13.184 12.160 -11.252 1.00 73.19 391 HIS A O 1
ATOM 2950 N N . LEU A 1 392 ? 11.612 12.863 -12.700 1.00 80.62 392 LEU A N 1
ATOM 2951 C CA . LEU A 1 392 ? 12.454 12.808 -13.901 1.00 80.62 392 LEU A CA 1
ATOM 2952 C C . LEU A 1 392 ? 13.683 13.725 -13.789 1.00 80.62 392 LEU A C 1
ATOM 2954 O O . LEU A 1 392 ? 14.789 13.335 -14.162 1.00 80.62 392 LEU A O 1
ATOM 2958 N N . THR A 1 393 ? 13.521 14.902 -13.181 1.00 81.19 393 THR A N 1
ATOM 2959 C CA . THR A 1 393 ? 14.625 15.837 -12.907 1.00 81.19 393 THR A CA 1
ATOM 2960 C C . THR A 1 393 ? 15.656 15.218 -11.963 1.00 81.19 393 THR A C 1
ATOM 2962 O O . THR A 1 393 ? 16.861 15.314 -12.202 1.00 81.19 393 THR A O 1
ATOM 2965 N N . ARG A 1 394 ? 15.205 14.515 -10.914 1.00 79.00 394 ARG A N 1
ATOM 2966 C CA . ARG A 1 394 ? 16.101 13.785 -10.004 1.00 79.00 394 ARG A CA 1
ATOM 2967 C C . ARG A 1 394 ? 16.811 12.621 -10.694 1.00 79.00 394 ARG A C 1
ATOM 2969 O O . ARG A 1 394 ? 17.991 12.418 -10.421 1.00 79.00 394 ARG A O 1
ATOM 2976 N N . GLN A 1 395 ? 16.145 11.896 -11.598 1.00 80.12 395 GLN A N 1
ATOM 2977 C CA . GLN A 1 395 ? 16.793 10.837 -12.389 1.00 80.12 395 GLN A CA 1
ATOM 2978 C C . GLN A 1 395 ? 17.909 11.403 -13.276 1.00 80.12 395 GLN A C 1
ATOM 2980 O O . GLN A 1 395 ? 19.034 10.900 -13.246 1.00 80.12 395 GLN A O 1
ATOM 2985 N N . ALA A 1 396 ? 17.642 12.502 -13.989 1.00 85.50 396 ALA A N 1
ATOM 2986 C CA . ALA A 1 396 ? 18.647 13.183 -14.803 1.00 85.50 396 ALA A CA 1
ATOM 2987 C C . ALA A 1 396 ? 19.849 13.653 -13.964 1.00 85.50 396 ALA A C 1
ATOM 2989 O O . ALA A 1 396 ? 21.000 13.406 -14.329 1.00 85.50 396 ALA A O 1
ATOM 2990 N N . ALA A 1 397 ? 19.594 14.284 -12.812 1.00 83.56 397 ALA A N 1
ATOM 2991 C CA . ALA A 1 397 ? 20.643 14.730 -11.897 1.00 83.56 397 ALA A CA 1
ATOM 2992 C C . ALA A 1 397 ? 21.495 13.556 -11.386 1.00 83.56 397 ALA A C 1
ATOM 2994 O O . ALA A 1 397 ? 22.721 13.614 -11.462 1.00 83.56 397 ALA A O 1
ATOM 2995 N N . ARG A 1 398 ? 20.856 12.458 -10.953 1.00 90.88 398 ARG A N 1
ATOM 2996 C CA . ARG A 1 398 ? 21.534 11.236 -10.491 1.00 90.88 398 ARG A CA 1
ATOM 2997 C C . ARG A 1 398 ? 22.497 10.691 -11.542 1.00 90.88 398 ARG A C 1
ATOM 2999 O O . ARG A 1 398 ? 23.638 10.364 -11.218 1.00 90.88 398 ARG A O 1
ATOM 3006 N N . LEU A 1 399 ? 22.040 10.574 -12.789 1.00 86.44 399 LEU A N 1
ATOM 3007 C CA . LEU A 1 399 ? 22.867 10.047 -13.872 1.00 86.44 399 LEU A CA 1
ATOM 3008 C C . LEU A 1 399 ? 24.024 10.980 -14.220 1.00 86.44 399 LEU A C 1
ATOM 3010 O O . LEU A 1 399 ? 25.138 10.511 -14.428 1.00 86.44 399 LEU A O 1
ATOM 3014 N N . ASN A 1 400 ? 23.802 12.293 -14.212 1.00 83.44 400 ASN A N 1
ATOM 3015 C CA . ASN A 1 400 ? 24.875 13.257 -14.441 1.00 83.44 400 ASN A CA 1
ATOM 3016 C C . ASN A 1 400 ? 25.950 13.220 -13.345 1.00 83.44 400 ASN A C 1
ATOM 3018 O O . ASN A 1 400 ? 27.123 13.396 -13.661 1.00 83.44 400 ASN A O 1
ATOM 3022 N N . THR A 1 401 ? 25.591 12.935 -12.091 1.00 81.50 401 THR A N 1
ATOM 3023 C CA . THR A 1 401 ? 26.575 12.709 -11.020 1.00 81.50 401 THR A CA 1
ATOM 3024 C C . THR A 1 401 ? 27.366 11.421 -11.244 1.00 81.50 401 THR A C 1
ATOM 3026 O O . THR A 1 401 ? 28.587 11.436 -11.133 1.00 81.50 401 THR A O 1
ATOM 3029 N N . ARG A 1 402 ? 26.703 10.321 -11.629 1.00 79.50 402 ARG A N 1
ATOM 3030 C CA . ARG A 1 402 ? 27.371 9.038 -11.926 1.00 79.50 402 ARG A CA 1
ATOM 3031 C C . ARG A 1 402 ? 28.312 9.087 -13.128 1.00 79.50 402 ARG A C 1
ATOM 3033 O O . ARG A 1 402 ? 29.179 8.243 -13.216 1.00 79.50 402 ARG A O 1
ATOM 3040 N N . ARG A 1 403 ? 28.128 10.041 -14.045 1.00 77.00 403 ARG A N 1
ATOM 3041 C CA . ARG A 1 403 ? 29.013 10.259 -15.203 1.00 77.00 403 ARG A CA 1
ATOM 3042 C C . ARG A 1 403 ? 30.270 11.070 -14.875 1.00 77.00 403 ARG A C 1
ATOM 3044 O O . ARG A 1 403 ? 31.154 11.161 -15.718 1.00 77.00 403 ARG A O 1
ATOM 3051 N N . ARG A 1 404 ? 30.296 11.753 -13.725 1.00 66.69 404 ARG A N 1
ATOM 3052 C CA . ARG A 1 404 ? 31.430 12.585 -13.282 1.00 66.69 404 ARG A CA 1
ATOM 3053 C C . ARG A 1 404 ? 32.456 11.805 -12.455 1.00 66.69 404 ARG A C 1
ATOM 3055 O O . ARG A 1 404 ? 33.519 12.350 -12.177 1.00 66.69 404 ARG A O 1
ATOM 3062 N N . HIS A 1 405 ? 32.114 10.582 -12.068 1.00 52.81 405 HIS A N 1
ATOM 3063 C CA . HIS A 1 405 ? 32.982 9.591 -11.441 1.00 52.81 405 HIS A CA 1
ATOM 3064 C C . HIS A 1 405 ? 33.212 8.463 -12.439 1.00 52.81 405 HIS A C 1
ATOM 3066 O O . HIS A 1 405 ? 34.311 7.875 -12.385 1.00 52.81 405 HIS A O 1
#

Secondary structure (DSSP, 8-state):
----------S----PPPPHHHHHHHHHHTTTTS-SSEEHHHHHHHHT--HHHHHHHHHHHHHTTSEEEETTTTEEEE-HHHHHHHHT-HHHHHHHHHHHHHHHHHHHHHTSEEEEEEEETTEEEEEEEE--SSS-GGGTSS-SEEEGGGSHHHHHHHHTS-HHHHHHH--SSB---SSTTS--BHHHHHHHHHHHHHHT-EEEESSSSTTEEEEEEEEE-TTS-EEEEEEEEEETGGGTSTHHHHHHHHHHHHHHHHHHHHHH----------PPP------------------------S--HHHHHHHHHHHHHH---HHHHHHHHHHHHHHS-HHHHHHHHHTS-TTSTTHHHHHHHHHHHTT-HHHHHHHHHHHHHH-SSHHHHHHHHHHHHHHHHHT--

Sequence (405 aa):
MGSNTSSTGQDAAARRPTSSAGQAARLLREFAGGPRDRGVRELARALGLGKSTVHRLLQALAAEGLLDHDRASGTYSLNLAVYELGQTAAGHLRLKAATEPVIDDLRNRSGQTVQIGVLRGTDIIYVERRESSRGLQLFSSVPRRLPAHCTSSGKVLLADLEPARFAELYPGIWLPGLTQKSITTVAELARELDVARERGWAHNLGETLLEAASVAAPIRDPNGRAVAGVSVAVPADQLQDAGLNRYVDLVQLGARAISRRLAMVELPTRTRRSPMRQTRRAAAWTPAITTRPRSGSAPTTGTGWVQIVEWYDELARLTDSPVVRLNRAVAVGEADGPRAGLAALAALDDSLPRHAAVAAYLHERAGDLATAARLYTEAAHKAPNLAERDHLTRQAARLNTRRRH

Organism: NCBI:txid630973

Radius of gyration: 25.25 Å; chains: 1; bounding box: 80×59×77 Å

pLDDT: mean 76.43, std 20.28, range [22.44, 98.38]

InterPro domains:
  IPR005471 Transcription regulator IclR, N-terminal [PF09339] (24-70)
  IPR005471 Transcription regulator IclR, N-terminal [PS51077] (18-80)
  IPR005471 Transcription regulator IclR, N-terminal [SM00346] (18-108)
  IPR014757 Transcription regulator IclR, C-terminal [PF01614] (88-260)
  IPR014757 Transcription regulator IclR, C-terminal [PS51078] (81-264)
  IPR029016 GAF-like domain superfamily [G3DSA:3.30.450.40] (91-269)
  IPR036388 Winged helix-like DNA-binding domain superfamily [G3DSA:1.10.10.10] (15-89)
  IPR036390 Winged helix DNA-binding domain superfamily [SSF46785] (20-90)
  IPR050707 HTH-type Transcriptional Regulators in Metabolic Pathways [PTHR30136] (11-262)

Foldseek 3Di:
DDDDDDDDDDDDPDPDDQPLVRLLVVLLCVCAQDDQKAALVRSCVVSVHDSVSSVVSQVVCVVVQQWDADPVVRIIGGGCVVVVVVCPPPVLVLLCVLQVVQLVVLCVQLLFKKFKWFDDQQKTATPDIDGHPRAPPVCVSQHRIDGLQQAFFSLLQLLLDDPVSNCVSDVAAFDFFQDPQGDTGPVVSVQQSPVCNVVQKHKHQCRNHNQKMKIWGFQAEPVRHRGMIMMTMHTNVCCVPPNVVVRNVSRVVSSVSSNVSSHVDDDPPPPPPDDDDDDDDDDDDDDDDDDDDDDDDDDDDDDPLVVVLVVLVVVVVVDVDLSSQLVSLLSLCVNVNLVSSVVSLVVDDCPDQCSLVSVLVSCVRVVVLVSNLVSLQVNLVSPPDDSSNVVSPVSSVVSVVVVVD